Protein AF-A0A7C0YN71-F1 (afdb_monomer_lite)

Secondary structure (DSSP, 8-state):
---SPP-EEEEEETTT-----HHHHHHHHHTTPPTT--SEEEEEEEEEETTEEEEEEEEEE----SS-HHHHT-TT--EEE-TTS-EEE-GGG-----HHHHT-TT--EEE-TTT--EEE--TTHHHHHTTPPPHHHHT-TT--EEEEETT-TTSHHHHHHHHS-EEEETGGG----SEEEE--S---TT-SEEE-PPPP-------------------------EEEEEEE--SSTT--EEEEEEETTEEEEEEE-TT-TTTTT---HHHHTTHHHHT-TT---S-EEE-SSTTS--EEE--HHHHHHHHHHHHHHHHHHH-GGGEEEEE-S-TTHHHHHHHHHHHT---EEEGGGTSSHHHHHHHHHHHTT---EES--SSEEEE-TTS-EEEE-S---SEEEEES--HHHH--SHHHHHHHHHHHHHH--EEEEE-SS--TTTTT-SEEE-PPTT-HHHHHHHHHHHHHHH--TT-TTS----HHHHHHH-SSHHHHHHHHHHHHTSBPTTT-PBTT-HHHHHHHH---HHHHHHHHHHHHHSSSEEEE--SSTGGGSTTHHHHHHHHHHHHHHTT-BSSTTSEE--------SS----SHHHHT-EEEEEETTEEEEEEHHHHT-GGGBSS-SSSSSHHHHHHHHHHH-EEB-SSTTTT-EE---EEEEES--HHHHSS-HHHHHHHHH-B-TTS-BSSSEEEEESSS--TTGGG--

Sequence (721 aa):
MSNQPKRYAMLIDLERCIGCFACQVTCQAEHDLPFGNFRCRVETYQSGSYPHINKTFLPRLCNHCDKAPCIESCEEKALYKNRDGIVMLNKDICTSCQTCYDKCPYNAISADPITGEAQKCDFCYSRLKRGEQPVCVMSCMGKAIMFGDINDKKSMISIALGISKVKVLDSEQETGPGVFYMIDREIGKEFPLKSHDIPKRRHVSKVPVKQVFPESEDEPISTSIRKTVYTADSMCPAECAISVLVEDGVAKKIYGNPHSLNSNGTFCAKGAAGLQLTYSPHRIKTPMMRTGERGEDKWKEITWDEAADHIAKKMIGIKQQYGPEAVFMDCGDVTDREAYYRLFHAFGTPNTIDHGSICDPNRKWGQRIMLGDERPLPDVQRPLLIRNDDGELYLNSKHDAKLILNVGVNPFVATRFSYMSSGIPGARAENNCKYIVIDPSHTNSAALADIWLPIIPGTDAALLAAMLHYIIENDSSKDDLKRYMDHDFINKYSVGWQEFRDEFLAYTKKKDPSNKLNYFTLEWAEEKTGISKGDIENISHLFGITKPASIEIGMHGTSHHTNGDVTSILMAALCLVTGNMDTPGGLVFIDSQKPRKGEKTKAKEFLNRTVLRKINGIDVSGTLSELHKDNYGDYPSAWKGVLTDLPRKIREGITLKHGWFKGYTYPVKAFVTRAGNPVITAGSTPDWIDALTSRDENGEYNLDLMVFIDTHINVTGKYAD

Radius of gyration: 30.13 Å; chains: 1; bounding box: 68×80×86 Å

Foldseek 3Di:
DDPAQFAKFKEFEFLLQLQQCQLFLLQCLVVVADPPDTQKDWDWDWDDDPPDIFITIDIDFDQLFPQQQLCVQDPLNQWDADSNSFTDGNQVSFPLPCRSQVRGPRSRWDARPVPSGIDHDRQPVVQVVVVHGRQSCLQRLSNRMAMDGLVPCPGPVVVCVVPAFWWDFQCVVVRHGRYIYGDDDDDDPPDRTDGDDNDDDDDDPPDPPPPPDPPPPDPPPPPWDWDWDWFFQPLALLRFIWIFIDTNNRTRFIWGDCPDLQQNGHDGSSSRCRVCLVPPPQFDDADWDADDAQQPLHIDGDHPVVVVVVVVVLQVVCCVPFNLQLAAEEEESDDCLLVVLLVSLLSLHPHYEYPLQQWFQLLCQLCCVFPNNFDWAFQQRPQDWDADPVRDTDTRGAADAQEEEEEQDACSHVVSRSSCSHRVSRCCVRPVHAYEYEDLDCHSSVNSHPYYHNWDAQLLLQLLLLLVVLLVVQDDPVDLLNPQFDPVLCVPPDDCPVVVVVVSVVQQCDADPVPRHRGSHLVVSCVRTVGHSVVSNVVSSCLRNDPQYEYGSGRHRLSNHPCSNSSSNSRSVSCSGRVQECDRSGGRTDPPPPPPPDDPPSSVVSQQDWDWDQFPNDTDIGRSVQVPVCCQWVQHPHRHLNLVCVLVCQVPFIAHCDHPRHGTGGHNAEYEYAPDDSCPSSDDNVSNVCSLNPADPVRARSHNAYHYHDRRCDSNNSSGD

Structure (mmCIF, N/CA/C/O backbone):
data_AF-A0A7C0YN71-F1
#
_entry.id   AF-A0A7C0YN71-F1
#
loop_
_atom_site.group_PDB
_atom_site.id
_atom_site.type_symbol
_atom_site.label_atom_id
_atom_site.label_alt_id
_atom_site.label_comp_id
_atom_site.label_asym_id
_atom_site.label_entity_id
_atom_site.label_seq_id
_atom_site.pdbx_PDB_ins_code
_atom_site.Cartn_x
_atom_site.Cartn_y
_atom_site.Cartn_z
_atom_site.occupancy
_atom_site.B_iso_or_equiv
_atom_site.auth_seq_id
_atom_site.auth_comp_id
_atom_site.auth_asym_id
_atom_site.auth_atom_id
_atom_site.pdbx_PDB_model_num
ATOM 1 N N . MET A 1 1 ? 0.260 -18.390 -41.105 1.00 40.66 1 MET A N 1
ATOM 2 C CA . MET A 1 1 ? 1.164 -18.297 -39.935 1.00 40.66 1 MET A CA 1
ATOM 3 C C . MET A 1 1 ? 2.588 -18.426 -40.455 1.00 40.66 1 MET A C 1
ATOM 5 O O . MET A 1 1 ? 2.806 -19.261 -41.322 1.00 40.66 1 MET A O 1
ATOM 9 N N . SER A 1 2 ? 3.508 -17.540 -40.072 1.00 39.34 2 SER A N 1
ATOM 10 C CA . SER A 1 2 ? 4.862 -17.509 -40.642 1.00 39.34 2 SER A CA 1
ATOM 11 C C . SER A 1 2 ? 5.635 -18.790 -40.301 1.00 39.34 2 SER A C 1
ATOM 13 O O . SER A 1 2 ? 5.700 -19.197 -39.149 1.00 39.34 2 SER A O 1
ATOM 15 N N . ASN A 1 3 ? 6.260 -19.405 -41.307 1.00 53.66 3 ASN A N 1
ATOM 16 C CA . ASN A 1 3 ? 7.105 -20.605 -41.193 1.00 53.66 3 ASN A CA 1
ATOM 17 C C . ASN A 1 3 ? 8.473 -20.345 -40.511 1.00 53.66 3 ASN A C 1
ATOM 19 O O . ASN A 1 3 ? 9.412 -21.118 -40.695 1.00 53.66 3 ASN A O 1
ATOM 23 N N . GLN A 1 4 ? 8.628 -19.244 -39.765 1.00 64.06 4 GLN A N 1
ATOM 24 C CA . GLN A 1 4 ? 9.869 -18.949 -39.044 1.00 64.06 4 GLN A CA 1
ATOM 25 C C . GLN A 1 4 ? 9.786 -19.476 -37.606 1.00 64.06 4 GLN A C 1
ATOM 27 O O . GLN A 1 4 ? 8.754 -19.291 -36.961 1.00 64.06 4 GLN A O 1
ATOM 32 N N . PRO A 1 5 ? 10.848 -20.124 -37.090 1.00 75.31 5 PRO A N 1
ATOM 33 C CA . PRO A 1 5 ? 10.900 -20.530 -35.692 1.00 75.31 5 PRO A CA 1
ATOM 34 C C . PRO A 1 5 ? 10.795 -19.297 -34.790 1.00 75.31 5 PRO A C 1
ATOM 36 O O . PRO A 1 5 ? 11.390 -18.253 -35.081 1.00 75.31 5 PRO A O 1
ATOM 39 N N . LYS A 1 6 ? 10.028 -19.419 -33.704 1.00 86.06 6 LYS A N 1
ATOM 40 C CA . LYS A 1 6 ? 9.894 -18.351 -32.713 1.00 86.06 6 LYS A CA 1
ATOM 41 C C . LYS A 1 6 ? 11.225 -18.147 -31.994 1.00 86.06 6 LYS A C 1
ATOM 43 O O . LYS A 1 6 ? 12.015 -19.080 -31.861 1.00 86.06 6 LYS A O 1
ATOM 48 N N . ARG A 1 7 ? 11.464 -16.936 -31.503 1.00 89.56 7 ARG A N 1
ATOM 49 C CA . ARG A 1 7 ? 12.541 -16.647 -30.556 1.00 89.56 7 ARG A CA 1
ATOM 50 C C . ARG A 1 7 ? 11.937 -15.894 -29.386 1.00 89.56 7 ARG A C 1
ATOM 52 O O . ARG A 1 7 ? 11.722 -14.688 -29.467 1.00 89.56 7 ARG A O 1
ATOM 59 N N . TYR A 1 8 ? 11.621 -16.615 -28.317 1.00 93.88 8 TYR A N 1
ATOM 60 C CA . TYR A 1 8 ? 11.078 -15.981 -27.121 1.00 93.88 8 TYR A CA 1
ATOM 61 C C . TYR A 1 8 ? 12.166 -15.220 -26.366 1.00 93.88 8 TYR A C 1
ATOM 63 O O . TYR A 1 8 ? 13.257 -15.741 -26.143 1.00 93.88 8 TYR A O 1
ATOM 71 N N . ALA A 1 9 ? 11.846 -13.996 -25.961 1.00 95.25 9 ALA A N 1
ATOM 72 C CA . ALA A 1 9 ? 12.707 -13.163 -25.136 1.00 95.25 9 ALA A CA 1
ATOM 73 C C . ALA A 1 9 ? 11.882 -12.376 -24.114 1.00 95.25 9 ALA A C 1
ATOM 75 O O . ALA A 1 9 ? 10.651 -12.302 -24.202 1.00 95.25 9 ALA A O 1
ATOM 76 N N . MET A 1 10 ? 12.584 -11.765 -23.164 1.00 96.62 10 MET A N 1
ATOM 77 C CA . MET A 1 10 ? 12.003 -10.909 -22.135 1.00 96.62 10 MET A CA 1
ATOM 78 C C . MET A 1 10 ? 12.709 -9.552 -22.114 1.00 96.62 10 MET A C 1
ATOM 80 O O . MET A 1 10 ? 13.931 -9.496 -22.206 1.00 96.62 10 MET A O 1
ATOM 84 N N . LEU A 1 11 ? 11.951 -8.466 -21.982 1.00 96.00 11 LEU A N 1
ATOM 85 C CA . LEU A 1 11 ? 12.461 -7.117 -21.740 1.00 96.00 11 LEU A CA 1
ATOM 86 C C . LEU A 1 11 ? 11.911 -6.628 -20.399 1.00 96.00 11 LEU A C 1
ATOM 88 O O . LEU A 1 11 ? 10.708 -6.716 -20.163 1.00 96.00 11 LEU A O 1
ATOM 92 N N . ILE A 1 12 ? 12.784 -6.132 -19.528 1.00 96.62 12 ILE A N 1
ATOM 93 C CA . ILE A 1 12 ? 12.430 -5.648 -18.194 1.00 96.62 12 ILE A CA 1
ATOM 94 C C . ILE A 1 12 ? 12.759 -4.157 -18.106 1.00 96.62 12 ILE A C 1
ATOM 96 O O . ILE A 1 12 ? 13.922 -3.762 -18.134 1.00 96.62 12 ILE A O 1
ATOM 100 N N . ASP A 1 13 ? 11.724 -3.338 -17.978 1.00 93.94 13 ASP A N 1
ATOM 101 C CA . ASP A 1 13 ? 11.815 -1.901 -17.749 1.00 93.94 13 ASP A CA 1
ATOM 102 C C . ASP A 1 13 ? 12.048 -1.607 -16.261 1.00 93.94 13 ASP A C 1
ATOM 104 O O . ASP A 1 13 ? 11.159 -1.777 -15.421 1.00 93.94 13 ASP A O 1
ATOM 108 N N . LEU A 1 14 ? 13.263 -1.179 -15.922 1.00 92.88 14 LEU A N 1
ATOM 109 C CA . LEU A 1 14 ? 13.638 -0.876 -14.545 1.00 92.88 14 LEU A CA 1
ATOM 110 C C . LEU A 1 14 ? 13.092 0.468 -14.055 1.00 92.88 14 LEU A C 1
ATOM 112 O O . LEU A 1 14 ? 12.963 0.633 -12.845 1.00 92.88 14 LEU A O 1
ATOM 116 N N . GLU A 1 15 ? 12.691 1.372 -14.953 1.00 88.06 15 GLU A N 1
ATOM 117 C CA . GLU A 1 15 ? 12.007 2.624 -14.593 1.00 88.06 15 GLU A CA 1
ATOM 118 C C . GLU A 1 15 ? 10.547 2.366 -14.179 1.00 88.06 15 GLU A C 1
ATOM 120 O O . GLU A 1 15 ? 9.946 3.142 -13.437 1.00 88.06 15 GLU A O 1
ATOM 125 N N . ARG A 1 16 ? 9.977 1.228 -14.599 1.00 93.00 16 ARG A N 1
ATOM 126 C CA . ARG A 1 16 ? 8.650 0.751 -14.171 1.00 93.00 16 ARG A CA 1
ATOM 127 C C . ARG A 1 16 ? 8.689 -0.292 -13.052 1.00 93.00 16 ARG A C 1
ATOM 129 O O . ARG A 1 16 ? 7.647 -0.651 -12.493 1.00 93.00 16 ARG A O 1
ATOM 136 N N . CYS A 1 17 ? 9.859 -0.829 -12.711 1.00 95.06 17 CYS A N 1
ATOM 137 C CA . CYS A 1 17 ? 9.968 -1.885 -11.711 1.00 95.06 17 CYS A CA 1
ATOM 138 C C . CYS A 1 17 ? 9.828 -1.323 -10.289 1.00 95.06 17 CYS A C 1
ATOM 140 O O . CYS A 1 17 ? 10.771 -0.789 -9.725 1.00 95.06 17 CYS A O 1
ATOM 142 N N . ILE A 1 18 ? 8.668 -1.525 -9.661 1.00 95.44 18 ILE A N 1
ATOM 143 C CA . ILE A 1 18 ? 8.380 -1.006 -8.310 1.00 95.44 18 ILE A CA 1
ATOM 144 C C . ILE A 1 18 ? 8.952 -1.847 -7.146 1.00 95.44 18 ILE A C 1
ATOM 146 O O . ILE A 1 18 ? 8.641 -1.593 -5.982 1.00 95.44 18 ILE A O 1
ATOM 150 N N . GLY A 1 19 ? 9.707 -2.914 -7.434 1.00 95.50 19 GLY A N 1
ATOM 151 C CA . GLY A 1 19 ? 10.318 -3.752 -6.393 1.00 95.50 19 GLY A CA 1
ATOM 152 C C . GLY A 1 19 ? 9.333 -4.502 -5.484 1.00 95.50 19 GLY A C 1
ATOM 153 O O . GLY A 1 19 ? 9.625 -4.709 -4.312 1.00 95.50 19 GLY A O 1
ATOM 154 N N . CYS A 1 20 ? 8.153 -4.888 -5.986 1.00 94.44 20 CYS A N 1
ATOM 155 C CA . CYS A 1 20 ? 7.081 -5.495 -5.175 1.00 94.44 20 CYS A CA 1
ATOM 156 C C . CYS A 1 20 ? 7.161 -7.023 -4.995 1.00 94.44 20 CYS A C 1
ATOM 158 O O . CYS A 1 20 ? 6.282 -7.607 -4.363 1.00 94.44 20 CYS A O 1
ATOM 160 N N . PHE A 1 21 ? 8.151 -7.690 -5.598 1.00 94.88 21 PHE A N 1
ATOM 161 C CA . PHE A 1 21 ? 8.357 -9.149 -5.537 1.00 94.88 21 PHE A CA 1
ATOM 162 C C . PHE A 1 21 ? 7.200 -10.025 -6.064 1.00 94.88 21 PHE A C 1
ATOM 164 O O . PHE A 1 21 ? 7.270 -11.251 -5.974 1.00 94.88 21 PHE A O 1
ATOM 171 N N . ALA A 1 22 ? 6.162 -9.444 -6.679 1.00 94.69 22 ALA A N 1
ATOM 172 C CA . ALA A 1 22 ? 5.026 -10.201 -7.211 1.00 94.69 22 ALA A CA 1
ATOM 173 C C . ALA A 1 22 ? 5.459 -11.259 -8.241 1.00 94.69 22 ALA A C 1
ATOM 175 O O . ALA A 1 22 ? 5.018 -12.401 -8.171 1.00 94.69 22 ALA A O 1
ATOM 176 N N . CYS A 1 23 ? 6.379 -10.923 -9.153 1.00 95.12 23 CYS A N 1
ATOM 177 C CA . CYS A 1 23 ? 6.915 -11.868 -10.139 1.00 95.12 23 CYS A CA 1
ATOM 178 C C . CYS A 1 23 ? 7.641 -13.067 -9.508 1.00 95.12 23 CYS A C 1
ATOM 180 O O . CYS A 1 23 ? 7.593 -14.167 -10.051 1.00 95.12 23 CYS A O 1
ATOM 182 N N . GLN A 1 24 ? 8.297 -12.865 -8.365 1.00 94.31 24 GLN A N 1
ATOM 183 C CA . GLN A 1 24 ? 9.039 -13.901 -7.653 1.00 94.31 24 GLN A CA 1
ATOM 184 C C . GLN A 1 24 ? 8.086 -14.868 -6.944 1.00 94.31 24 GLN A C 1
ATOM 186 O O . GLN A 1 24 ? 8.175 -16.078 -7.148 1.00 94.31 24 GLN A O 1
ATOM 191 N N . VAL A 1 25 ? 7.140 -14.338 -6.163 1.00 93.81 25 VAL A N 1
ATOM 192 C CA . VAL A 1 25 ? 6.196 -15.158 -5.384 1.00 93.81 25 VAL A CA 1
ATOM 193 C C . VAL A 1 25 ? 5.221 -15.906 -6.291 1.00 93.81 25 VAL A C 1
ATOM 195 O O . VAL A 1 25 ? 4.930 -17.074 -6.057 1.00 93.81 25 VAL A O 1
ATOM 198 N N . THR A 1 26 ? 4.763 -15.285 -7.377 1.00 93.38 26 THR A N 1
ATOM 199 C CA . THR A 1 26 ? 3.885 -15.963 -8.342 1.00 93.38 26 THR A CA 1
ATOM 200 C C . THR A 1 26 ? 4.607 -17.039 -9.132 1.00 93.38 26 THR A C 1
ATOM 202 O O . THR A 1 26 ? 4.033 -18.092 -9.381 1.00 93.38 26 THR A O 1
ATOM 205 N N . CYS A 1 27 ? 5.878 -16.824 -9.477 1.00 94.12 27 CYS A N 1
ATOM 206 C CA . CYS A 1 27 ? 6.702 -17.857 -10.090 1.00 94.12 27 CYS A CA 1
ATOM 207 C C . CYS A 1 27 ? 6.918 -19.044 -9.142 1.00 94.12 27 CYS A C 1
ATOM 209 O O . CYS A 1 27 ? 6.885 -20.190 -9.587 1.00 94.12 27 CYS A O 1
ATOM 211 N N . GLN A 1 28 ? 7.131 -18.781 -7.851 1.00 92.44 28 GLN A N 1
ATOM 212 C CA . GLN A 1 28 ? 7.220 -19.826 -6.835 1.00 92.44 28 GLN A CA 1
ATOM 213 C C . GLN A 1 28 ? 5.905 -20.602 -6.717 1.00 92.44 28 GLN A C 1
ATOM 215 O O . GLN A 1 28 ? 5.929 -21.826 -6.785 1.00 92.44 28 GLN A O 1
ATOM 220 N N . ALA A 1 29 ? 4.774 -19.900 -6.606 1.00 91.06 29 ALA A N 1
ATOM 221 C CA . ALA A 1 29 ? 3.456 -20.515 -6.498 1.00 91.06 29 ALA A CA 1
ATOM 222 C C . ALA A 1 29 ? 3.064 -21.302 -7.757 1.00 91.06 29 ALA A C 1
ATOM 224 O O . ALA A 1 29 ? 2.483 -22.372 -7.641 1.00 91.06 29 ALA A O 1
ATOM 225 N N . GLU A 1 30 ? 3.387 -20.814 -8.958 1.00 92.06 30 GLU A N 1
ATOM 226 C CA . GLU A 1 30 ? 3.082 -21.494 -10.224 1.00 92.06 30 GLU A CA 1
ATOM 227 C C . GLU A 1 30 ? 3.831 -22.821 -10.350 1.00 92.06 30 GLU A C 1
ATOM 229 O O . GLU A 1 30 ? 3.229 -23.823 -10.726 1.00 92.06 30 GLU A O 1
ATOM 234 N N . HIS A 1 31 ? 5.119 -22.829 -10.004 1.00 90.81 31 HIS A N 1
ATOM 235 C CA . HIS A 1 31 ? 6.014 -23.969 -10.208 1.00 90.81 31 HIS A CA 1
ATOM 236 C C . HIS A 1 31 ? 6.249 -24.819 -8.951 1.00 90.81 31 HIS A C 1
ATOM 238 O O . HIS A 1 31 ? 7.159 -25.643 -8.962 1.00 90.81 31 HIS A O 1
ATOM 244 N N . ASP A 1 32 ? 5.466 -24.596 -7.889 1.00 88.38 32 ASP A N 1
ATOM 245 C CA . ASP A 1 32 ? 5.539 -25.324 -6.614 1.00 88.38 32 ASP A CA 1
ATOM 246 C C . ASP A 1 32 ? 6.965 -25.374 -6.043 1.00 88.38 32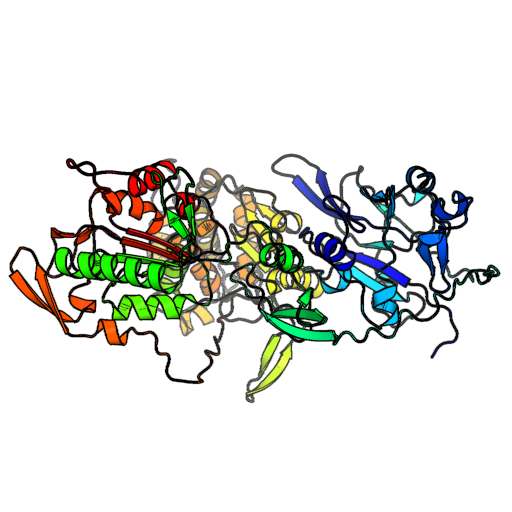 ASP A C 1
ATOM 248 O O . ASP A 1 32 ? 7.437 -26.399 -5.554 1.00 88.38 32 ASP A O 1
ATOM 252 N N . LEU A 1 33 ? 7.682 -24.247 -6.141 1.00 88.69 33 LEU A N 1
ATOM 253 C CA . LEU A 1 33 ? 9.072 -24.189 -5.695 1.00 88.69 33 LEU A CA 1
ATOM 254 C C . LEU A 1 33 ? 9.133 -24.205 -4.161 1.00 88.69 33 LEU A C 1
ATOM 256 O O . LEU A 1 33 ? 8.380 -23.461 -3.520 1.00 88.69 33 LEU A O 1
ATOM 260 N N . PRO A 1 34 ? 10.072 -24.960 -3.565 1.00 84.81 34 PRO A N 1
ATOM 261 C CA . PRO A 1 34 ? 10.299 -24.929 -2.126 1.00 84.81 34 PRO A CA 1
ATOM 262 C C . PRO A 1 34 ? 10.566 -23.516 -1.594 1.00 84.81 34 PRO A C 1
ATOM 264 O O . PRO A 1 34 ? 10.979 -22.605 -2.322 1.00 84.81 34 PRO A O 1
ATOM 267 N N . PHE A 1 35 ? 10.323 -23.315 -0.299 1.00 81.44 35 PHE A N 1
ATOM 268 C CA . PHE A 1 35 ? 10.592 -22.036 0.351 1.00 81.44 35 PHE A CA 1
ATOM 269 C C . PHE A 1 35 ? 12.075 -21.651 0.210 1.00 81.44 35 PHE A C 1
ATOM 271 O O . PHE A 1 35 ? 12.954 -22.490 0.376 1.00 81.44 35 PHE A O 1
ATOM 278 N N . GLY A 1 36 ? 12.355 -20.384 -0.110 1.00 78.38 36 GLY A N 1
ATOM 279 C CA . GLY A 1 36 ? 13.716 -19.894 -0.371 1.00 78.38 36 GLY A CA 1
ATOM 280 C C . GLY A 1 36 ? 14.233 -20.124 -1.800 1.00 78.38 36 GLY A C 1
ATOM 281 O O . GLY A 1 36 ? 15.229 -19.509 -2.184 1.00 78.38 36 GLY A O 1
ATOM 282 N N . ASN A 1 37 ? 13.540 -20.922 -2.623 1.00 85.12 37 ASN A N 1
ATOM 283 C CA . ASN A 1 37 ? 13.923 -21.188 -4.008 1.00 85.12 37 ASN A CA 1
ATOM 284 C C . ASN A 1 37 ? 13.120 -20.345 -5.000 1.00 85.12 37 ASN A C 1
ATOM 286 O O . ASN A 1 37 ? 11.891 -20.300 -4.979 1.00 85.12 37 ASN A O 1
ATOM 290 N N . PHE A 1 38 ? 13.828 -19.719 -5.941 1.00 89.12 38 PHE A N 1
ATOM 291 C CA . PHE A 1 38 ? 13.229 -18.790 -6.892 1.00 89.12 38 PHE A CA 1
ATOM 292 C C . PHE A 1 38 ? 13.849 -18.939 -8.280 1.00 89.12 38 PHE A C 1
ATOM 294 O O . PHE A 1 38 ? 15.062 -18.799 -8.437 1.00 89.12 38 PHE A O 1
ATOM 301 N N . ARG A 1 39 ? 13.001 -19.149 -9.295 1.00 92.75 39 ARG A N 1
ATOM 302 C CA . ARG A 1 39 ? 13.386 -19.085 -10.721 1.00 92.75 39 ARG A CA 1
ATOM 303 C C . ARG A 1 39 ? 13.483 -17.642 -11.250 1.00 92.75 39 ARG A C 1
ATOM 305 O O . ARG A 1 39 ? 14.092 -17.421 -12.293 1.00 92.75 39 ARG A O 1
ATOM 312 N N . CYS A 1 40 ? 12.885 -16.686 -10.536 1.00 92.19 40 CYS A N 1
ATOM 313 C CA . CYS A 1 40 ? 12.973 -15.242 -10.755 1.00 92.19 40 CYS A CA 1
ATOM 314 C C . CYS A 1 40 ? 13.217 -14.568 -9.400 1.00 92.19 40 CYS A C 1
ATOM 316 O O . CYS A 1 40 ? 12.395 -14.728 -8.502 1.00 92.19 40 CYS A O 1
ATOM 318 N N . ARG A 1 41 ? 14.314 -13.826 -9.245 1.00 92.75 41 ARG A N 1
ATOM 319 C CA . ARG A 1 41 ? 14.695 -13.128 -8.006 1.00 92.75 41 ARG A CA 1
ATOM 320 C C . ARG A 1 41 ? 14.679 -11.631 -8.234 1.00 92.75 41 ARG A C 1
ATOM 322 O O . ARG A 1 41 ? 15.192 -11.189 -9.250 1.00 92.75 41 ARG A O 1
ATOM 329 N N . VAL A 1 42 ? 14.124 -10.845 -7.320 1.00 94.81 42 VAL A N 1
ATOM 330 C CA . VAL A 1 42 ? 14.249 -9.382 -7.388 1.00 94.81 42 VAL A CA 1
ATOM 331 C C . VAL A 1 42 ? 15.332 -8.943 -6.414 1.00 94.81 42 VAL A C 1
ATOM 333 O O . VAL A 1 42 ? 15.159 -9.027 -5.204 1.00 94.81 42 VAL A O 1
ATOM 336 N N . GLU A 1 43 ? 16.460 -8.482 -6.937 1.00 93.69 43 GLU A N 1
ATOM 337 C CA . GLU A 1 43 ? 17.555 -7.946 -6.131 1.00 93.69 43 GLU A CA 1
ATOM 338 C C . GLU A 1 43 ? 17.378 -6.442 -5.934 1.00 93.69 43 GLU A C 1
ATOM 340 O O . GLU A 1 43 ? 16.849 -5.748 -6.801 1.00 93.69 43 GLU A O 1
ATOM 345 N N . THR A 1 44 ? 17.805 -5.926 -4.784 1.00 92.69 44 THR A N 1
ATOM 346 C CA . THR A 1 44 ? 17.790 -4.487 -4.500 1.00 92.69 44 THR A CA 1
ATOM 347 C C . THR A 1 44 ? 19.222 -3.990 -4.419 1.00 92.69 44 THR A C 1
ATOM 349 O O . THR A 1 44 ? 19.978 -4.427 -3.559 1.00 92.69 44 THR A O 1
ATOM 352 N N . TYR A 1 45 ? 19.570 -3.054 -5.294 1.00 90.94 45 TYR A N 1
ATOM 353 C CA . TYR A 1 45 ? 20.858 -2.374 -5.299 1.00 90.94 45 TYR A CA 1
ATOM 354 C C . TYR A 1 45 ? 20.692 -0.985 -4.700 1.00 90.94 45 TYR A C 1
ATOM 356 O O . TYR A 1 45 ? 19.769 -0.254 -5.071 1.00 90.94 45 TYR A O 1
ATOM 364 N N . GLN A 1 46 ? 21.580 -0.628 -3.777 1.00 87.94 46 GLN A N 1
ATOM 365 C CA . GLN A 1 46 ? 21.622 0.684 -3.142 1.00 87.94 46 GLN A CA 1
ATOM 366 C C . GLN A 1 46 ? 23.000 1.305 -3.333 1.00 87.94 46 GLN A C 1
ATOM 368 O O . GLN A 1 46 ? 24.009 0.607 -3.314 1.00 87.94 46 GLN A O 1
ATOM 373 N N . SER A 1 47 ? 23.037 2.618 -3.527 1.00 86.75 47 SER A N 1
ATOM 374 C CA . SER A 1 47 ? 24.282 3.378 -3.658 1.00 86.75 47 SER A CA 1
ATOM 375 C C . SER A 1 47 ? 24.098 4.797 -3.132 1.00 86.75 47 SER A C 1
ATOM 377 O O . SER A 1 47 ? 22.967 5.281 -3.076 1.00 86.75 47 SER A O 1
ATOM 379 N N . GLY A 1 48 ? 25.199 5.478 -2.822 1.00 86.56 48 GLY A N 1
ATOM 380 C CA . GLY A 1 48 ? 25.179 6.833 -2.270 1.00 86.56 48 GLY A CA 1
ATOM 381 C C . GLY A 1 48 ? 25.131 6.848 -0.741 1.00 86.56 48 GLY A C 1
ATOM 382 O O . GLY A 1 48 ? 25.334 5.825 -0.090 1.00 86.56 48 GLY A O 1
ATOM 383 N N . SER A 1 49 ? 24.884 8.023 -0.172 1.00 87.81 49 SER A N 1
ATOM 384 C CA . SER A 1 49 ? 24.854 8.261 1.274 1.00 87.81 49 SER A CA 1
ATOM 385 C C . SER A 1 49 ? 23.756 9.257 1.602 1.00 87.81 49 SER A C 1
ATOM 387 O O . SER A 1 49 ? 23.566 10.209 0.851 1.00 87.81 49 SER A O 1
ATOM 389 N N . TYR A 1 50 ? 23.064 9.068 2.726 1.00 85.50 50 TYR A N 1
ATOM 390 C CA . TYR A 1 50 ? 22.004 9.976 3.167 1.00 85.50 50 TYR A CA 1
ATOM 391 C C . TYR A 1 50 ? 22.461 11.453 3.138 1.00 85.50 50 TYR A C 1
ATOM 393 O O . TYR A 1 50 ? 23.552 11.737 3.638 1.00 85.50 50 TYR A O 1
ATOM 401 N N . PRO A 1 51 ? 21.662 12.388 2.580 1.00 79.81 51 PRO A N 1
ATOM 402 C CA . PRO A 1 51 ? 20.325 12.197 1.993 1.00 79.81 51 PRO A CA 1
ATOM 403 C C . PRO A 1 51 ? 20.320 11.822 0.493 1.00 79.81 51 PRO A C 1
ATOM 405 O O . PRO A 1 51 ? 19.261 11.612 -0.083 1.00 79.81 51 PRO A O 1
ATOM 408 N N . HIS A 1 52 ? 21.475 11.693 -0.162 1.00 85.31 52 HIS A N 1
ATOM 409 C CA . HIS A 1 52 ? 21.599 11.353 -1.586 1.00 85.31 52 HIS A CA 1
ATOM 410 C C . HIS A 1 52 ? 21.763 9.841 -1.797 1.00 85.31 52 HIS A C 1
ATOM 412 O O . HIS A 1 52 ? 22.859 9.334 -2.059 1.00 85.31 52 HIS A O 1
ATOM 418 N N . ILE A 1 53 ? 20.657 9.108 -1.656 1.00 87.81 53 ILE A N 1
ATOM 419 C CA . ILE A 1 53 ? 20.606 7.649 -1.807 1.00 87.81 53 ILE A CA 1
ATOM 420 C C . ILE A 1 53 ? 19.906 7.299 -3.120 1.00 87.81 53 ILE A C 1
ATOM 422 O O . ILE A 1 53 ? 18.871 7.861 -3.449 1.00 87.81 53 ILE A O 1
ATOM 426 N N . ASN A 1 54 ? 20.434 6.310 -3.835 1.00 86.44 54 ASN A N 1
ATOM 427 C CA . ASN A 1 54 ? 19.776 5.678 -4.973 1.00 86.44 54 ASN A CA 1
ATOM 428 C C . ASN A 1 54 ? 19.412 4.234 -4.631 1.00 86.44 54 ASN A C 1
ATOM 430 O O . ASN A 1 54 ? 20.179 3.529 -3.974 1.00 86.44 54 ASN A O 1
ATOM 434 N N . LYS A 1 55 ? 18.250 3.780 -5.108 1.00 89.88 55 LYS A N 1
ATOM 435 C CA . LYS A 1 55 ? 17.750 2.413 -4.922 1.00 89.88 55 LYS A CA 1
ATOM 436 C C . LYS A 1 55 ? 17.157 1.911 -6.233 1.00 89.88 55 LYS A C 1
ATOM 438 O O . LYS A 1 55 ? 16.295 2.567 -6.807 1.00 89.88 55 LYS A O 1
ATOM 443 N N . THR A 1 56 ? 17.598 0.744 -6.692 1.00 90.69 56 THR A N 1
ATOM 444 C CA . THR A 1 56 ? 17.119 0.118 -7.933 1.00 90.69 56 THR A CA 1
ATOM 445 C C . THR A 1 56 ? 16.795 -1.346 -7.703 1.00 90.69 56 THR A C 1
ATOM 447 O O . THR A 1 56 ? 17.507 -2.044 -6.983 1.00 90.69 56 THR A O 1
ATOM 450 N N . PHE A 1 57 ? 15.728 -1.814 -8.341 1.00 94.31 57 PHE A N 1
ATOM 451 C CA . PHE A 1 57 ? 15.286 -3.201 -8.286 1.00 94.31 57 PHE A CA 1
ATOM 452 C C . PHE A 1 57 ? 15.686 -3.916 -9.570 1.00 94.31 57 PHE A C 1
ATOM 454 O O . PHE A 1 57 ? 15.421 -3.410 -10.654 1.00 94.31 57 PHE A O 1
ATOM 461 N N . LEU A 1 58 ? 16.303 -5.089 -9.461 1.00 94.69 58 LEU A N 1
ATOM 462 C CA . LEU A 1 58 ? 16.777 -5.873 -10.595 1.00 94.69 58 LEU A CA 1
ATOM 463 C C . LEU A 1 58 ? 16.158 -7.275 -10.561 1.00 94.69 58 LEU A C 1
ATOM 465 O O . LEU A 1 58 ? 16.621 -8.134 -9.809 1.00 94.69 58 LEU A O 1
ATOM 469 N N . PRO A 1 59 ? 15.118 -7.544 -11.368 1.00 96.06 59 PRO A N 1
ATOM 470 C CA . PRO A 1 59 ? 14.631 -8.901 -11.562 1.00 96.06 59 PRO A CA 1
ATOM 471 C C . PRO A 1 59 ? 15.650 -9.738 -12.356 1.00 96.06 59 PRO A C 1
ATOM 473 O O . PRO A 1 59 ? 15.908 -9.472 -13.530 1.00 96.06 59 PRO A O 1
ATOM 476 N N . ARG A 1 60 ? 16.227 -10.762 -11.728 1.00 94.31 60 ARG A N 1
ATOM 477 C CA . ARG A 1 60 ? 17.126 -11.757 -12.322 1.00 94.31 60 ARG A CA 1
ATOM 478 C C . ARG A 1 60 ? 16.409 -13.079 -12.565 1.00 94.31 60 ARG A C 1
ATOM 480 O O . ARG A 1 60 ? 15.695 -13.585 -11.700 1.00 94.31 60 ARG A O 1
ATOM 487 N N . LEU A 1 61 ? 16.649 -13.670 -13.728 1.00 95.31 61 LEU A N 1
ATOM 488 C CA . LEU A 1 61 ? 16.180 -15.002 -14.112 1.00 95.31 61 LEU A CA 1
ATOM 489 C C . LEU A 1 61 ? 17.165 -15.636 -15.107 1.00 95.31 61 LEU A C 1
ATOM 491 O O . LEU A 1 61 ? 18.192 -15.046 -15.436 1.00 95.31 61 LEU A O 1
ATOM 495 N N . CYS A 1 62 ? 16.868 -16.844 -15.595 1.00 96.19 62 CYS A N 1
ATOM 496 C CA . CYS A 1 62 ? 17.661 -17.452 -16.666 1.00 96.19 62 CYS A CA 1
ATOM 497 C C . CYS A 1 62 ? 17.658 -16.558 -17.910 1.00 96.19 62 CYS A C 1
ATOM 499 O O . CYS A 1 62 ? 16.601 -16.224 -18.433 1.00 96.19 62 CYS A O 1
ATOM 501 N N . ASN A 1 63 ? 18.844 -16.238 -18.423 1.00 95.56 63 ASN A N 1
ATOM 502 C CA . ASN A 1 63 ? 18.994 -15.417 -19.622 1.00 95.56 63 ASN A CA 1
ATOM 503 C C . ASN A 1 63 ? 18.726 -16.180 -20.926 1.00 95.56 63 ASN A C 1
ATOM 505 O O . ASN A 1 63 ? 18.765 -15.571 -21.986 1.00 95.56 63 ASN A O 1
ATOM 509 N N . HIS A 1 64 ? 18.479 -17.496 -20.880 1.00 95.75 64 HIS A N 1
ATOM 510 C CA . HIS A 1 64 ? 18.224 -18.336 -22.061 1.00 95.75 64 HIS A CA 1
ATOM 511 C C . HIS A 1 64 ? 19.230 -18.110 -23.209 1.00 95.75 64 HIS A C 1
ATOM 513 O O . HIS A 1 64 ? 18.863 -18.034 -24.378 1.00 95.75 64 HIS A O 1
ATOM 519 N N . CYS A 1 65 ? 20.508 -17.999 -22.840 1.00 94.62 65 CYS A N 1
ATOM 520 C CA . CYS A 1 65 ? 21.606 -17.545 -23.688 1.00 94.62 65 CYS A CA 1
ATOM 521 C C . CYS A 1 65 ? 21.705 -18.283 -25.025 1.00 94.62 65 CYS A C 1
ATOM 523 O O . CYS A 1 65 ? 21.548 -19.505 -25.064 1.00 94.62 65 CYS A O 1
ATOM 525 N N . ASP A 1 66 ? 22.040 -17.572 -26.105 1.00 91.44 66 ASP A N 1
ATOM 526 C CA . ASP A 1 66 ? 22.337 -18.124 -27.431 1.00 91.44 66 ASP A CA 1
ATOM 527 C C . ASP A 1 66 ? 23.465 -19.166 -27.366 1.00 91.44 66 ASP A C 1
ATOM 529 O O . ASP A 1 66 ? 23.263 -20.307 -27.795 1.00 91.44 66 ASP A O 1
ATOM 533 N N . LYS A 1 67 ? 24.589 -18.788 -26.749 1.00 92.56 67 LYS A N 1
ATOM 534 C CA . LYS A 1 67 ? 25.679 -19.668 -26.319 1.00 92.56 67 LYS A CA 1
ATOM 535 C C . LYS A 1 67 ? 25.502 -19.922 -24.824 1.00 92.56 67 LYS A C 1
ATOM 537 O O . LYS A 1 67 ? 25.736 -19.024 -24.021 1.00 92.56 67 LYS A O 1
ATOM 542 N N . ALA A 1 68 ? 25.002 -21.096 -24.451 1.00 94.31 68 ALA A N 1
ATOM 543 C CA . ALA A 1 68 ? 24.650 -21.411 -23.068 1.00 94.31 68 ALA A CA 1
ATOM 544 C C . ALA A 1 68 ? 25.720 -22.315 -22.429 1.00 94.31 68 ALA A C 1
ATOM 546 O O . ALA A 1 68 ? 25.690 -23.523 -22.683 1.00 94.31 68 ALA A O 1
ATOM 547 N N . PRO A 1 69 ? 26.599 -21.787 -21.550 1.00 94.88 69 PRO A N 1
ATOM 548 C CA . PRO A 1 69 ? 27.648 -22.590 -20.912 1.00 94.88 69 PRO A CA 1
ATOM 549 C C . PRO A 1 69 ? 27.096 -23.778 -20.117 1.00 94.88 69 PRO A C 1
ATOM 551 O O . PRO A 1 69 ? 27.728 -24.822 -20.033 1.00 94.88 69 PRO A O 1
ATOM 554 N N . CYS A 1 70 ? 25.882 -23.644 -19.574 1.00 95.12 70 CYS A N 1
ATOM 555 C CA . CYS A 1 70 ? 25.203 -24.711 -18.846 1.00 95.12 70 CYS A CA 1
ATOM 556 C C . CYS A 1 70 ? 24.744 -25.883 -19.731 1.00 95.12 70 CYS A C 1
ATOM 558 O O . CYS A 1 70 ? 24.598 -26.987 -19.219 1.00 95.12 70 CYS A O 1
ATOM 560 N N . ILE A 1 71 ? 24.499 -25.661 -21.030 1.00 95.62 71 ILE A N 1
ATOM 561 C CA . ILE A 1 71 ? 24.243 -26.750 -21.988 1.00 95.62 71 ILE A CA 1
ATOM 562 C C . ILE A 1 71 ? 25.569 -27.426 -22.333 1.00 95.62 71 ILE A C 1
ATOM 564 O O . ILE A 1 71 ? 25.651 -28.648 -22.323 1.00 95.62 71 ILE A O 1
ATOM 568 N N . GLU A 1 72 ? 26.605 -26.632 -22.615 1.00 93.44 72 GLU A N 1
ATOM 569 C CA . GLU A 1 72 ? 27.933 -27.135 -22.986 1.00 93.44 72 GLU A CA 1
ATOM 570 C C . GLU A 1 72 ? 28.565 -27.982 -21.874 1.00 93.44 72 GLU A C 1
ATOM 572 O O . GLU A 1 72 ? 29.237 -28.966 -22.167 1.00 93.44 72 GLU A O 1
ATOM 577 N N . SER A 1 73 ? 28.309 -27.643 -20.607 1.00 93.19 73 SER A N 1
ATOM 578 C CA . SER A 1 73 ? 28.817 -28.384 -19.451 1.00 93.19 73 SER A CA 1
ATOM 579 C C . SER A 1 73 ? 27.953 -29.570 -19.007 1.00 93.19 73 SER A C 1
ATOM 581 O O . SER A 1 73 ? 28.323 -30.261 -18.061 1.00 93.19 73 SER A O 1
ATOM 583 N N . CYS A 1 74 ? 26.795 -29.806 -19.633 1.00 93.56 74 CYS A N 1
ATOM 584 C CA . CYS A 1 74 ? 25.889 -30.888 -19.255 1.00 93.56 74 CYS A CA 1
ATOM 585 C C . CYS A 1 74 ? 26.202 -32.161 -20.055 1.00 93.56 74 CYS A C 1
ATOM 587 O O . CYS A 1 74 ? 25.666 -32.363 -21.145 1.00 93.56 74 CYS A O 1
ATOM 589 N N . GLU A 1 75 ? 27.043 -33.034 -19.496 1.00 91.75 75 GLU A N 1
ATOM 590 C CA . GLU A 1 75 ? 27.483 -34.283 -20.146 1.00 91.75 75 GLU A CA 1
ATOM 591 C C . GLU A 1 75 ? 26.309 -35.207 -20.515 1.00 91.75 75 GLU A C 1
ATOM 593 O O . GLU A 1 75 ? 26.236 -35.703 -21.640 1.00 91.75 75 GLU A O 1
ATOM 598 N N . GLU A 1 76 ? 25.332 -35.328 -19.612 1.00 91.31 76 GLU A N 1
ATOM 599 C CA . GLU A 1 76 ? 24.106 -36.124 -19.790 1.00 91.31 76 GLU A CA 1
ATOM 600 C C . GLU A 1 76 ? 23.120 -35.518 -20.799 1.00 91.31 76 GLU A C 1
ATOM 602 O O . GLU A 1 76 ? 22.133 -36.145 -21.180 1.00 91.31 76 GLU A O 1
ATOM 607 N N . LYS A 1 77 ? 23.352 -34.272 -21.237 1.00 92.12 77 LYS A N 1
ATOM 608 C CA . LYS A 1 77 ? 22.466 -33.519 -22.144 1.00 92.12 77 LYS A CA 1
ATOM 609 C C . LYS A 1 77 ? 21.036 -33.350 -21.615 1.00 92.12 77 LYS A C 1
ATOM 611 O O . LYS A 1 77 ? 20.100 -33.154 -22.391 1.00 92.12 77 LYS A O 1
ATOM 616 N N . ALA A 1 78 ? 20.871 -33.353 -20.291 1.00 92.88 78 ALA A N 1
ATOM 617 C CA . ALA A 1 78 ? 19.619 -32.998 -19.626 1.00 92.88 78 ALA A CA 1
ATOM 618 C C . ALA A 1 78 ? 19.207 -31.542 -19.926 1.00 92.88 78 ALA A C 1
ATOM 620 O O . ALA A 1 78 ? 18.020 -31.234 -20.031 1.00 92.88 78 ALA A O 1
ATOM 621 N N . LEU A 1 79 ? 20.178 -30.637 -20.096 1.00 93.50 79 LEU A N 1
ATOM 622 C CA . LEU A 1 79 ? 19.950 -29.269 -20.561 1.00 93.50 79 LEU A CA 1
ATOM 623 C C . LEU A 1 79 ? 20.090 -29.185 -22.082 1.00 93.50 79 LEU A C 1
ATOM 625 O O . LEU A 1 79 ? 21.091 -29.609 -22.654 1.00 93.50 79 LEU A O 1
ATOM 629 N N . TYR A 1 80 ? 19.105 -28.580 -22.741 1.00 93.69 80 TYR A N 1
ATOM 630 C CA . TYR A 1 80 ? 19.094 -28.418 -24.194 1.00 93.69 80 TYR A CA 1
ATOM 631 C C . TYR A 1 80 ? 18.345 -27.152 -24.602 1.00 93.69 80 TYR A C 1
ATOM 633 O O . TYR A 1 80 ? 17.606 -26.563 -23.816 1.00 93.69 80 TYR A O 1
ATOM 641 N N . LYS A 1 81 ? 18.512 -26.713 -25.850 1.00 92.75 81 LYS A N 1
ATOM 642 C CA . LYS A 1 81 ? 17.744 -25.598 -26.411 1.00 92.75 81 LYS A CA 1
ATOM 643 C C . LYS A 1 81 ? 16.615 -26.131 -27.282 1.00 92.75 81 LYS A C 1
ATOM 645 O O . LYS A 1 81 ? 16.860 -26.923 -28.190 1.00 92.75 81 LYS A O 1
ATOM 650 N N . ASN A 1 82 ? 15.383 -25.710 -27.009 1.00 90.88 82 ASN A N 1
ATOM 651 C CA . ASN A 1 82 ? 14.242 -26.092 -27.834 1.00 90.88 82 ASN A CA 1
ATOM 652 C C . ASN A 1 82 ? 14.183 -25.272 -29.141 1.00 90.88 82 ASN A C 1
ATOM 654 O O . ASN A 1 82 ? 14.948 -24.329 -29.353 1.00 90.88 82 ASN A O 1
ATOM 658 N N . ARG A 1 83 ? 13.235 -25.613 -30.022 1.00 86.75 83 ARG A N 1
ATOM 659 C CA . ARG A 1 83 ? 13.044 -24.931 -31.317 1.00 86.75 83 ARG A CA 1
ATOM 660 C C . ARG A 1 83 ? 12.681 -23.442 -31.211 1.00 86.75 83 ARG A C 1
ATOM 662 O O . ARG A 1 83 ? 12.855 -22.727 -32.190 1.00 86.75 83 ARG A O 1
ATOM 669 N N . ASP A 1 84 ? 12.168 -23.011 -30.058 1.00 86.44 84 ASP A N 1
ATOM 670 C CA . ASP A 1 84 ? 11.709 -21.640 -29.804 1.00 86.44 84 ASP A CA 1
ATOM 671 C C . ASP A 1 84 ? 12.790 -20.785 -29.101 1.00 86.44 84 ASP A C 1
ATOM 673 O O . ASP A 1 84 ? 12.531 -19.660 -28.666 1.00 86.44 84 ASP A O 1
ATOM 677 N N . GLY A 1 85 ? 14.009 -21.329 -28.970 1.00 86.75 85 GLY A N 1
ATOM 678 C CA . GLY A 1 85 ? 15.175 -20.659 -28.390 1.00 86.75 85 GLY A CA 1
ATOM 679 C C . GLY A 1 85 ? 15.301 -20.771 -26.867 1.00 86.75 85 GLY A C 1
ATOM 680 O O . GLY A 1 85 ? 16.268 -20.267 -26.301 1.00 86.75 85 GLY A O 1
ATOM 681 N N . ILE A 1 86 ? 14.380 -21.462 -26.195 1.00 94.00 86 ILE A N 1
ATOM 682 C CA . ILE A 1 86 ? 14.352 -21.579 -24.735 1.00 94.00 86 ILE A CA 1
ATOM 683 C C . ILE A 1 86 ? 15.306 -22.693 -24.299 1.00 94.00 86 ILE A C 1
ATOM 685 O O . ILE A 1 86 ? 15.195 -23.838 -24.742 1.00 94.00 86 ILE A O 1
ATOM 689 N N . VAL A 1 87 ? 16.239 -22.369 -23.402 1.00 95.12 87 VAL A N 1
ATOM 690 C CA . VAL A 1 87 ? 17.024 -23.376 -22.667 1.00 95.12 87 VAL A CA 1
ATOM 691 C C . VAL A 1 87 ? 16.079 -24.148 -21.739 1.00 95.12 87 VAL A C 1
ATOM 693 O O . VAL A 1 87 ? 15.529 -23.561 -20.810 1.00 95.12 87 VAL A O 1
ATOM 696 N N . MET A 1 88 ? 15.886 -25.441 -21.986 1.00 94.12 88 MET A N 1
ATOM 697 C CA . MET A 1 88 ? 15.014 -26.373 -21.265 1.00 94.12 88 MET A CA 1
ATOM 698 C C . MET A 1 88 ? 15.842 -27.356 -20.434 1.00 94.12 88 MET A C 1
ATOM 700 O O . MET A 1 88 ? 17.010 -27.588 -20.734 1.00 94.12 88 MET A O 1
ATOM 704 N N . LEU A 1 89 ? 15.228 -27.917 -19.393 1.00 92.44 89 LEU A N 1
ATOM 705 C CA . LEU A 1 89 ? 15.787 -28.997 -18.581 1.00 92.44 89 LEU A CA 1
ATOM 706 C C . LEU A 1 89 ? 14.852 -30.204 -18.677 1.00 92.44 89 LEU A C 1
ATOM 708 O O . LEU A 1 89 ? 13.662 -30.059 -18.401 1.00 92.44 89 LEU A O 1
ATOM 712 N N . ASN A 1 90 ? 15.387 -31.362 -19.052 1.00 91.75 90 ASN A N 1
ATOM 713 C CA . ASN A 1 90 ? 14.727 -32.646 -18.864 1.00 91.75 90 ASN A CA 1
ATOM 714 C C . ASN A 1 90 ? 15.107 -33.192 -17.481 1.00 91.75 90 ASN A C 1
ATOM 716 O O . ASN A 1 90 ? 16.282 -33.463 -17.230 1.00 91.75 90 ASN A O 1
ATOM 720 N N . LYS A 1 91 ? 14.122 -33.306 -16.588 1.00 86.62 91 LYS A N 1
ATOM 721 C CA . LYS A 1 91 ? 14.340 -33.771 -15.216 1.00 86.62 91 LYS A CA 1
ATOM 722 C C . LYS A 1 91 ? 14.663 -35.260 -15.152 1.00 86.62 91 LYS A C 1
ATOM 724 O O . LYS A 1 91 ? 15.552 -35.629 -14.401 1.00 86.62 91 LYS A O 1
ATOM 729 N N . ASP A 1 92 ? 14.068 -36.065 -16.027 1.00 89.19 92 ASP A N 1
ATOM 730 C CA . ASP A 1 92 ? 14.232 -37.526 -16.040 1.00 89.19 92 ASP A CA 1
ATOM 731 C C . ASP A 1 92 ? 15.663 -37.970 -16.393 1.00 89.19 92 ASP A C 1
ATOM 733 O O . ASP A 1 92 ? 16.059 -39.099 -16.124 1.00 89.19 92 ASP A O 1
ATOM 737 N N . ILE A 1 93 ? 16.447 -37.076 -17.006 1.00 91.38 93 ILE A N 1
ATOM 738 C CA . ILE A 1 93 ? 17.850 -37.303 -17.393 1.00 91.38 93 ILE A CA 1
ATOM 739 C C . ILE A 1 93 ? 18.814 -36.617 -16.403 1.00 91.38 93 ILE A C 1
ATOM 741 O O . ILE A 1 93 ? 20.022 -36.839 -16.430 1.00 91.38 93 ILE A O 1
ATOM 745 N N . CYS A 1 94 ? 18.319 -35.739 -15.528 1.00 90.31 94 CYS A N 1
ATOM 746 C CA . CYS A 1 94 ? 19.173 -34.960 -14.643 1.00 90.31 94 CYS A CA 1
ATOM 747 C C . CYS A 1 94 ? 19.788 -35.848 -13.551 1.00 90.31 94 CYS A C 1
ATOM 749 O O . CYS A 1 94 ? 19.083 -36.418 -12.730 1.00 90.31 94 CYS A O 1
ATOM 751 N N . THR A 1 95 ? 21.119 -35.899 -13.491 1.00 91.62 95 THR A N 1
ATOM 752 C CA . THR A 1 95 ? 21.867 -36.660 -12.473 1.00 91.62 95 THR A CA 1
ATOM 753 C C . THR A 1 95 ? 22.214 -35.843 -11.227 1.00 91.62 95 THR A C 1
ATOM 755 O O . THR A 1 95 ? 22.977 -36.299 -10.380 1.00 91.62 95 THR A O 1
ATOM 758 N N . SER A 1 96 ? 21.701 -34.612 -11.112 1.00 91.06 96 SER A N 1
ATOM 759 C CA . SER A 1 96 ? 21.956 -33.717 -9.971 1.00 91.06 96 SER A CA 1
ATOM 760 C C . SER A 1 96 ? 23.448 -33.459 -9.681 1.00 91.06 96 SER A C 1
ATOM 762 O O . SER A 1 96 ? 23.819 -33.147 -8.554 1.00 91.06 96 SER A O 1
ATOM 764 N N . CYS A 1 97 ? 24.316 -33.522 -10.702 1.00 90.94 97 CYS A N 1
ATOM 765 C CA . CYS A 1 97 ? 25.772 -33.325 -10.579 1.00 90.94 97 CYS A CA 1
ATOM 766 C C . CYS A 1 97 ? 26.214 -31.877 -10.281 1.00 90.94 97 CYS A C 1
ATOM 768 O O . CYS A 1 97 ? 27.384 -31.621 -10.023 1.00 90.94 97 CYS A O 1
ATOM 770 N N . GLN A 1 98 ? 25.285 -30.922 -10.369 1.00 88.88 98 GLN A N 1
ATOM 771 C CA . GLN A 1 98 ? 25.466 -29.489 -10.099 1.00 88.88 98 GLN A CA 1
ATOM 772 C C . GLN A 1 98 ? 26.470 -28.721 -10.983 1.00 88.88 98 GLN A C 1
ATOM 774 O O . GLN A 1 98 ? 26.578 -27.504 -10.875 1.00 88.88 98 GLN A O 1
ATOM 779 N N . THR A 1 99 ? 27.095 -29.347 -11.981 1.00 91.44 99 THR A N 1
ATOM 780 C CA . THR A 1 99 ? 28.059 -28.672 -12.875 1.00 91.44 99 THR A CA 1
ATOM 781 C C . THR A 1 99 ? 27.468 -27.478 -13.633 1.00 91.44 99 THR A C 1
ATOM 783 O O . THR A 1 99 ? 28.154 -26.500 -13.921 1.00 91.44 99 THR A O 1
ATOM 786 N N . CYS A 1 100 ? 26.178 -27.518 -13.976 1.00 91.38 100 CYS A N 1
ATOM 787 C CA . CYS A 1 100 ? 25.522 -26.409 -14.674 1.00 91.38 100 CYS A CA 1
ATOM 788 C C . CYS A 1 100 ? 25.388 -25.131 -13.823 1.00 91.38 100 CYS A C 1
ATOM 790 O O . CYS A 1 100 ? 25.182 -24.056 -14.385 1.00 91.38 100 CYS A O 1
ATOM 792 N N . TYR A 1 101 ? 25.531 -25.235 -12.503 1.00 88.81 101 TYR A N 1
ATOM 793 C CA . TYR A 1 101 ? 25.355 -24.157 -11.540 1.00 88.81 101 TYR A CA 1
ATOM 794 C C . TYR A 1 101 ? 26.593 -23.273 -11.565 1.00 88.81 101 TYR A C 1
ATOM 796 O O . TYR A 1 101 ? 26.495 -22.099 -11.909 1.00 88.81 101 TYR A O 1
ATOM 804 N N . ASP A 1 102 ? 27.756 -23.893 -11.356 1.00 87.44 102 ASP A N 1
ATOM 805 C CA . ASP A 1 102 ? 29.073 -23.248 -11.389 1.00 87.44 102 ASP A CA 1
ATOM 806 C C . ASP A 1 102 ? 29.378 -22.609 -12.745 1.00 87.44 102 ASP A C 1
ATOM 808 O O . ASP A 1 102 ? 30.135 -21.646 -12.849 1.00 87.44 102 ASP A O 1
ATOM 812 N N . LYS A 1 103 ? 28.808 -23.169 -13.817 1.00 93.75 103 LYS A N 1
ATOM 813 C CA . LYS A 1 103 ? 29.023 -22.687 -15.184 1.00 93.75 103 LYS A CA 1
ATOM 814 C C . LYS A 1 103 ? 28.046 -21.604 -15.606 1.00 93.75 103 LYS A C 1
ATOM 816 O O . LYS A 1 103 ? 28.269 -20.986 -16.642 1.00 93.75 103 LYS A O 1
ATOM 821 N N . CYS A 1 104 ? 26.968 -21.360 -14.864 1.00 93.88 104 CYS A N 1
ATOM 822 C CA . CYS A 1 104 ? 26.056 -20.274 -15.190 1.00 93.88 104 CYS A CA 1
ATOM 823 C C . CYS A 1 104 ? 26.650 -18.944 -14.699 1.00 93.88 104 CYS A C 1
ATOM 825 O O . CYS A 1 104 ? 26.609 -18.693 -13.498 1.00 93.88 104 CYS A O 1
ATOM 827 N N . PRO A 1 105 ? 27.104 -18.033 -15.585 1.00 91.62 105 PRO A N 1
ATOM 828 C CA . PRO A 1 105 ? 27.730 -16.781 -15.144 1.00 91.62 105 PRO A CA 1
ATOM 829 C C . PRO A 1 105 ? 26.751 -15.842 -14.417 1.00 91.62 105 PRO A C 1
ATOM 831 O O . PRO A 1 105 ? 27.161 -14.887 -13.774 1.00 91.62 105 PRO A O 1
ATOM 834 N N . TYR A 1 106 ? 25.448 -16.123 -14.504 1.00 92.19 106 TYR A N 1
ATOM 835 C CA . TYR A 1 106 ? 24.376 -15.302 -13.945 1.00 92.19 106 TYR A CA 1
ATOM 836 C C . TYR A 1 106 ? 23.787 -15.858 -12.644 1.00 92.19 106 TYR A C 1
ATOM 838 O O . TYR A 1 106 ? 22.837 -15.269 -12.127 1.00 92.19 106 TYR A O 1
ATOM 846 N N . ASN A 1 107 ? 24.281 -17.004 -12.151 1.00 90.00 107 ASN A N 1
ATOM 847 C CA . ASN A 1 107 ? 23.723 -17.721 -10.997 1.00 90.00 107 ASN A CA 1
ATOM 848 C C . ASN A 1 107 ? 22.208 -17.994 -11.124 1.00 90.00 107 ASN A C 1
ATOM 850 O O . ASN A 1 107 ? 21.448 -17.901 -10.160 1.00 90.00 107 ASN A O 1
ATOM 854 N N . ALA A 1 108 ? 21.752 -18.307 -12.342 1.00 93.06 108 ALA A N 1
ATOM 855 C CA . ALA A 1 108 ? 20.331 -18.466 -12.663 1.00 93.06 108 ALA A CA 1
ATOM 856 C C . ALA A 1 108 ? 19.807 -19.911 -12.544 1.00 93.06 108 ALA A C 1
ATOM 858 O O . ALA A 1 108 ? 18.639 -20.172 -12.850 1.00 93.06 108 ALA A O 1
ATOM 859 N N . ILE A 1 109 ? 20.673 -20.848 -12.150 1.00 92.12 109 ILE A N 1
ATOM 860 C CA . ILE A 1 109 ? 20.357 -22.259 -11.917 1.00 92.12 109 ILE A CA 1
ATOM 861 C C . ILE A 1 109 ? 20.603 -22.546 -10.433 1.00 92.12 109 ILE A C 1
ATOM 863 O O . ILE A 1 109 ? 21.622 -22.139 -9.884 1.00 92.12 109 ILE A O 1
ATOM 867 N N . SER A 1 110 ? 19.654 -23.215 -9.783 1.00 87.94 110 SER A N 1
ATOM 868 C CA . SER A 1 110 ? 19.708 -23.581 -8.361 1.00 87.94 110 SER A CA 1
ATOM 869 C C . SER A 1 110 ? 19.250 -25.019 -8.149 1.00 87.94 110 SER A C 1
ATOM 871 O O . SER A 1 110 ? 18.559 -25.552 -9.011 1.00 87.94 110 SER A O 1
ATOM 873 N N . ALA A 1 111 ? 19.565 -25.614 -7.000 1.00 86.94 111 ALA A N 1
ATOM 874 C CA . ALA A 1 111 ? 19.182 -26.986 -6.681 1.00 86.94 111 ALA A CA 1
ATOM 875 C C . ALA A 1 111 ? 17.839 -26.968 -5.993 1.00 86.94 111 ALA A C 1
ATOM 877 O O . ALA A 1 111 ? 17.598 -26.132 -5.119 1.00 86.94 111 ALA A O 1
ATOM 878 N N . ASP A 1 112 ? 16.977 -27.897 -6.376 1.00 85.00 112 ASP A N 1
ATOM 879 C CA . ASP A 1 112 ? 15.845 -28.254 -5.550 1.00 85.00 112 ASP A CA 1
ATOM 880 C C . ASP A 1 112 ? 16.368 -28.785 -4.201 1.00 85.00 112 ASP A C 1
ATOM 882 O O . ASP A 1 112 ? 17.148 -29.738 -4.194 1.00 85.00 112 ASP A O 1
ATOM 886 N N . PRO A 1 113 ? 15.999 -28.182 -3.059 1.00 83.75 113 PRO A N 1
ATOM 887 C CA . PRO A 1 113 ? 16.512 -28.596 -1.757 1.00 83.75 113 PRO A CA 1
ATOM 888 C C . PRO A 1 113 ? 16.042 -29.995 -1.343 1.00 83.75 113 PRO A C 1
ATOM 890 O O . PRO A 1 113 ? 16.610 -30.558 -0.412 1.00 83.75 113 PRO A O 1
ATOM 893 N N . ILE A 1 114 ? 15.012 -30.545 -1.995 1.00 82.56 114 ILE A N 1
ATOM 894 C CA . ILE A 1 114 ? 14.464 -31.869 -1.691 1.00 82.56 114 ILE A CA 1
ATOM 895 C C . ILE A 1 114 ? 15.064 -32.916 -2.630 1.00 82.56 114 ILE A C 1
ATOM 897 O O . ILE A 1 114 ? 15.553 -33.942 -2.165 1.00 82.56 114 ILE A O 1
ATOM 901 N N . THR A 1 115 ? 15.033 -32.674 -3.944 1.00 84.12 115 THR A N 1
ATOM 902 C CA . THR A 1 115 ? 15.455 -33.680 -4.939 1.00 84.12 115 THR A CA 1
ATOM 903 C C . THR A 1 115 ? 16.911 -33.537 -5.389 1.00 84.12 115 THR A C 1
ATOM 905 O O . THR A 1 115 ? 17.462 -34.453 -5.996 1.00 84.12 115 THR A O 1
ATOM 908 N N . GLY A 1 116 ? 17.551 -32.390 -5.138 1.00 84.44 116 GLY A N 1
ATOM 909 C CA . GLY A 1 116 ? 18.877 -32.044 -5.665 1.00 84.44 116 GLY A CA 1
ATOM 910 C C . GLY A 1 116 ? 18.889 -31.692 -7.160 1.00 84.44 116 GLY A C 1
ATOM 911 O O . GLY A 1 116 ? 19.919 -31.260 -7.684 1.00 84.44 116 GLY A O 1
ATOM 912 N N . GLU A 1 117 ? 17.758 -31.845 -7.854 1.00 86.19 117 GLU A N 1
ATOM 913 C CA . GLU A 1 117 ? 17.634 -31.572 -9.285 1.00 86.19 117 GLU A CA 1
ATOM 914 C C . GLU A 1 117 ? 17.866 -30.093 -9.599 1.00 86.19 117 GLU A C 1
ATOM 916 O O . GLU A 1 117 ? 17.503 -29.199 -8.830 1.00 86.19 117 GLU A O 1
ATOM 921 N N . ALA A 1 118 ? 18.389 -29.815 -10.794 1.00 89.56 118 ALA A N 1
ATOM 922 C CA . ALA A 1 118 ? 18.492 -28.447 -11.278 1.00 89.56 118 ALA A CA 1
ATOM 923 C C . ALA A 1 118 ? 17.108 -27.782 -11.424 1.00 89.56 118 ALA A C 1
ATOM 925 O O . ALA A 1 118 ? 16.135 -28.360 -11.902 1.00 89.56 118 ALA A O 1
ATOM 926 N N . GLN A 1 119 ? 17.034 -26.510 -11.052 1.00 88.31 119 GLN A N 1
ATOM 927 C CA . GLN A 1 119 ? 15.858 -25.655 -11.152 1.00 88.31 119 GLN A CA 1
ATOM 928 C C . GLN A 1 119 ? 16.274 -24.332 -11.783 1.00 88.31 119 GLN A C 1
ATOM 930 O O . GLN A 1 119 ? 17.261 -23.713 -11.388 1.00 88.31 119 GLN A O 1
ATOM 935 N N . LYS A 1 120 ? 15.506 -23.883 -12.774 1.00 93.12 120 LYS A N 1
ATOM 936 C CA . LYS A 1 120 ? 15.743 -22.623 -13.483 1.00 93.12 120 LYS A CA 1
ATOM 937 C C . LYS A 1 120 ? 14.469 -22.136 -14.158 1.00 93.12 120 LYS A C 1
ATOM 939 O O . LYS A 1 120 ? 13.537 -22.911 -14.373 1.00 93.12 120 LYS A O 1
ATOM 944 N N . CYS A 1 121 ? 14.450 -20.864 -14.545 1.00 95.75 121 CYS A N 1
ATOM 945 C CA . CYS A 1 121 ? 13.408 -20.346 -15.426 1.00 95.75 121 CYS A CA 1
ATOM 946 C C . CYS A 1 121 ? 13.386 -21.127 -16.757 1.00 95.75 121 CYS A C 1
ATOM 948 O O . CYS A 1 121 ? 14.424 -21.533 -17.292 1.00 95.75 121 CYS A O 1
ATOM 950 N N . ASP A 1 122 ? 12.185 -21.367 -17.267 1.00 95.12 122 ASP A N 1
ATOM 951 C CA . ASP A 1 122 ? 11.864 -21.993 -18.555 1.00 95.12 122 ASP A CA 1
ATOM 952 C C . ASP A 1 122 ? 10.867 -21.130 -19.352 1.00 95.12 122 ASP A C 1
ATOM 954 O O . ASP A 1 122 ? 10.171 -21.628 -20.233 1.00 95.12 122 ASP A O 1
ATOM 958 N N . PHE A 1 123 ? 10.762 -19.841 -19.000 1.00 96.06 123 PHE A N 1
ATOM 959 C CA . PHE A 1 123 ? 9.732 -18.912 -19.471 1.00 96.06 123 PHE A CA 1
ATOM 960 C C . PHE A 1 123 ? 8.293 -19.442 -19.340 1.00 96.06 123 PHE A C 1
ATOM 962 O O . PHE A 1 123 ? 7.425 -19.096 -20.139 1.00 96.06 123 PHE A O 1
ATOM 969 N N . CYS A 1 124 ? 8.026 -20.273 -18.327 1.00 95.44 124 CYS A N 1
ATOM 970 C CA . CYS A 1 124 ? 6.741 -20.937 -18.131 1.00 95.44 124 CYS A CA 1
ATOM 971 C C . CYS A 1 124 ? 6.280 -21.670 -19.404 1.00 95.44 124 CYS A C 1
ATOM 973 O O . CYS A 1 124 ? 5.133 -21.526 -19.825 1.00 95.44 124 CYS A O 1
ATOM 975 N N . TYR A 1 125 ? 7.168 -22.436 -20.049 1.00 93.94 125 TYR A N 1
ATOM 976 C CA . TYR A 1 125 ? 6.906 -23.058 -21.355 1.00 93.94 125 TYR A CA 1
ATOM 977 C C . TYR A 1 125 ? 5.594 -23.869 -21.423 1.00 93.94 125 TYR A C 1
ATOM 979 O O . TYR A 1 125 ? 4.926 -23.875 -22.459 1.00 93.94 125 TYR A O 1
ATOM 987 N N . SER A 1 126 ? 5.174 -24.500 -20.321 1.00 90.75 126 SER A N 1
ATOM 988 C CA . SER A 1 126 ? 3.871 -25.176 -20.213 1.00 90.75 126 SER A CA 1
ATOM 989 C C . SER A 1 126 ? 2.684 -24.226 -20.429 1.00 90.75 126 SER A C 1
ATOM 991 O O . SER A 1 126 ? 1.746 -24.574 -21.144 1.00 90.75 126 SER A O 1
ATOM 993 N N . ARG A 1 127 ? 2.747 -23.003 -19.889 1.00 91.69 127 ARG A N 1
ATOM 994 C CA . ARG A 1 127 ? 1.758 -21.933 -20.102 1.00 91.69 127 ARG A CA 1
ATOM 995 C C . ARG A 1 127 ? 1.784 -21.435 -21.545 1.00 91.69 127 ARG A C 1
ATOM 997 O O . ARG A 1 127 ? 0.734 -21.308 -22.170 1.00 91.69 127 ARG A O 1
ATOM 1004 N N . LEU A 1 128 ? 2.979 -21.245 -22.113 1.00 91.44 128 LEU A N 1
ATOM 1005 C CA . LEU A 1 128 ? 3.133 -20.806 -23.508 1.00 91.44 128 LEU A CA 1
ATOM 1006 C C . LEU A 1 128 ? 2.470 -21.778 -24.493 1.00 91.44 128 LEU A C 1
ATOM 1008 O O . LEU A 1 128 ? 1.843 -21.345 -25.460 1.00 91.44 128 LEU A O 1
ATOM 1012 N N . LYS A 1 129 ? 2.556 -23.092 -24.234 1.00 89.12 129 LYS A N 1
ATOM 1013 C CA . LYS A 1 129 ? 1.863 -24.124 -25.024 1.00 89.12 129 LYS A CA 1
ATOM 1014 C C . LYS A 1 129 ? 0.335 -23.990 -24.992 1.00 89.12 129 LYS A C 1
ATOM 1016 O O . LYS A 1 129 ? -0.309 -24.373 -25.964 1.00 89.12 129 LYS A O 1
ATOM 1021 N N . ARG A 1 130 ? -0.232 -23.418 -23.924 1.00 87.50 130 ARG A N 1
ATOM 1022 C CA . ARG A 1 130 ? -1.667 -23.102 -23.790 1.00 87.50 130 ARG A CA 1
ATOM 1023 C C . ARG A 1 130 ? -2.037 -21.714 -24.332 1.00 87.50 130 ARG A C 1
ATOM 1025 O O . ARG A 1 130 ? -3.184 -21.302 -24.213 1.00 87.50 130 ARG A O 1
ATOM 1032 N N . GLY A 1 131 ? -1.085 -20.987 -24.924 1.00 87.56 131 GLY A N 1
ATOM 1033 C CA . GLY A 1 131 ? -1.297 -19.622 -25.414 1.00 87.56 131 GLY A CA 1
ATOM 1034 C C . GLY A 1 131 ? -1.311 -18.554 -24.314 1.00 87.56 131 GLY A C 1
ATOM 1035 O O . GLY A 1 131 ? -1.691 -17.416 -24.573 1.00 87.56 131 GLY A O 1
ATOM 1036 N N . GLU A 1 132 ? -0.891 -18.899 -23.099 1.00 89.31 132 GLU A N 1
ATOM 1037 C CA . GLU A 1 132 ? -0.822 -17.984 -21.959 1.00 89.31 132 GLU A CA 1
ATOM 1038 C C . GLU A 1 132 ? 0.548 -17.292 -21.878 1.00 89.31 132 GLU A C 1
ATOM 1040 O O . GLU A 1 132 ? 1.547 -17.789 -22.397 1.00 89.31 132 GLU A O 1
ATOM 1045 N N . GLN A 1 133 ? 0.611 -16.156 -21.181 1.00 92.56 133 GLN A N 1
ATOM 1046 C CA . GLN A 1 133 ? 1.869 -15.476 -20.854 1.00 92.56 133 GLN A CA 1
ATOM 1047 C C . GLN A 1 133 ? 2.565 -16.130 -19.641 1.00 92.56 133 GLN A C 1
ATOM 1049 O O . GLN A 1 133 ? 1.898 -16.777 -18.819 1.00 92.56 133 GLN A O 1
ATOM 1054 N N . PRO A 1 134 ? 3.891 -15.936 -19.476 1.00 95.44 134 PRO A N 1
ATOM 1055 C CA . PRO A 1 134 ? 4.581 -16.298 -18.244 1.00 95.44 134 PRO A CA 1
ATOM 1056 C C . PRO A 1 134 ? 3.938 -15.622 -17.030 1.00 95.44 134 PRO A C 1
ATOM 1058 O O . PRO A 1 134 ? 3.529 -14.460 -17.093 1.00 95.44 134 PRO A O 1
ATOM 1061 N N . VAL A 1 135 ? 3.870 -16.330 -15.902 1.00 94.44 135 VAL A N 1
ATOM 1062 C CA . VAL A 1 135 ? 3.142 -15.836 -14.721 1.00 94.44 135 VAL A CA 1
ATOM 1063 C C . VAL A 1 135 ? 3.721 -14.520 -14.185 1.00 94.44 135 VAL A C 1
ATOM 1065 O O . VAL A 1 135 ? 2.966 -13.626 -13.812 1.00 94.44 135 VAL A O 1
ATOM 1068 N N . CYS A 1 136 ? 5.048 -14.354 -14.252 1.00 95.31 136 CYS A N 1
ATOM 1069 C CA . CYS A 1 136 ? 5.739 -13.139 -13.824 1.00 95.31 136 CYS A CA 1
ATOM 1070 C C . CYS A 1 136 ? 5.385 -11.903 -14.664 1.00 95.31 136 CYS A C 1
ATOM 1072 O O . CYS A 1 136 ? 5.434 -10.787 -14.149 1.00 95.31 136 CYS A O 1
ATOM 1074 N N . VAL A 1 137 ? 5.021 -12.098 -15.936 1.00 94.88 137 VAL A N 1
ATOM 1075 C CA . VAL A 1 137 ? 4.573 -11.036 -16.848 1.00 94.88 137 VAL A CA 1
ATOM 1076 C C . VAL A 1 137 ? 3.168 -10.601 -16.454 1.00 94.88 137 VAL A C 1
ATOM 1078 O O . VAL A 1 137 ? 2.919 -9.414 -16.267 1.00 94.88 137 VAL A O 1
ATOM 1081 N N . MET A 1 138 ? 2.264 -11.565 -16.251 1.00 91.50 138 MET A N 1
ATOM 1082 C CA . MET A 1 138 ? 0.876 -11.281 -15.874 1.00 91.50 138 MET A CA 1
ATOM 1083 C C . MET A 1 138 ? 0.768 -10.607 -14.502 1.00 91.50 138 MET A C 1
ATOM 1085 O O . MET A 1 138 ? 0.000 -9.666 -14.331 1.00 91.50 138 MET A O 1
ATOM 1089 N N . SER A 1 139 ? 1.558 -11.051 -13.522 1.00 92.62 139 SER A N 1
ATOM 1090 C CA . SER A 1 139 ? 1.512 -10.518 -12.158 1.00 92.62 139 SER A CA 1
ATOM 1091 C C . SER A 1 139 ? 2.242 -9.184 -11.981 1.00 92.62 139 SER A C 1
ATOM 1093 O O . SER A 1 139 ? 2.297 -8.661 -10.869 1.00 92.62 139 SER A O 1
ATOM 1095 N N . CYS A 1 140 ? 2.901 -8.659 -13.017 1.00 94.38 140 CYS A N 1
ATOM 1096 C CA . CYS A 1 140 ? 3.781 -7.506 -12.877 1.00 94.38 140 CYS A CA 1
ATOM 1097 C C . CYS A 1 140 ? 2.980 -6.227 -12.584 1.00 94.38 140 CYS A C 1
ATOM 1099 O O . CYS A 1 140 ? 2.480 -5.573 -13.494 1.00 94.38 140 CYS A O 1
ATOM 1101 N N . MET A 1 141 ? 2.908 -5.844 -11.307 1.00 93.56 141 MET A N 1
ATOM 1102 C CA . MET A 1 141 ? 2.143 -4.680 -10.837 1.00 93.56 141 MET A CA 1
ATOM 1103 C C . MET A 1 141 ? 2.551 -3.367 -11.519 1.00 93.56 141 MET A C 1
ATOM 1105 O O . MET A 1 141 ? 1.688 -2.567 -11.846 1.00 93.56 141 MET A O 1
ATOM 1109 N N . GLY A 1 142 ? 3.849 -3.159 -11.767 1.00 93.31 142 GLY A N 1
ATOM 1110 C CA . GLY A 1 142 ? 4.352 -1.980 -12.484 1.00 93.31 142 GLY A CA 1
ATOM 1111 C C . GLY A 1 142 ? 4.307 -2.102 -14.011 1.00 93.31 142 GLY A C 1
ATOM 1112 O O . GLY A 1 142 ? 4.724 -1.183 -14.704 1.00 93.31 142 GLY A O 1
ATOM 1113 N N . LYS A 1 143 ? 3.855 -3.245 -14.555 1.00 92.50 143 LYS A N 1
ATOM 1114 C CA . LYS A 1 143 ? 3.924 -3.579 -15.993 1.00 92.50 143 LYS A CA 1
ATOM 1115 C C . LYS A 1 143 ? 5.324 -3.386 -16.598 1.00 92.50 143 LYS A C 1
ATOM 1117 O O . LYS A 1 143 ? 5.476 -2.974 -17.745 1.00 92.50 143 LYS A O 1
ATOM 1122 N N . ALA A 1 144 ? 6.341 -3.705 -15.802 1.00 94.56 144 ALA A N 1
ATOM 1123 C CA . ALA A 1 144 ? 7.752 -3.606 -16.154 1.00 94.56 144 ALA A CA 1
ATOM 1124 C C . ALA A 1 144 ? 8.233 -4.739 -17.072 1.00 94.56 144 ALA A C 1
ATOM 1126 O O . ALA A 1 144 ? 9.201 -4.568 -17.801 1.00 94.56 144 ALA A O 1
ATOM 1127 N N . ILE A 1 145 ? 7.602 -5.915 -17.017 1.00 95.19 145 ILE A N 1
ATOM 1128 C CA . ILE A 1 145 ? 8.077 -7.106 -17.729 1.00 95.19 145 ILE A CA 1
ATOM 1129 C C . ILE A 1 145 ? 7.271 -7.279 -19.016 1.00 95.19 145 ILE A C 1
ATOM 1131 O O . ILE A 1 145 ? 6.056 -7.456 -18.975 1.00 95.19 145 ILE A O 1
ATOM 1135 N N . MET A 1 146 ? 7.960 -7.281 -20.154 1.00 94.88 146 MET A N 1
ATOM 1136 C CA . MET A 1 146 ? 7.414 -7.593 -21.472 1.00 94.88 146 MET A CA 1
ATOM 1137 C C . MET A 1 146 ? 7.992 -8.919 -21.963 1.00 94.88 146 MET A C 1
ATOM 1139 O O . MET A 1 146 ? 9.186 -9.176 -21.822 1.00 94.88 146 MET A O 1
ATOM 1143 N N . PHE A 1 147 ? 7.161 -9.758 -22.573 1.00 95.81 147 PHE A N 1
ATOM 1144 C CA . PHE A 1 147 ? 7.567 -11.060 -23.094 1.00 95.81 147 PHE A CA 1
ATOM 1145 C C . PHE A 1 147 ? 6.914 -11.327 -24.446 1.00 95.81 147 PHE A C 1
ATOM 1147 O O . PHE A 1 147 ? 5.758 -10.965 -24.676 1.00 95.81 147 PHE A O 1
ATOM 1154 N N . GLY A 1 148 ? 7.642 -11.975 -25.350 1.00 94.69 148 GLY A N 1
ATOM 1155 C CA . GLY A 1 148 ? 7.096 -12.344 -26.649 1.00 94.69 148 GLY A CA 1
ATOM 1156 C C . GLY A 1 148 ? 8.139 -12.859 -27.627 1.00 94.69 148 GLY A C 1
ATOM 1157 O O . GLY A 1 148 ? 9.303 -13.051 -27.281 1.00 94.69 148 GLY A O 1
ATOM 1158 N N . ASP A 1 149 ? 7.689 -13.094 -28.857 1.00 92.88 149 ASP A N 1
ATOM 1159 C CA . ASP A 1 149 ? 8.547 -13.503 -29.964 1.00 92.88 149 ASP A CA 1
ATOM 1160 C C . ASP A 1 149 ? 9.214 -12.280 -30.603 1.00 92.88 149 ASP A C 1
ATOM 1162 O O . ASP A 1 149 ? 8.539 -11.432 -31.189 1.00 92.88 149 ASP A O 1
ATOM 1166 N N . ILE A 1 150 ? 10.540 -12.190 -30.522 1.00 91.88 150 ILE A N 1
ATOM 1167 C CA . ILE A 1 150 ? 11.300 -11.083 -31.126 1.00 91.88 150 ILE A CA 1
ATOM 1168 C C . ILE A 1 150 ? 11.496 -11.247 -32.637 1.00 91.88 150 ILE A C 1
ATOM 1170 O O . ILE A 1 150 ? 11.962 -10.324 -33.306 1.00 91.88 150 ILE A O 1
ATOM 1174 N N . ASN A 1 151 ? 11.145 -12.405 -33.205 1.00 89.56 151 ASN A N 1
ATOM 1175 C CA . ASN A 1 151 ? 11.096 -12.567 -34.657 1.00 89.56 151 ASN A CA 1
ATOM 1176 C C . ASN A 1 151 ? 9.819 -11.962 -35.256 1.00 89.56 151 ASN A C 1
ATOM 1178 O O . ASN A 1 151 ? 9.838 -11.544 -36.422 1.00 89.56 151 ASN A O 1
ATOM 1182 N N . ASP A 1 152 ? 8.748 -11.854 -34.467 1.00 91.12 152 ASP A N 1
ATOM 1183 C CA . ASP A 1 152 ? 7.532 -11.146 -34.844 1.00 91.12 152 ASP A CA 1
ATOM 1184 C C . ASP A 1 152 ? 7.707 -9.634 -34.658 1.00 91.12 152 ASP A C 1
ATOM 1186 O O . ASP A 1 152 ? 7.641 -9.110 -33.549 1.00 91.12 152 ASP A O 1
ATOM 1190 N N . LYS A 1 153 ? 7.867 -8.912 -35.773 1.00 88.62 153 LYS A N 1
ATOM 1191 C CA . LYS A 1 153 ? 8.015 -7.446 -35.787 1.00 88.62 153 LYS A CA 1
ATOM 1192 C C . LYS A 1 153 ? 6.806 -6.696 -35.217 1.00 88.62 153 LYS A C 1
ATOM 1194 O O . LYS A 1 153 ? 6.915 -5.500 -34.967 1.00 88.62 153 LYS A O 1
ATOM 1199 N N . LYS A 1 154 ? 5.653 -7.359 -35.077 1.00 89.75 154 LYS A N 1
ATOM 1200 C CA . LYS A 1 154 ? 4.440 -6.781 -34.486 1.00 89.75 154 LYS A CA 1
ATOM 1201 C C . LYS A 1 154 ? 4.342 -7.029 -32.982 1.00 89.75 154 LYS A C 1
ATOM 1203 O O . LYS A 1 154 ? 3.449 -6.474 -32.346 1.00 89.75 154 LYS A O 1
ATOM 1208 N N . SER A 1 155 ? 5.220 -7.850 -32.403 1.00 89.50 155 SER A N 1
ATOM 1209 C CA . SER A 1 155 ? 5.207 -8.098 -30.966 1.00 89.50 155 SER A CA 1
ATOM 1210 C C . SER A 1 155 ? 5.668 -6.854 -30.202 1.00 89.50 155 SER A C 1
ATOM 1212 O O . SER A 1 155 ? 6.580 -6.144 -30.632 1.00 89.50 155 SER A O 1
ATOM 1214 N N . MET A 1 156 ? 5.055 -6.594 -29.041 1.00 86.50 156 MET A N 1
ATOM 1215 C CA . MET A 1 156 ? 5.404 -5.428 -28.215 1.00 86.50 156 MET A CA 1
ATOM 1216 C C . MET A 1 156 ? 6.889 -5.414 -27.843 1.00 86.50 156 MET A C 1
ATOM 1218 O O . MET A 1 156 ? 7.525 -4.367 -27.891 1.00 86.50 156 MET A O 1
ATOM 1222 N N . ILE A 1 157 ? 7.459 -6.585 -27.539 1.00 91.69 157 ILE A N 1
ATOM 1223 C CA . ILE A 1 157 ? 8.882 -6.708 -27.227 1.00 91.69 157 ILE A CA 1
ATOM 1224 C C . ILE A 1 157 ? 9.764 -6.381 -28.438 1.00 91.69 157 ILE A C 1
ATOM 1226 O O . ILE A 1 157 ? 10.749 -5.669 -28.279 1.00 91.69 157 ILE A O 1
ATOM 1230 N N . SER A 1 158 ? 9.416 -6.828 -29.653 1.00 90.25 158 SER A N 1
ATOM 1231 C CA . SER A 1 158 ? 10.203 -6.496 -30.847 1.00 90.25 158 SER A CA 1
ATOM 1232 C C . SER A 1 158 ? 10.181 -4.997 -31.141 1.00 90.25 158 SER A C 1
ATOM 1234 O O . SER A 1 158 ? 11.186 -4.470 -31.616 1.00 90.25 158 SER A O 1
ATOM 1236 N N . ILE A 1 159 ? 9.054 -4.326 -30.891 1.00 88.69 159 ILE A N 1
ATOM 1237 C CA . ILE A 1 159 ? 8.926 -2.875 -31.064 1.00 88.69 159 ILE A CA 1
ATOM 1238 C C . ILE A 1 159 ? 9.769 -2.152 -30.011 1.00 88.69 159 ILE A C 1
ATOM 1240 O O . ILE A 1 159 ? 10.593 -1.318 -30.375 1.00 88.69 159 ILE A O 1
ATOM 1244 N N . ALA A 1 160 ? 9.624 -2.516 -28.733 1.00 88.38 160 ALA A N 1
ATOM 1245 C CA . ALA A 1 160 ? 10.355 -1.896 -27.629 1.00 88.38 160 ALA A CA 1
ATOM 1246 C C . ALA A 1 160 ? 11.879 -2.040 -27.789 1.00 88.38 160 ALA A C 1
ATOM 1248 O O . ALA A 1 160 ? 12.608 -1.057 -27.714 1.00 88.38 160 ALA A O 1
ATOM 1249 N N . LEU A 1 161 ? 12.368 -3.239 -28.126 1.00 89.44 161 LEU A N 1
ATOM 1250 C CA . LEU A 1 161 ? 13.792 -3.469 -28.402 1.00 89.44 161 LEU A CA 1
ATOM 1251 C C . LEU A 1 161 ? 14.322 -2.638 -29.584 1.00 89.44 161 LEU A C 1
ATOM 1253 O O . LEU A 1 161 ? 15.512 -2.350 -29.639 1.00 89.44 161 LEU A O 1
ATOM 1257 N N . GLY A 1 162 ? 13.465 -2.278 -30.544 1.00 85.75 162 GLY A N 1
ATOM 1258 C CA . GLY A 1 162 ? 13.853 -1.489 -31.713 1.00 85.75 162 GLY A CA 1
ATOM 1259 C C . GLY A 1 162 ? 13.998 0.013 -31.451 1.00 85.75 162 GLY A C 1
ATOM 1260 O O . GLY A 1 162 ? 14.634 0.691 -32.255 1.00 85.75 162 GLY A O 1
ATOM 1261 N N . ILE A 1 163 ? 13.413 0.529 -30.365 1.00 84.69 163 ILE A N 1
ATOM 1262 C CA . ILE A 1 163 ? 13.377 1.970 -30.052 1.00 84.69 163 ILE A CA 1
ATOM 1263 C C . ILE A 1 163 ? 14.107 2.331 -28.754 1.00 84.69 163 ILE A C 1
ATOM 1265 O O . ILE A 1 163 ? 14.462 3.492 -28.562 1.00 84.69 163 ILE A O 1
ATOM 1269 N N . SER A 1 164 ? 14.344 1.358 -27.874 1.00 83.94 164 SER A N 1
ATOM 1270 C CA . SER A 1 164 ? 14.958 1.576 -26.564 1.00 83.94 164 SER A CA 1
ATOM 1271 C C . SER A 1 164 ? 16.458 1.288 -26.571 1.00 83.94 164 SER A C 1
ATOM 1273 O O . SER A 1 164 ? 16.939 0.377 -27.245 1.00 83.94 164 SER A O 1
ATOM 1275 N N . LYS A 1 165 ? 17.209 2.016 -25.737 1.00 86.62 165 LYS A N 1
ATOM 1276 C CA . LYS A 1 165 ? 18.571 1.614 -25.367 1.00 86.62 165 LYS A CA 1
ATOM 1277 C C . LYS A 1 165 ? 18.479 0.468 -24.368 1.00 86.62 165 LYS A C 1
ATOM 1279 O O . LYS A 1 165 ? 17.904 0.626 -23.294 1.00 86.62 165 LYS A O 1
ATOM 1284 N N . VAL A 1 166 ? 19.047 -0.680 -24.722 1.00 91.06 166 VAL A N 1
ATOM 1285 C CA . VAL A 1 166 ? 18.972 -1.886 -23.893 1.00 91.06 166 VAL A CA 1
ATOM 1286 C C . VAL A 1 166 ? 20.324 -2.270 -23.318 1.00 91.06 166 VAL A C 1
ATOM 1288 O O . VAL A 1 166 ? 21.385 -2.039 -23.901 1.00 91.06 166 VAL A O 1
ATOM 1291 N N . LYS A 1 167 ? 20.266 -2.882 -22.143 1.00 92.94 167 LYS A N 1
ATOM 1292 C CA . LYS A 1 167 ? 21.394 -3.477 -21.440 1.00 92.94 167 LYS A CA 1
ATOM 1293 C C . LYS A 1 167 ? 21.116 -4.956 -21.203 1.00 92.94 167 LYS A C 1
ATOM 1295 O O . LYS A 1 167 ? 19.962 -5.387 -21.187 1.00 92.94 167 LYS A O 1
ATOM 1300 N N . VAL A 1 168 ? 22.170 -5.730 -20.991 1.00 93.25 168 VAL A N 1
ATOM 1301 C CA . VAL A 1 168 ? 22.077 -7.121 -20.524 1.00 93.25 168 VAL A CA 1
ATOM 1302 C C . VAL A 1 168 ? 22.959 -7.302 -19.295 1.00 93.25 168 VAL A C 1
ATOM 1304 O O . VAL A 1 168 ? 23.806 -6.454 -18.999 1.00 93.25 168 VAL A O 1
ATOM 1307 N N . LEU A 1 169 ? 22.741 -8.393 -18.568 1.00 91.94 169 LEU A N 1
ATOM 1308 C CA . LEU A 1 169 ? 23.624 -8.793 -17.475 1.00 91.94 169 LEU A CA 1
ATOM 1309 C C . LEU A 1 169 ? 24.972 -9.234 -18.042 1.00 91.94 169 LEU A C 1
ATOM 1311 O O . LEU A 1 169 ? 24.989 -10.046 -18.972 1.00 91.94 169 LEU A O 1
ATOM 1315 N N . ASP A 1 170 ? 26.055 -8.705 -17.467 1.00 89.06 170 ASP A N 1
ATOM 1316 C CA . ASP A 1 170 ? 27.447 -9.119 -17.691 1.00 89.06 170 ASP A CA 1
ATOM 1317 C C . ASP A 1 170 ? 27.737 -9.383 -19.186 1.00 89.06 170 ASP A C 1
ATOM 1319 O O . ASP A 1 170 ? 27.963 -10.519 -19.621 1.00 89.06 170 ASP A O 1
ATOM 1323 N N . SER A 1 171 ? 27.610 -8.338 -20.018 1.00 88.56 171 SER A N 1
ATOM 1324 C CA . SER A 1 171 ? 27.662 -8.461 -21.485 1.00 88.56 171 SER A CA 1
ATOM 1325 C C . SER A 1 171 ? 29.015 -8.961 -22.006 1.00 88.56 171 SER A C 1
ATOM 1327 O O . SER A 1 171 ? 29.065 -9.587 -23.066 1.00 88.56 171 SER A O 1
ATOM 1329 N N . GLU A 1 172 ? 30.080 -8.778 -21.226 1.00 88.38 172 GLU A N 1
ATOM 1330 C CA . GLU A 1 172 ? 31.426 -9.312 -21.445 1.00 88.38 172 GLU A CA 1
ATOM 1331 C C . GLU A 1 172 ? 31.499 -10.847 -21.465 1.00 88.38 172 GLU A C 1
ATOM 1333 O O . GLU A 1 172 ? 32.467 -11.403 -21.972 1.00 88.38 172 GLU A O 1
ATOM 1338 N N . GLN A 1 173 ? 30.476 -11.545 -20.959 1.00 89.69 173 GLN A N 1
ATOM 1339 C CA . GLN A 1 173 ? 30.399 -13.009 -21.015 1.00 89.69 173 GLN A CA 1
ATOM 1340 C C . GLN A 1 173 ? 30.079 -13.533 -22.429 1.00 89.69 173 GLN A C 1
ATOM 1342 O O . GLN A 1 173 ? 30.110 -14.739 -22.662 1.00 89.69 173 GLN A O 1
ATOM 1347 N N . GLU A 1 174 ? 29.703 -12.652 -23.369 1.00 89.06 174 GLU A N 1
ATOM 1348 C CA . GLU A 1 174 ? 29.424 -12.962 -24.783 1.00 89.06 174 GLU A CA 1
ATOM 1349 C C . GLU A 1 174 ? 28.446 -14.134 -25.026 1.00 89.06 174 GLU A C 1
ATOM 1351 O O . GLU A 1 174 ? 28.455 -14.786 -26.078 1.00 89.06 174 GLU A O 1
ATOM 1356 N N . THR A 1 175 ? 27.551 -14.395 -24.067 1.00 90.50 175 THR A N 1
ATOM 1357 C CA . THR A 1 175 ? 26.629 -15.545 -24.106 1.00 90.50 175 THR A CA 1
ATOM 1358 C C . THR A 1 175 ? 25.439 -15.339 -25.055 1.00 90.50 175 THR A C 1
ATOM 1360 O O . THR A 1 175 ? 24.727 -16.286 -25.385 1.00 90.50 175 THR A O 1
ATOM 1363 N N . GLY A 1 176 ? 25.209 -14.108 -25.520 1.00 90.44 176 GLY A N 1
ATOM 1364 C CA . GLY A 1 176 ? 24.011 -13.705 -26.265 1.00 90.44 176 GLY A CA 1
ATOM 1365 C C . GLY A 1 176 ? 22.717 -13.868 -25.449 1.00 90.44 176 GLY A C 1
ATOM 1366 O O . GLY A 1 176 ? 21.921 -14.754 -25.768 1.00 90.44 176 GLY A O 1
ATOM 1367 N N . PRO A 1 177 ? 22.499 -13.065 -24.389 1.00 92.12 177 PRO A N 1
ATOM 1368 C CA . PRO A 1 177 ? 21.308 -13.149 -23.539 1.00 92.12 177 PRO A CA 1
ATOM 1369 C C . PRO A 1 177 ? 19.991 -12.908 -24.297 1.00 92.12 177 PRO A C 1
ATOM 1371 O O . PRO A 1 177 ? 19.903 -12.047 -25.167 1.00 92.12 177 PRO A O 1
ATOM 1374 N N . GLY A 1 178 ? 18.946 -13.645 -23.921 1.00 93.44 178 GLY A N 1
ATOM 1375 C CA . GLY A 1 178 ? 17.551 -13.458 -24.341 1.00 93.44 178 GLY A CA 1
ATOM 1376 C C . GLY A 1 178 ? 16.695 -12.684 -23.330 1.00 93.44 178 GLY A C 1
ATOM 1377 O O . GLY A 1 178 ? 15.472 -12.632 -23.468 1.00 93.44 178 GLY A O 1
ATOM 1378 N N . VAL A 1 179 ? 17.319 -12.107 -22.301 1.00 96.00 179 VAL A N 1
ATOM 1379 C CA . VAL A 1 179 ? 16.682 -11.203 -21.337 1.00 96.00 179 VAL A CA 1
ATOM 1380 C C . VAL A 1 179 ? 17.394 -9.860 -21.410 1.00 96.00 179 VAL A C 1
ATOM 1382 O O . VAL A 1 179 ? 18.614 -9.779 -21.263 1.00 96.00 179 VAL A O 1
ATOM 1385 N N . PHE A 1 180 ? 16.614 -8.818 -21.656 1.00 95.81 180 PHE A N 1
ATOM 1386 C CA . PHE A 1 180 ? 17.066 -7.451 -21.857 1.00 95.81 180 PHE A CA 1
ATOM 1387 C C . PHE A 1 180 ? 16.515 -6.557 -20.755 1.00 95.81 180 PHE A C 1
ATOM 1389 O O . PHE A 1 180 ? 15.442 -6.809 -20.206 1.00 95.81 180 PHE A O 1
ATOM 1396 N N . TYR A 1 181 ? 17.227 -5.476 -20.479 1.00 94.94 181 TYR A N 1
ATOM 1397 C CA . TYR A 1 181 ? 16.860 -4.496 -19.471 1.00 94.94 181 TYR A CA 1
ATOM 1398 C C . TYR A 1 181 ? 16.854 -3.099 -20.078 1.00 94.94 181 TYR A C 1
ATOM 1400 O O . TYR A 1 181 ? 17.761 -2.749 -20.834 1.00 94.94 181 TYR A O 1
ATOM 1408 N N . MET A 1 182 ? 15.855 -2.300 -19.721 1.00 91.06 182 MET A N 1
ATOM 1409 C CA . MET A 1 182 ? 15.787 -0.877 -20.043 1.00 91.06 182 MET A CA 1
ATOM 1410 C C . MET A 1 182 ? 15.957 -0.077 -18.759 1.00 91.06 182 MET A C 1
ATOM 1412 O O . MET A 1 182 ? 15.339 -0.396 -17.742 1.00 91.06 182 MET A O 1
ATOM 1416 N N . ILE A 1 183 ? 16.832 0.923 -18.804 1.00 86.44 183 ILE A N 1
ATOM 1417 C CA . ILE A 1 183 ? 17.030 1.866 -17.714 1.00 86.44 183 ILE A CA 1
ATOM 1418 C C . ILE A 1 183 ? 17.655 3.150 -18.246 1.00 86.44 183 ILE A C 1
ATOM 1420 O O . ILE A 1 183 ? 18.658 3.086 -18.966 1.00 86.44 183 ILE A O 1
ATOM 1424 N N . ASP A 1 184 ? 17.078 4.287 -17.871 1.00 75.69 184 ASP A N 1
ATOM 1425 C CA . ASP A 1 184 ? 17.469 5.593 -18.400 1.00 75.69 184 ASP A CA 1
ATOM 1426 C C . ASP A 1 184 ? 18.298 6.390 -17.392 1.00 75.69 184 ASP A C 1
ATOM 1428 O O . ASP A 1 184 ? 19.192 7.141 -17.785 1.00 75.69 184 ASP A O 1
ATOM 1432 N N . ARG A 1 185 ? 18.069 6.189 -16.090 1.00 74.94 185 ARG A N 1
ATOM 1433 C CA . ARG A 1 185 ? 18.851 6.856 -15.043 1.00 74.94 185 ARG A CA 1
ATOM 1434 C C . ARG A 1 185 ? 20.259 6.281 -14.888 1.00 74.94 185 ARG A C 1
ATOM 1436 O O . ARG A 1 185 ? 20.497 5.077 -15.040 1.00 74.94 185 ARG A O 1
ATOM 1443 N N . GLU A 1 186 ? 21.202 7.145 -14.522 1.00 68.31 186 GLU A N 1
ATOM 1444 C CA . GLU A 1 186 ? 22.542 6.708 -14.139 1.00 68.31 186 GLU A CA 1
ATOM 1445 C C . GLU A 1 186 ? 22.491 5.942 -12.814 1.00 68.31 186 GLU A C 1
ATOM 1447 O O . GLU A 1 186 ? 21.914 6.391 -11.825 1.00 68.31 186 GLU A O 1
ATOM 1452 N N . ILE A 1 187 ? 23.122 4.770 -12.792 1.00 70.06 187 ILE A N 1
ATOM 1453 C CA . ILE A 1 187 ? 23.348 3.996 -11.572 1.00 70.06 187 ILE A CA 1
ATOM 1454 C C . ILE A 1 187 ? 24.853 3.880 -11.381 1.00 70.06 187 ILE A C 1
ATOM 1456 O O . ILE A 1 187 ? 25.598 3.796 -12.360 1.00 70.06 187 ILE A O 1
ATOM 1460 N N . GLY A 1 188 ? 25.289 3.891 -10.118 1.00 65.56 188 GLY A N 1
ATOM 1461 C CA . GLY A 1 188 ? 26.689 3.761 -9.727 1.00 65.56 188 GLY A CA 1
ATOM 1462 C C . GLY A 1 188 ? 27.450 2.661 -10.480 1.00 65.56 188 GLY A C 1
ATOM 1463 O O . GLY A 1 188 ? 26.881 1.676 -10.953 1.00 65.56 188 GLY A O 1
ATOM 1464 N N . LYS A 1 189 ? 28.774 2.834 -10.567 1.00 66.56 189 LYS A N 1
ATOM 1465 C CA . LYS A 1 189 ? 29.682 2.040 -11.419 1.00 66.56 189 LYS A CA 1
ATOM 1466 C C . LYS A 1 189 ? 29.635 0.520 -11.186 1.00 66.56 189 LYS A C 1
ATOM 1468 O O . LYS A 1 189 ? 30.019 -0.231 -12.079 1.00 66.56 189 LYS A O 1
ATOM 1473 N N . GLU A 1 190 ? 29.169 0.081 -10.020 1.00 72.81 190 GLU A N 1
ATOM 1474 C CA . GLU A 1 190 ? 29.094 -1.326 -9.601 1.00 72.81 190 GLU A CA 1
ATOM 1475 C C . GLU A 1 190 ? 27.809 -2.049 -10.048 1.00 72.81 190 GLU A C 1
ATOM 1477 O O . GLU A 1 190 ? 27.644 -3.238 -9.787 1.00 72.81 190 GLU A O 1
ATOM 1482 N N . PHE A 1 191 ? 26.882 -1.369 -10.732 1.00 84.06 191 PHE A N 1
ATOM 1483 C CA . PHE A 1 191 ? 25.659 -2.007 -11.218 1.00 84.06 191 PHE A CA 1
ATOM 1484 C C . PHE A 1 191 ? 25.964 -3.040 -12.329 1.00 84.06 191 PHE A C 1
ATOM 1486 O O . PHE A 1 191 ? 26.701 -2.722 -13.268 1.00 84.06 191 PHE A O 1
ATOM 1493 N N . PRO A 1 192 ? 25.390 -4.262 -12.280 1.00 85.69 192 PRO A N 1
ATOM 1494 C CA . PRO A 1 192 ? 25.810 -5.396 -13.120 1.00 85.69 192 PRO A CA 1
ATOM 1495 C C . PRO A 1 192 ? 25.343 -5.310 -14.584 1.00 85.69 192 PRO A C 1
ATOM 1497 O O . PRO A 1 192 ? 25.668 -6.166 -15.403 1.00 85.69 192 PRO A O 1
ATOM 1500 N N . LEU A 1 193 ? 24.543 -4.302 -14.942 1.00 87.19 193 LEU A N 1
ATOM 1501 C CA . LEU A 1 193 ? 24.054 -4.145 -16.310 1.00 87.19 193 LEU A CA 1
ATOM 1502 C C . LEU A 1 193 ? 25.058 -3.401 -17.184 1.00 87.19 193 LEU A C 1
ATOM 1504 O O . LEU A 1 193 ? 25.484 -2.289 -16.866 1.00 87.19 193 LEU A O 1
ATOM 1508 N N . LYS A 1 194 ? 25.353 -3.979 -18.348 1.00 83.81 194 LYS A N 1
ATOM 1509 C CA . LYS A 1 194 ? 26.266 -3.420 -19.349 1.00 83.81 194 LYS A CA 1
ATOM 1510 C C . LYS A 1 194 ? 25.542 -3.202 -20.676 1.00 83.81 194 LYS A C 1
ATOM 1512 O O . LYS A 1 194 ? 24.583 -3.907 -21.000 1.00 83.81 194 LYS A O 1
ATOM 1517 N N . SER A 1 195 ? 25.988 -2.203 -21.439 1.00 81.81 195 SER A N 1
ATOM 1518 C CA . SER A 1 195 ? 25.444 -1.910 -22.770 1.00 81.81 195 SER A CA 1
ATOM 1519 C C . SER A 1 195 ? 25.564 -3.124 -23.689 1.00 81.81 195 SER A C 1
ATOM 1521 O O . SER A 1 195 ? 26.538 -3.880 -23.610 1.00 81.81 195 SER A O 1
ATOM 1523 N N . HIS A 1 196 ? 24.562 -3.308 -24.546 1.00 81.69 196 HIS A N 1
ATOM 1524 C CA . HIS A 1 196 ? 24.481 -4.465 -25.421 1.00 81.69 196 HIS A CA 1
ATOM 1525 C C . HIS A 1 196 ? 23.910 -4.098 -26.786 1.00 81.69 196 HIS A C 1
ATOM 1527 O O . HIS A 1 196 ? 22.802 -3.571 -26.880 1.00 81.69 196 HIS A O 1
ATOM 1533 N N . ASP A 1 197 ? 24.647 -4.443 -27.838 1.00 76.50 197 ASP A N 1
ATOM 1534 C CA . ASP A 1 197 ? 24.143 -4.359 -29.200 1.00 76.50 197 ASP A CA 1
ATOM 1535 C C . ASP A 1 197 ? 23.294 -5.584 -29.507 1.00 76.50 197 ASP A C 1
ATOM 1537 O O . ASP A 1 197 ? 23.742 -6.722 -29.361 1.00 76.50 197 ASP A O 1
ATOM 1541 N N . ILE A 1 198 ? 22.076 -5.354 -29.991 1.00 67.75 198 ILE A N 1
ATOM 1542 C CA . ILE A 1 198 ? 21.201 -6.440 -30.421 1.00 67.75 198 ILE A CA 1
ATOM 1543 C C . ILE A 1 198 ? 21.855 -7.117 -31.637 1.00 67.75 198 ILE A C 1
ATOM 1545 O O . ILE A 1 198 ? 22.001 -6.476 -32.687 1.00 67.75 198 ILE A O 1
ATOM 1549 N N . PRO A 1 199 ? 22.236 -8.408 -31.554 1.00 58.12 199 PRO A N 1
ATOM 1550 C CA . PRO A 1 199 ? 22.916 -9.075 -32.655 1.00 58.12 199 PRO A CA 1
ATOM 1551 C C . PRO A 1 199 ? 22.058 -9.050 -33.925 1.00 58.12 199 PRO A C 1
ATOM 1553 O O . PRO A 1 199 ? 20.892 -9.459 -33.915 1.00 58.12 199 PRO A O 1
ATOM 1556 N N . LYS A 1 200 ? 22.637 -8.619 -35.056 1.00 49.97 200 LYS A N 1
ATOM 1557 C CA . LYS A 1 200 ? 21.981 -8.750 -36.366 1.00 49.97 200 LYS A CA 1
ATOM 1558 C C . LYS A 1 200 ? 21.749 -10.235 -36.655 1.00 49.97 200 LYS A C 1
ATOM 1560 O O . LYS A 1 200 ? 22.687 -11.029 -36.611 1.00 49.97 200 LYS A O 1
ATOM 1565 N N . ARG A 1 201 ? 20.485 -10.580 -36.936 1.00 43.69 201 ARG A N 1
ATOM 1566 C CA . ARG A 1 201 ? 19.948 -11.928 -37.208 1.00 43.69 201 ARG A CA 1
ATOM 1567 C C . ARG A 1 201 ? 20.986 -12.867 -37.842 1.00 43.69 201 ARG A C 1
ATOM 1569 O O . ARG A 1 201 ? 21.210 -12.811 -39.048 1.00 43.69 201 ARG A O 1
ATOM 1576 N N . ARG A 1 202 ? 21.560 -13.780 -37.055 1.00 35.50 202 ARG A N 1
ATOM 1577 C CA . ARG A 1 202 ? 22.159 -15.004 -37.602 1.00 35.50 202 ARG A CA 1
ATOM 1578 C C . ARG A 1 202 ? 21.062 -16.056 -37.685 1.00 35.50 202 ARG A C 1
ATOM 1580 O O . ARG A 1 202 ? 20.352 -16.285 -36.709 1.00 35.50 202 ARG A O 1
ATOM 1587 N N . HIS A 1 203 ? 20.910 -16.678 -38.852 1.00 39.44 203 HIS A N 1
ATOM 1588 C CA . HIS A 1 203 ? 20.158 -17.922 -38.952 1.00 39.44 203 HIS A CA 1
ATOM 1589 C C . HIS A 1 203 ? 20.774 -18.909 -37.963 1.00 39.44 203 HIS A C 1
ATOM 1591 O O . HIS A 1 203 ? 21.939 -19.274 -38.107 1.00 39.44 203 HIS A O 1
ATOM 1597 N N . VAL A 1 204 ? 20.012 -19.301 -36.942 1.00 40.50 204 VAL A N 1
ATOM 1598 C CA . VAL A 1 204 ? 20.409 -20.411 -36.080 1.00 40.50 204 VAL A CA 1
ATOM 1599 C C . VAL A 1 204 ? 20.486 -21.629 -36.995 1.00 40.50 204 VAL A C 1
ATOM 1601 O O . VAL A 1 204 ? 19.486 -22.028 -37.597 1.00 40.50 204 VAL A O 1
ATOM 1604 N N . SER A 1 205 ? 21.690 -22.167 -37.174 1.00 34.75 205 SER A N 1
ATOM 1605 C CA . SER A 1 205 ? 21.900 -23.439 -37.851 1.00 34.75 205 SER A CA 1
ATOM 1606 C C . SER A 1 205 ? 21.030 -24.481 -37.153 1.00 34.75 205 SER A C 1
ATOM 1608 O O . SER A 1 205 ? 21.059 -24.602 -35.928 1.00 34.75 205 SER A O 1
ATOM 1610 N N . LYS A 1 206 ? 20.218 -25.207 -37.930 1.00 36.16 206 LYS A N 1
ATOM 1611 C CA . LYS A 1 206 ? 19.446 -26.350 -37.437 1.00 36.16 206 LYS A CA 1
ATOM 1612 C C . LYS A 1 206 ? 20.433 -27.346 -36.826 1.00 36.16 206 LYS A C 1
ATOM 1614 O O . LYS A 1 206 ? 21.072 -28.094 -37.560 1.00 36.16 206 LYS A O 1
ATOM 1619 N N . VAL A 1 207 ? 20.579 -27.351 -35.505 1.00 33.41 207 VAL A N 1
ATOM 1620 C CA . VAL A 1 207 ? 21.184 -28.494 -34.823 1.00 33.41 207 VAL A CA 1
ATOM 1621 C C . VAL A 1 207 ? 20.209 -29.653 -35.032 1.00 33.41 207 VAL A C 1
ATOM 1623 O O . VAL A 1 207 ? 19.014 -29.470 -34.780 1.00 33.41 207 VAL A O 1
ATOM 1626 N N . PRO A 1 208 ? 20.655 -30.818 -35.533 1.00 32.50 208 PRO A N 1
ATOM 1627 C CA . PRO A 1 208 ? 19.805 -31.991 -35.605 1.00 32.50 208 PRO A CA 1
ATOM 1628 C C . PRO A 1 208 ? 19.427 -32.360 -34.173 1.00 32.50 208 PRO A C 1
ATOM 1630 O O . PRO A 1 208 ? 20.236 -32.886 -33.410 1.00 32.50 208 PRO A O 1
ATOM 1633 N N . VAL A 1 209 ? 18.199 -32.035 -33.787 1.00 33.97 209 VAL A N 1
ATOM 1634 C CA . VAL A 1 209 ? 17.604 -32.570 -32.573 1.00 33.97 209 VAL A CA 1
ATOM 1635 C C . VAL A 1 209 ? 17.423 -34.056 -32.855 1.00 33.97 209 VAL A C 1
ATOM 1637 O O . VAL A 1 209 ? 16.526 -34.434 -33.606 1.00 33.97 209 VAL A O 1
ATOM 1640 N N . LYS A 1 210 ? 18.282 -34.915 -32.289 1.00 31.70 210 LYS A N 1
ATOM 1641 C CA . LYS A 1 210 ? 17.838 -36.284 -32.023 1.00 31.70 210 LYS A CA 1
ATOM 1642 C C . LYS A 1 210 ? 16.607 -36.113 -31.143 1.00 31.70 210 LYS A C 1
ATOM 1644 O O . LYS A 1 210 ? 16.724 -35.549 -30.057 1.00 31.70 210 LYS A O 1
ATOM 1649 N N . GLN A 1 211 ? 15.441 -36.506 -31.652 1.00 35.62 211 GLN A N 1
ATOM 1650 C CA . GLN A 1 211 ? 14.248 -36.688 -30.838 1.00 35.62 211 GLN A CA 1
ATOM 1651 C C . GLN A 1 211 ? 14.611 -37.676 -29.731 1.00 35.62 211 GLN A C 1
ATOM 1653 O O . GLN A 1 211 ? 14.526 -38.881 -29.911 1.00 35.62 211 GLN A O 1
ATOM 1658 N N . VAL A 1 212 ? 15.061 -37.159 -28.596 1.00 31.20 212 VAL A N 1
ATOM 1659 C CA . VAL A 1 212 ? 14.874 -37.827 -27.318 1.00 31.20 212 VAL A CA 1
ATOM 1660 C C . VAL A 1 212 ? 13.634 -37.168 -26.741 1.00 31.20 212 VAL A C 1
ATOM 1662 O O . VAL A 1 212 ? 13.688 -36.330 -25.849 1.00 31.20 212 VAL A O 1
ATOM 1665 N N . PHE A 1 213 ? 12.508 -37.464 -27.384 1.00 30.28 213 PHE A N 1
ATOM 1666 C CA . PHE A 1 213 ? 11.267 -37.542 -26.651 1.00 30.28 213 PHE A CA 1
ATOM 1667 C C . PHE A 1 213 ? 11.347 -38.905 -25.950 1.00 30.28 213 PHE A C 1
ATOM 1669 O O . PHE A 1 213 ? 11.385 -39.916 -26.648 1.00 30.28 213 PHE A O 1
ATOM 1676 N N . PRO A 1 214 ? 11.325 -38.997 -24.614 1.00 31.52 214 PRO A N 1
ATOM 1677 C CA . PRO A 1 214 ? 10.220 -39.752 -24.083 1.00 31.52 214 PRO A CA 1
ATOM 1678 C C . PRO A 1 214 ? 8.991 -38.984 -24.570 1.00 31.52 214 PRO A C 1
ATOM 1680 O O . PRO A 1 214 ? 8.713 -37.860 -24.143 1.00 31.52 214 PRO A O 1
ATOM 1683 N N . GLU A 1 215 ? 8.293 -39.548 -25.550 1.00 33.53 215 GLU A N 1
ATOM 1684 C CA . GLU A 1 215 ? 6.849 -39.484 -25.441 1.00 33.53 215 GLU A CA 1
ATOM 1685 C C . GLU A 1 215 ? 6.599 -40.072 -24.054 1.00 33.53 215 GLU A C 1
ATOM 1687 O O . GLU A 1 215 ? 6.693 -41.279 -23.857 1.00 33.53 215 GLU A O 1
ATOM 1692 N N . SER A 1 216 ? 6.431 -39.212 -23.046 1.00 35.16 216 SER A N 1
ATOM 1693 C CA . SER A 1 216 ? 5.559 -39.600 -21.958 1.00 35.16 216 SER A CA 1
ATOM 1694 C C . SER A 1 216 ? 4.221 -39.775 -22.657 1.00 35.16 216 SER A C 1
ATOM 1696 O O . SER A 1 216 ? 3.518 -38.794 -22.927 1.00 35.16 216 SER A O 1
ATOM 1698 N N . GLU A 1 217 ? 4.002 -41.013 -23.105 1.00 34.81 217 GLU A N 1
ATOM 1699 C CA . GLU A 1 217 ? 2.698 -41.593 -23.347 1.00 34.81 217 GLU A CA 1
ATOM 1700 C C . GLU A 1 217 ? 1.761 -40.944 -22.348 1.00 34.81 217 GLU A C 1
ATOM 1702 O O . GLU A 1 217 ? 2.071 -40.931 -21.156 1.00 34.81 217 GLU A O 1
ATOM 1707 N N . ASP A 1 218 ? 0.716 -40.314 -22.876 1.00 37.06 218 ASP A N 1
ATOM 1708 C CA . ASP A 1 218 ? -0.511 -40.053 -22.153 1.00 37.06 218 ASP A CA 1
ATOM 1709 C C . ASP A 1 218 ? -0.286 -39.843 -20.647 1.00 37.06 218 ASP A C 1
ATOM 1711 O O . ASP A 1 218 ? -0.519 -40.749 -19.846 1.00 37.06 218 ASP A O 1
ATOM 1715 N N . GLU A 1 219 ? 0.092 -38.625 -20.221 1.00 35.84 219 GLU A N 1
ATOM 1716 C CA . GLU A 1 219 ? -0.537 -38.186 -18.975 1.00 35.84 219 GLU A CA 1
ATOM 1717 C C . GLU A 1 219 ? -2.025 -38.372 -19.272 1.00 35.84 219 GLU A C 1
ATOM 1719 O O . GLU A 1 219 ? -2.513 -37.711 -20.204 1.00 35.84 219 GLU A O 1
ATOM 1724 N N . PRO A 1 220 ? -2.716 -39.330 -18.617 1.00 35.12 220 PRO A N 1
ATOM 1725 C CA . PRO A 1 220 ? -4.108 -39.577 -18.927 1.00 35.12 220 PRO A CA 1
ATOM 1726 C C . PRO A 1 220 ? -4.762 -38.213 -18.858 1.00 35.12 220 PRO A C 1
ATOM 1728 O O . PRO A 1 220 ? -4.510 -37.497 -17.882 1.00 35.12 220 PRO A O 1
ATOM 1731 N N . ILE A 1 221 ? -5.496 -37.821 -19.915 1.00 43.22 221 ILE A N 1
ATOM 1732 C CA . ILE A 1 221 ? -6.305 -36.599 -19.912 1.00 43.22 221 ILE A CA 1
ATOM 1733 C C . ILE A 1 221 ? -6.950 -36.593 -18.550 1.00 43.22 221 ILE A C 1
ATOM 1735 O O . ILE A 1 221 ? -7.759 -37.476 -18.257 1.00 43.22 221 ILE A O 1
ATOM 1739 N N . SER A 1 222 ? -6.453 -35.703 -17.691 1.00 43.84 222 SER A N 1
ATOM 1740 C CA . SER A 1 222 ? -6.779 -35.792 -16.289 1.00 43.84 222 SER A CA 1
ATOM 1741 C C . SER A 1 222 ? -8.291 -35.740 -16.251 1.00 43.84 222 SER A C 1
ATOM 1743 O O . SER A 1 222 ? -8.888 -34.783 -16.742 1.00 43.84 222 SER A O 1
ATOM 1745 N N . THR A 1 223 ? -8.919 -36.778 -15.706 1.00 48.75 223 THR A N 1
ATOM 1746 C CA . THR A 1 223 ? -10.362 -36.781 -15.458 1.00 48.75 223 THR A CA 1
ATOM 1747 C C . THR A 1 223 ? -10.744 -35.686 -14.459 1.00 48.75 223 THR A C 1
ATOM 1749 O O . THR A 1 223 ? -11.916 -35.574 -14.105 1.00 48.75 223 THR A O 1
ATOM 1752 N N . SER A 1 224 ? -9.768 -34.888 -13.998 1.00 59.53 224 SER A N 1
ATOM 1753 C CA . SER A 1 224 ? -9.982 -33.749 -13.136 1.00 59.53 224 SER A CA 1
ATOM 1754 C C . SER A 1 224 ? -10.799 -32.667 -13.822 1.00 59.53 224 SER A C 1
ATOM 1756 O O . SER A 1 224 ? -10.510 -32.192 -14.926 1.00 59.53 224 SER A O 1
ATOM 1758 N N . ILE A 1 225 ? -11.840 -32.231 -13.125 1.00 68.69 225 ILE A N 1
ATOM 1759 C CA . ILE A 1 225 ? -12.653 -31.108 -13.569 1.00 68.69 225 ILE A CA 1
ATOM 1760 C C . ILE A 1 225 ? -11.877 -29.838 -13.224 1.00 68.69 225 ILE A C 1
ATOM 1762 O O . ILE A 1 225 ? -11.917 -29.353 -12.090 1.00 68.69 225 ILE A O 1
ATOM 1766 N N . ARG A 1 226 ? -11.163 -29.295 -14.213 1.00 82.88 226 ARG A N 1
ATOM 1767 C CA . ARG A 1 226 ? -10.496 -27.993 -14.119 1.00 82.88 226 ARG A CA 1
ATOM 1768 C C . ARG A 1 226 ? -11.486 -26.871 -14.398 1.00 82.88 226 ARG A C 1
ATOM 1770 O O . ARG A 1 226 ? -12.090 -26.822 -15.468 1.00 82.88 226 ARG A O 1
ATOM 1777 N N . LYS A 1 227 ? -11.612 -25.925 -13.470 1.00 91.81 227 LYS A N 1
ATOM 1778 C CA . LYS A 1 227 ? -12.377 -24.692 -13.691 1.00 91.81 227 LYS A CA 1
ATOM 1779 C C . LYS A 1 227 ? -11.688 -23.480 -13.091 1.00 91.81 227 LYS A C 1
ATOM 1781 O O . LYS A 1 227 ? -11.026 -23.568 -12.060 1.00 91.81 227 LYS A O 1
ATOM 1786 N N . THR A 1 228 ? -11.919 -22.332 -13.708 1.00 92.44 228 THR A N 1
ATOM 1787 C CA . THR A 1 228 ? -11.521 -21.035 -13.165 1.00 92.44 228 THR A CA 1
ATOM 1788 C C . THR A 1 228 ? -12.703 -20.421 -12.428 1.00 92.44 228 THR A C 1
ATOM 1790 O O . THR A 1 228 ? -13.784 -20.281 -12.996 1.00 92.44 228 THR A O 1
ATOM 1793 N N . VAL A 1 229 ? -12.504 -20.049 -11.165 1.00 94.56 229 VAL A N 1
ATOM 1794 C CA . VAL A 1 229 ? -13.499 -19.346 -10.346 1.00 94.56 229 VAL A CA 1
ATOM 1795 C C . VAL A 1 229 ? -13.035 -17.912 -10.131 1.00 94.56 229 VAL A C 1
ATOM 1797 O O . VAL A 1 229 ? -11.936 -17.685 -9.629 1.00 94.56 229 VAL A O 1
ATOM 1800 N N . TYR A 1 230 ? -13.863 -16.938 -10.503 1.00 94.50 230 TYR A N 1
ATOM 1801 C CA . TYR A 1 230 ? -13.593 -15.526 -10.238 1.00 94.50 230 TYR A CA 1
ATOM 1802 C C . TYR A 1 230 ? -14.092 -15.146 -8.846 1.00 94.50 230 TYR A C 1
ATOM 1804 O O . TYR A 1 230 ? -15.219 -15.470 -8.479 1.00 94.50 230 TYR A O 1
ATOM 1812 N N . THR A 1 231 ? -13.247 -14.469 -8.076 1.00 92.62 231 THR A N 1
ATOM 1813 C CA . THR A 1 231 ? -13.562 -14.006 -6.719 1.00 92.62 231 THR A CA 1
ATOM 1814 C C . THR A 1 231 ? -12.684 -12.797 -6.366 1.00 92.62 231 THR A C 1
ATOM 1816 O O . THR A 1 231 ? -12.001 -12.253 -7.239 1.00 92.62 231 THR A O 1
ATOM 1819 N N . ALA A 1 232 ? -12.705 -12.353 -5.112 1.00 91.25 232 ALA A N 1
ATOM 1820 C CA . ALA A 1 232 ? -11.872 -11.271 -4.596 1.00 91.25 232 ALA A CA 1
ATOM 1821 C C . ALA A 1 232 ? -10.797 -11.797 -3.631 1.00 91.25 232 ALA A C 1
ATOM 1823 O O . ALA A 1 232 ? -11.016 -12.767 -2.906 1.00 91.25 232 ALA A O 1
ATOM 1824 N N . ASP A 1 233 ? -9.628 -11.160 -3.646 1.00 90.75 233 ASP A N 1
ATOM 1825 C CA . ASP A 1 233 ? -8.526 -11.433 -2.722 1.00 90.75 233 ASP A CA 1
ATOM 1826 C C . ASP A 1 233 ? -8.828 -10.888 -1.321 1.00 90.75 233 ASP A C 1
ATOM 1828 O O . ASP A 1 233 ? -9.008 -9.688 -1.151 1.00 90.75 233 ASP A O 1
ATOM 1832 N N . SER A 1 234 ? -8.816 -11.742 -0.299 1.00 88.62 234 SER A N 1
ATOM 1833 C CA . SER A 1 234 ? -9.034 -11.331 1.097 1.00 88.62 234 SER A CA 1
ATOM 1834 C C . SER A 1 234 ? -7.740 -11.213 1.912 1.00 88.62 234 SER A C 1
ATOM 1836 O O . SER A 1 234 ? -7.796 -11.106 3.132 1.00 88.62 234 SER A O 1
ATOM 1838 N N . MET A 1 235 ? -6.564 -11.211 1.270 1.00 89.00 235 MET A N 1
ATOM 1839 C CA . MET A 1 235 ? -5.276 -10.991 1.952 1.00 89.00 235 MET A CA 1
ATOM 1840 C C . MET A 1 235 ? -5.059 -9.532 2.381 1.00 89.00 235 MET A C 1
ATOM 1842 O O . MET A 1 235 ? -4.134 -9.226 3.134 1.00 89.00 235 MET A O 1
ATOM 1846 N N . CYS A 1 236 ? -5.856 -8.607 1.847 1.00 87.00 236 CYS A N 1
ATOM 1847 C CA . CYS A 1 236 ? -5.814 -7.183 2.143 1.00 87.00 236 CYS A CA 1
ATOM 1848 C C . CYS A 1 236 ? -7.193 -6.570 1.837 1.00 87.00 236 CYS A C 1
ATOM 1850 O O . CYS A 1 236 ? -7.836 -7.004 0.882 1.00 87.00 236 CYS A O 1
ATOM 1852 N N . PRO A 1 237 ? -7.608 -5.501 2.536 1.00 82.69 237 PRO A N 1
ATOM 1853 C CA . PRO A 1 237 ? -8.861 -4.764 2.288 1.00 82.69 237 PRO A CA 1
ATOM 1854 C C . PRO A 1 237 ? -8.967 -4.066 0.917 1.00 82.69 237 PRO A C 1
ATOM 1856 O O . PRO A 1 237 ? -9.830 -3.220 0.707 1.00 82.69 237 PRO A O 1
ATOM 1859 N N . ALA A 1 238 ? -8.039 -4.324 -0.006 1.00 84.94 238 ALA A N 1
ATOM 1860 C CA . ALA A 1 238 ? -8.145 -3.871 -1.389 1.00 84.94 238 ALA A CA 1
ATOM 1861 C C . ALA A 1 238 ? -9.076 -4.750 -2.232 1.00 84.94 238 ALA A C 1
ATOM 1863 O O . ALA A 1 238 ? -9.568 -4.282 -3.256 1.00 84.94 238 ALA A O 1
ATOM 1864 N N . GLU A 1 239 ? -9.269 -6.014 -1.833 1.00 88.56 239 GLU A N 1
ATOM 1865 C CA . GLU A 1 239 ? -10.189 -6.946 -2.495 1.00 88.56 239 GLU A CA 1
ATOM 1866 C C . GLU A 1 239 ? -9.965 -7.061 -4.004 1.00 88.56 239 GLU A C 1
ATOM 1868 O O . GLU A 1 239 ? -10.896 -7.111 -4.811 1.00 88.56 239 GLU A O 1
ATOM 1873 N N . CYS A 1 240 ? -8.690 -7.093 -4.399 1.00 89.94 240 CYS A N 1
ATOM 1874 C CA . CYS A 1 240 ? -8.303 -7.196 -5.796 1.00 89.94 240 CYS A CA 1
ATOM 1875 C C . CYS A 1 240 ? -8.999 -8.395 -6.451 1.00 89.94 240 CYS A C 1
ATOM 1877 O O . CYS A 1 240 ? -9.003 -9.503 -5.915 1.00 89.94 240 CYS A O 1
ATOM 1879 N N . ALA A 1 241 ? -9.566 -8.183 -7.636 1.00 92.38 241 ALA A N 1
ATOM 1880 C CA . ALA A 1 241 ? -10.215 -9.253 -8.377 1.00 92.38 241 ALA A CA 1
ATOM 1881 C C . ALA A 1 241 ? -9.187 -10.316 -8.793 1.00 92.38 241 ALA A C 1
ATOM 1883 O O . ALA A 1 241 ? -8.191 -10.013 -9.461 1.00 92.38 241 ALA A O 1
ATOM 1884 N N . ILE A 1 242 ? -9.471 -11.568 -8.446 1.00 94.00 242 ILE A N 1
ATOM 1885 C CA . ILE A 1 242 ? -8.628 -12.728 -8.727 1.00 94.00 242 ILE A CA 1
ATOM 1886 C C . ILE A 1 242 ? -9.404 -13.803 -9.485 1.00 94.00 242 ILE A C 1
ATOM 1888 O O . ILE A 1 242 ? -10.636 -13.828 -9.531 1.00 94.00 242 ILE A O 1
ATOM 1892 N N . SER A 1 243 ? -8.652 -14.705 -10.093 1.00 93.81 243 SER A N 1
ATOM 1893 C CA . SER A 1 243 ? -9.144 -15.936 -10.692 1.00 93.81 243 SER A CA 1
ATOM 1894 C C . SER A 1 243 ? -8.410 -17.115 -10.066 1.00 93.81 243 SER A C 1
ATOM 1896 O O . SER A 1 243 ? -7.178 -17.146 -10.058 1.00 93.81 243 SER A O 1
ATOM 1898 N N . VAL A 1 244 ? -9.162 -18.077 -9.548 1.00 95.19 244 VAL A N 1
ATOM 1899 C CA . VAL A 1 244 ? -8.644 -19.251 -8.847 1.00 95.19 244 VAL A CA 1
ATOM 1900 C C . VAL A 1 244 ? -8.816 -20.471 -9.739 1.00 95.19 244 VAL A C 1
ATOM 1902 O O . VAL A 1 244 ? -9.935 -20.783 -10.148 1.00 95.19 244 VAL A O 1
ATOM 1905 N N . LEU A 1 245 ? -7.719 -21.166 -10.033 1.00 92.88 245 LEU A N 1
ATOM 1906 C CA . LEU A 1 245 ? -7.771 -22.477 -10.671 1.00 92.88 245 LEU A CA 1
ATOM 1907 C C . LEU A 1 245 ? -8.203 -23.505 -9.626 1.00 92.88 245 LEU A C 1
ATOM 1909 O O . LEU A 1 245 ? -7.521 -23.686 -8.616 1.00 92.88 245 LEU A O 1
ATOM 1913 N N . VAL A 1 246 ? -9.325 -24.169 -9.879 1.00 94.38 246 VAL A N 1
ATOM 1914 C CA . VAL A 1 246 ? -9.878 -25.236 -9.046 1.00 94.38 246 VAL A CA 1
ATOM 1915 C C . VAL A 1 246 ? -9.825 -26.540 -9.828 1.00 94.38 246 VAL A C 1
ATOM 1917 O O . VAL A 1 246 ? -10.317 -26.607 -10.954 1.00 94.38 246 VAL A O 1
ATOM 1920 N N . GLU A 1 247 ? -9.254 -27.568 -9.212 1.00 92.94 247 GLU A N 1
ATOM 1921 C CA . GLU A 1 247 ? -9.179 -28.929 -9.741 1.00 92.94 247 GLU A CA 1
ATOM 1922 C C . GLU A 1 247 ? -9.834 -29.860 -8.723 1.00 92.94 247 GLU A C 1
ATOM 1924 O O . GLU A 1 247 ? -9.453 -29.848 -7.552 1.00 92.94 247 GLU A O 1
ATOM 1929 N N . ASP A 1 248 ? -10.862 -30.602 -9.136 1.00 92.44 248 ASP A N 1
ATOM 1930 C CA . ASP A 1 248 ? -11.580 -31.565 -8.281 1.00 92.44 248 ASP A CA 1
ATOM 1931 C C . ASP A 1 248 ? -12.081 -30.971 -6.955 1.00 92.44 248 ASP A C 1
ATOM 1933 O O . ASP A 1 248 ? -12.018 -31.578 -5.889 1.00 92.44 248 ASP A O 1
ATOM 1937 N N . GLY A 1 249 ? -12.569 -29.728 -7.015 1.00 90.94 249 GLY A N 1
ATOM 1938 C CA . GLY A 1 249 ? -13.067 -28.996 -5.847 1.00 90.94 249 GLY A CA 1
ATOM 1939 C C . GLY A 1 249 ? -11.978 -28.376 -4.963 1.00 90.94 249 GLY A C 1
ATOM 1940 O O . GLY A 1 249 ? -12.310 -27.686 -4.002 1.00 90.94 249 GLY A O 1
ATOM 1941 N N . VAL A 1 250 ? -10.696 -28.546 -5.299 1.00 93.69 250 VAL A N 1
ATOM 1942 C CA . VAL A 1 250 ? -9.552 -28.016 -4.545 1.00 93.69 250 VAL A CA 1
ATOM 1943 C C . VAL A 1 250 ? -8.947 -26.813 -5.268 1.00 93.69 250 VAL A C 1
ATOM 1945 O O . VAL A 1 250 ? -8.627 -26.887 -6.453 1.00 93.69 250 VAL A O 1
ATOM 1948 N N . ALA A 1 251 ? -8.757 -25.695 -4.565 1.00 94.56 251 ALA A N 1
ATOM 1949 C CA . ALA A 1 251 ? -8.067 -24.528 -5.107 1.00 94.56 251 ALA A CA 1
ATOM 1950 C C . ALA A 1 251 ? -6.560 -24.808 -5.240 1.00 94.56 251 ALA A C 1
ATOM 1952 O O . ALA A 1 251 ? -5.896 -25.160 -4.269 1.00 94.56 251 ALA A O 1
ATOM 1953 N N . LYS A 1 252 ? -6.015 -24.654 -6.450 1.00 92.25 252 LYS A N 1
ATOM 1954 C CA . LYS A 1 252 ? -4.622 -25.001 -6.770 1.00 92.25 252 LYS A CA 1
ATOM 1955 C C . LYS A 1 252 ? -3.726 -23.794 -6.985 1.00 92.25 252 LYS A C 1
ATOM 1957 O O . LYS A 1 252 ? -2.591 -23.802 -6.525 1.00 92.25 252 LYS A O 1
ATOM 1962 N N . LYS A 1 253 ? -4.206 -22.776 -7.705 1.00 92.31 253 LYS A N 1
ATOM 1963 C CA . LYS A 1 253 ? -3.420 -21.585 -8.072 1.00 92.31 253 LYS A CA 1
ATOM 1964 C C . LYS A 1 253 ? -4.297 -20.335 -8.050 1.00 92.31 253 LYS A C 1
ATOM 1966 O O . LYS A 1 253 ? -5.484 -20.411 -8.369 1.00 92.31 253 LYS A O 1
ATOM 1971 N N . ILE A 1 254 ? -3.707 -19.193 -7.702 1.00 94.31 254 ILE A N 1
ATOM 1972 C CA . ILE A 1 254 ? -4.356 -17.876 -7.720 1.00 94.31 254 ILE A CA 1
ATOM 1973 C C . ILE A 1 254 ? -3.654 -17.003 -8.762 1.00 94.31 254 ILE A C 1
ATOM 1975 O O . ILE A 1 254 ? -2.429 -16.884 -8.758 1.00 94.31 254 ILE A O 1
ATOM 1979 N N . TYR A 1 255 ? -4.443 -16.365 -9.621 1.00 92.69 255 TYR A N 1
ATOM 1980 C CA . TYR A 1 255 ? -3.990 -15.379 -10.600 1.00 92.69 255 TYR A CA 1
ATOM 1981 C C . TYR A 1 255 ? -4.800 -14.087 -10.460 1.00 92.69 255 TYR A C 1
ATOM 1983 O O . TYR A 1 255 ? -5.907 -14.099 -9.920 1.00 92.69 255 TYR A O 1
ATOM 1991 N N . GLY A 1 256 ? -4.285 -12.971 -10.973 1.00 91.62 256 GLY A N 1
ATOM 1992 C CA . GLY A 1 256 ? -5.076 -11.749 -11.108 1.00 91.62 256 GLY A CA 1
ATOM 1993 C C . GLY A 1 256 ? -6.135 -11.901 -12.201 1.00 91.62 256 GLY A C 1
ATOM 1994 O O . GLY A 1 256 ? -5.895 -12.539 -13.224 1.00 91.62 256 GLY A O 1
ATOM 1995 N N . ASN A 1 257 ? -7.315 -11.316 -11.993 1.00 91.88 257 ASN A N 1
ATOM 1996 C CA . ASN A 1 257 ? -8.399 -11.388 -12.968 1.00 91.88 257 ASN A CA 1
ATOM 1997 C C . ASN A 1 257 ? -8.154 -10.396 -14.130 1.00 91.88 257 ASN A C 1
ATOM 1999 O O . ASN A 1 257 ? -8.204 -9.182 -13.900 1.00 91.88 257 ASN A O 1
ATOM 2003 N N . PRO A 1 258 ? -7.939 -10.863 -15.376 1.00 86.06 258 PRO A N 1
ATOM 2004 C CA . PRO A 1 258 ? -7.692 -9.985 -16.523 1.00 86.06 258 PRO A CA 1
ATOM 2005 C C . PRO A 1 258 ? -8.925 -9.175 -16.948 1.00 86.06 258 PRO A C 1
ATOM 2007 O O . PRO A 1 258 ? -8.791 -8.193 -17.667 1.00 86.06 258 PRO A O 1
ATOM 2010 N N . HIS A 1 259 ? -10.126 -9.553 -16.501 1.00 87.38 259 HIS A N 1
ATOM 2011 C CA . HIS A 1 259 ? -11.371 -8.851 -16.825 1.00 87.38 259 HIS A CA 1
ATOM 2012 C C . HIS A 1 259 ? -11.671 -7.680 -15.878 1.00 87.38 259 HIS A C 1
ATOM 2014 O O . HIS A 1 259 ? -12.634 -6.947 -16.087 1.00 87.38 259 HIS A O 1
ATOM 2020 N N . SER A 1 260 ? -10.867 -7.496 -14.827 1.00 88.06 260 SER A N 1
ATOM 2021 C CA . SER A 1 260 ? -11.015 -6.381 -13.893 1.00 88.06 260 SER A CA 1
ATOM 2022 C C . SER A 1 260 ? -10.278 -5.147 -14.395 1.00 88.06 260 SER A C 1
ATOM 2024 O O . SER A 1 260 ? -9.069 -5.196 -14.591 1.00 88.06 260 SER A O 1
ATOM 2026 N N . LEU A 1 261 ? -10.966 -4.011 -14.523 1.00 83.50 261 LEU A N 1
ATOM 2027 C CA . LEU A 1 261 ? -10.323 -2.743 -14.898 1.00 83.50 261 LEU A CA 1
ATOM 2028 C C . LEU A 1 261 ? -9.412 -2.179 -13.793 1.00 83.50 261 LEU A C 1
ATOM 2030 O O . LEU A 1 261 ? -8.490 -1.429 -14.090 1.00 83.50 261 LEU A O 1
ATOM 2034 N N . ASN A 1 262 ? -9.643 -2.547 -12.528 1.00 81.94 262 ASN A N 1
ATOM 2035 C CA . ASN A 1 262 ? -8.874 -2.029 -11.389 1.00 81.94 262 ASN A CA 1
ATOM 2036 C C . ASN A 1 262 ? -7.441 -2.593 -11.339 1.00 81.94 262 ASN A C 1
ATOM 2038 O O . ASN A 1 262 ? -6.471 -1.883 -11.070 1.00 81.94 262 ASN A O 1
ATOM 2042 N N . SER A 1 263 ? -7.297 -3.892 -11.594 1.00 82.50 263 SER A N 1
ATOM 2043 C CA . SER A 1 263 ? -6.004 -4.580 -11.532 1.00 82.50 263 SER A CA 1
ATOM 2044 C C . SER A 1 263 ? -5.498 -5.032 -12.900 1.00 82.50 263 SER A C 1
ATOM 2046 O O . SER A 1 263 ? -4.294 -5.221 -13.066 1.00 82.50 263 SER A O 1
ATOM 2048 N N . ASN A 1 264 ? -6.378 -5.172 -13.895 1.00 83.06 264 ASN A N 1
ATOM 2049 C CA . ASN A 1 264 ? -6.060 -5.572 -15.267 1.00 83.06 264 ASN A CA 1
ATOM 2050 C C . ASN A 1 264 ? -5.140 -6.807 -15.316 1.00 83.06 264 ASN A C 1
ATOM 2052 O O . ASN A 1 264 ? -4.081 -6.793 -15.942 1.00 83.06 264 ASN A O 1
ATOM 2056 N N . GLY A 1 265 ? -5.501 -7.844 -14.553 1.00 85.69 265 GLY A N 1
ATOM 2057 C CA . GLY A 1 265 ? -4.741 -9.093 -14.440 1.00 85.69 265 GLY A CA 1
ATOM 2058 C C . GLY A 1 265 ? -3.512 -9.047 -13.527 1.00 85.69 265 GLY A C 1
ATOM 2059 O O . GLY A 1 265 ? -3.007 -10.104 -13.151 1.00 85.69 265 GLY A O 1
ATOM 2060 N N . THR A 1 266 ? -3.054 -7.862 -13.112 1.00 88.56 266 THR A N 1
ATOM 2061 C CA . THR A 1 266 ? -1.964 -7.741 -12.134 1.00 88.56 266 THR A CA 1
ATOM 2062 C C . THR A 1 266 ? -2.440 -8.125 -10.736 1.00 88.56 266 THR A C 1
ATOM 2064 O O . THR A 1 266 ? -3.620 -8.007 -10.402 1.00 88.56 266 THR A O 1
ATOM 2067 N N . PHE A 1 267 ? -1.529 -8.619 -9.904 1.00 88.94 267 PHE A N 1
ATOM 2068 C CA . PHE A 1 267 ? -1.818 -8.934 -8.510 1.00 88.94 267 PHE A CA 1
ATOM 2069 C C . PHE A 1 267 ? -0.521 -9.014 -7.705 1.00 88.94 267 PHE A C 1
ATOM 2071 O O . PHE A 1 267 ? 0.545 -9.315 -8.244 1.00 88.94 267 PHE A O 1
ATOM 2078 N N . CYS A 1 268 ? -0.594 -8.705 -6.411 1.00 93.31 268 CYS A N 1
ATOM 2079 C CA . CYS A 1 268 ? 0.591 -8.597 -5.566 1.00 93.31 268 CYS A CA 1
ATOM 2080 C C . CYS A 1 268 ? 1.041 -9.955 -5.000 1.00 93.31 268 CYS A C 1
ATOM 2082 O O . CYS A 1 268 ? 0.310 -10.947 -5.026 1.00 93.31 268 CYS A O 1
ATOM 2084 N N . ALA A 1 269 ? 2.239 -9.973 -4.411 1.00 92.69 269 ALA A N 1
ATOM 2085 C CA . ALA A 1 269 ? 2.806 -11.150 -3.753 1.00 92.69 269 ALA A CA 1
ATOM 2086 C C . ALA A 1 269 ? 1.903 -11.740 -2.650 1.00 92.69 269 ALA A C 1
ATOM 2088 O O . ALA A 1 269 ? 1.871 -12.955 -2.481 1.00 92.69 269 ALA A O 1
ATOM 2089 N N . LYS A 1 270 ? 1.136 -10.903 -1.933 1.00 92.81 270 LYS A N 1
ATOM 2090 C CA . LYS A 1 270 ? 0.232 -11.363 -0.865 1.00 92.81 270 LYS A CA 1
ATOM 2091 C C . LYS A 1 270 ? -0.876 -12.260 -1.422 1.00 92.81 270 LYS A C 1
ATOM 2093 O O . LYS A 1 270 ? -1.022 -13.388 -0.969 1.00 92.81 270 LYS A O 1
ATOM 2098 N N . GLY A 1 271 ? -1.585 -11.787 -2.452 1.00 90.88 271 GLY A N 1
ATOM 2099 C CA . GLY A 1 271 ? -2.654 -12.549 -3.105 1.00 90.88 271 GLY A CA 1
ATOM 2100 C C . GLY A 1 271 ? -2.143 -13.852 -3.729 1.00 90.88 271 GLY A C 1
ATOM 2101 O O . GLY A 1 271 ? -2.788 -14.890 -3.618 1.00 90.88 271 GLY A O 1
ATOM 2102 N N . ALA A 1 272 ? -0.931 -13.837 -4.299 1.00 89.12 272 ALA A N 1
ATOM 2103 C CA . ALA A 1 272 ? -0.276 -15.038 -4.828 1.00 89.12 272 ALA A CA 1
ATOM 2104 C C . ALA A 1 272 ? -0.036 -16.126 -3.777 1.00 89.12 272 ALA A C 1
ATOM 2106 O O . ALA A 1 272 ? -0.144 -17.313 -4.078 1.00 89.12 272 ALA A O 1
ATOM 2107 N N . ALA A 1 273 ? 0.274 -15.718 -2.548 1.00 90.19 273 ALA A N 1
ATOM 2108 C CA . ALA A 1 273 ? 0.525 -16.618 -1.434 1.00 90.19 273 ALA A CA 1
ATOM 2109 C C . ALA A 1 273 ? -0.756 -17.032 -0.684 1.00 90.19 273 ALA A C 1
ATOM 2111 O O . ALA A 1 273 ? -0.672 -17.827 0.249 1.00 90.19 273 ALA A O 1
ATOM 2112 N N . GLY A 1 274 ? -1.942 -16.543 -1.071 1.00 91.38 274 GLY A N 1
ATOM 2113 C CA . GLY A 1 274 ? -3.171 -16.687 -0.278 1.00 91.38 274 GLY A CA 1
ATOM 2114 C C . GLY A 1 274 ? -3.588 -18.131 0.038 1.00 91.38 274 GLY A C 1
ATOM 2115 O O . GLY A 1 274 ? -4.152 -18.401 1.102 1.00 91.38 274 GLY A O 1
ATOM 2116 N N . LEU A 1 275 ? -3.247 -19.098 -0.823 1.00 91.81 275 LEU A N 1
ATOM 2117 C CA . LEU A 1 275 ? -3.520 -20.519 -0.559 1.00 91.81 275 LEU A CA 1
ATOM 2118 C C . LEU A 1 275 ? -2.760 -21.058 0.661 1.00 91.81 275 LEU A C 1
ATOM 2120 O O . LEU A 1 275 ? -3.253 -21.977 1.314 1.00 91.81 275 LEU A O 1
ATOM 2124 N N . GLN A 1 276 ? -1.620 -20.461 1.026 1.00 89.50 276 GLN A N 1
ATOM 2125 C CA . GLN A 1 276 ? -0.863 -20.857 2.217 1.00 89.50 276 GLN A CA 1
ATOM 2126 C C . GLN A 1 276 ? -1.657 -20.628 3.508 1.00 89.50 276 GLN A C 1
ATOM 2128 O O . GLN A 1 276 ? -1.554 -21.439 4.423 1.00 89.50 276 GLN A O 1
ATOM 2133 N N . LEU A 1 277 ? -2.490 -19.580 3.585 1.00 89.25 277 LEU A N 1
ATOM 2134 C CA . LEU A 1 277 ? -3.378 -19.381 4.738 1.00 89.25 277 LEU A CA 1
ATOM 2135 C C . LEU A 1 277 ? -4.519 -20.402 4.749 1.00 89.25 277 LEU A C 1
ATOM 2137 O O . LEU A 1 277 ? -4.835 -20.965 5.796 1.00 89.25 277 LEU A O 1
ATOM 2141 N N . THR A 1 278 ? -5.106 -20.677 3.581 1.00 90.56 278 THR A N 1
ATOM 2142 C CA . THR A 1 278 ? -6.236 -21.613 3.445 1.00 90.56 278 THR A CA 1
ATOM 2143 C C . THR A 1 278 ? -5.853 -23.032 3.858 1.00 90.56 278 THR A C 1
ATOM 2145 O O . THR A 1 278 ? -6.627 -23.693 4.559 1.00 90.56 278 THR A O 1
ATOM 2148 N N . TYR A 1 279 ? -4.664 -23.476 3.442 1.00 92.44 279 TYR A N 1
ATOM 2149 C CA . TYR A 1 279 ? -4.127 -24.817 3.683 1.00 92.44 279 TYR A CA 1
ATOM 2150 C C . TYR A 1 279 ? -3.093 -24.867 4.814 1.00 92.44 279 TYR A C 1
ATOM 2152 O O . TYR A 1 279 ? -2.390 -25.864 4.962 1.00 92.44 279 TYR A O 1
ATOM 2160 N N . SER A 1 280 ? -2.998 -23.806 5.620 1.00 92.38 280 SER A N 1
ATOM 2161 C CA . SER A 1 280 ? -2.087 -23.763 6.761 1.00 92.38 280 SER A CA 1
ATOM 2162 C C . SER A 1 280 ? -2.379 -24.921 7.727 1.00 92.38 280 SER A C 1
ATOM 2164 O O . SER A 1 280 ? -3.541 -25.111 8.105 1.00 92.38 280 SER A O 1
ATOM 2166 N N . PRO A 1 281 ? -1.357 -25.662 8.197 1.00 92.12 281 PRO A N 1
ATOM 2167 C CA . PRO A 1 281 ? -1.551 -26.694 9.216 1.00 92.12 281 PRO A CA 1
ATOM 2168 C C . PRO A 1 281 ? -2.000 -26.108 10.566 1.00 92.12 281 PRO A C 1
ATOM 2170 O O . PRO A 1 281 ? -2.586 -26.825 11.368 1.00 92.12 281 PRO A O 1
ATOM 2173 N N . HIS A 1 282 ? -1.775 -24.809 10.795 1.00 92.38 282 HIS A N 1
ATOM 2174 C CA . HIS A 1 282 ? -2.154 -24.090 12.016 1.00 92.38 282 HIS A CA 1
ATOM 2175 C C . HIS A 1 282 ? -3.545 -23.445 11.948 1.00 92.38 282 HIS A C 1
ATOM 2177 O O . HIS A 1 282 ? -3.935 -22.728 12.868 1.00 92.38 282 HIS A O 1
ATOM 2183 N N . ARG A 1 283 ? -4.283 -23.637 10.849 1.00 94.69 283 ARG A N 1
ATOM 2184 C CA . ARG A 1 283 ? -5.626 -23.075 10.695 1.00 94.69 283 ARG A CA 1
ATOM 2185 C C . ARG A 1 283 ? -6.592 -23.724 11.690 1.00 94.69 283 ARG A C 1
ATOM 2187 O O . ARG A 1 283 ? -6.711 -24.949 11.715 1.00 94.69 283 ARG A O 1
ATOM 2194 N N . ILE A 1 284 ? -7.333 -22.899 12.427 1.00 93.75 284 ILE A N 1
ATOM 2195 C CA . ILE A 1 284 ? -8.413 -23.344 13.315 1.00 93.75 284 ILE A CA 1
ATOM 2196 C C . ILE A 1 284 ? -9.559 -23.897 12.458 1.00 93.75 284 ILE A C 1
ATOM 2198 O O . ILE A 1 284 ? -9.988 -23.260 11.491 1.00 93.75 284 ILE A O 1
ATOM 2202 N N . LYS A 1 285 ? -10.041 -25.100 12.790 1.00 94.06 285 LYS A N 1
ATOM 2203 C CA . LYS A 1 285 ? -11.108 -25.799 12.044 1.00 94.06 285 LYS A CA 1
ATOM 2204 C C . LYS A 1 285 ? -12.390 -25.985 12.855 1.00 94.06 285 LYS A C 1
ATOM 2206 O O . LYS A 1 285 ? -13.453 -26.148 12.260 1.00 94.06 285 LYS A O 1
ATOM 2211 N N . THR A 1 286 ? -12.287 -25.952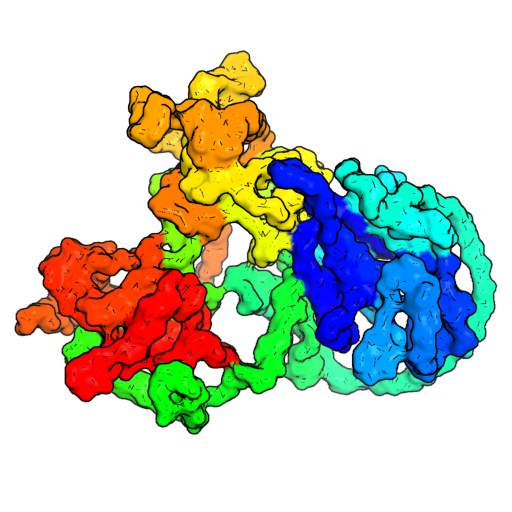 14.177 1.00 95.75 286 THR A N 1
ATOM 2212 C CA . THR A 1 286 ? -13.378 -26.164 15.131 1.00 95.75 286 THR A CA 1
ATOM 2213 C C . THR A 1 286 ? -13.343 -25.072 16.205 1.00 95.75 286 THR A C 1
ATOM 2215 O O . THR A 1 286 ? -12.275 -24.507 16.462 1.00 95.75 286 THR A O 1
ATOM 2218 N N . PRO A 1 287 ? -14.489 -24.716 16.811 1.00 97.94 287 PRO A N 1
ATOM 2219 C CA . PRO A 1 287 ? -14.514 -23.836 17.973 1.00 97.94 287 PRO A CA 1
ATOM 2220 C C . PRO A 1 287 ? -13.708 -24.416 19.140 1.00 97.94 287 PRO A C 1
ATOM 2222 O O . PRO A 1 287 ? -13.630 -25.632 19.324 1.00 97.94 287 PRO A O 1
ATOM 2225 N N . MET A 1 288 ? -13.121 -23.537 19.944 1.00 97.50 288 MET A N 1
ATOM 2226 C CA . MET A 1 288 ? -12.307 -23.905 21.099 1.00 97.50 288 MET A CA 1
ATOM 2227 C C . MET A 1 288 ? -12.693 -23.045 22.299 1.00 97.50 288 MET A C 1
ATOM 2229 O O . MET A 1 288 ? -13.073 -21.893 22.122 1.00 97.50 288 MET A O 1
ATOM 2233 N N . MET A 1 289 ? -12.572 -23.611 23.498 1.00 97.94 289 MET A N 1
ATOM 2234 C CA . MET A 1 289 ? -12.753 -22.917 24.773 1.00 97.94 289 MET A CA 1
ATOM 2235 C C . MET A 1 289 ? -11.476 -23.021 25.603 1.00 97.94 289 MET A C 1
ATOM 2237 O O . MET A 1 289 ? -10.836 -24.080 25.652 1.00 97.94 289 MET A O 1
ATOM 2241 N N . ARG A 1 290 ? -11.100 -21.923 26.252 1.00 97.38 290 ARG A N 1
ATOM 2242 C CA . ARG A 1 290 ? -9.931 -21.829 27.124 1.00 97.38 290 ARG A CA 1
ATOM 2243 C C . ARG A 1 290 ? -10.093 -22.738 28.345 1.00 97.38 290 ARG A C 1
ATOM 2245 O O . ARG A 1 290 ? -11.143 -22.773 28.981 1.00 97.38 290 ARG A O 1
ATOM 2252 N N . THR A 1 291 ? -9.023 -23.441 28.718 1.00 96.81 291 THR A N 1
ATOM 2253 C CA . THR A 1 291 ? -8.986 -24.307 29.916 1.00 96.81 291 THR A CA 1
ATOM 2254 C C . THR A 1 291 ? -7.950 -23.893 30.964 1.00 96.81 291 THR A C 1
ATOM 2256 O O . THR A 1 291 ? -7.945 -24.453 32.057 1.00 96.81 291 THR A O 1
ATOM 2259 N N . GLY A 1 292 ? -7.040 -22.974 30.630 1.00 95.12 292 GLY A N 1
ATOM 2260 C CA . GLY A 1 292 ? -6.029 -22.407 31.538 1.00 95.12 292 GLY A CA 1
ATOM 2261 C C . GLY A 1 292 ? -6.257 -20.922 31.793 1.00 95.12 292 GLY A C 1
ATOM 2262 O O . GLY A 1 292 ? -7.316 -20.415 31.459 1.00 95.12 292 GLY A O 1
ATOM 2263 N N . GLU A 1 293 ? -5.275 -20.208 32.335 1.00 95.81 293 GLU A N 1
ATOM 2264 C CA . GLU A 1 293 ? -5.318 -18.743 32.491 1.00 95.81 293 GLU A CA 1
ATOM 2265 C C . GLU A 1 293 ? -5.251 -18.022 31.128 1.00 95.81 293 GLU A C 1
ATOM 2267 O O . GLU A 1 293 ? -4.688 -18.550 30.162 1.00 95.81 293 GLU A O 1
ATOM 2272 N N . ARG A 1 294 ? -5.822 -16.809 31.015 1.00 96.69 294 ARG A N 1
ATOM 2273 C CA . ARG A 1 294 ? -5.686 -15.993 29.792 1.00 96.69 294 ARG A CA 1
ATOM 2274 C C . ARG A 1 294 ? -4.201 -15.769 29.478 1.00 96.69 294 ARG A C 1
ATOM 2276 O O . ARG A 1 294 ? -3.447 -15.312 30.331 1.00 96.69 294 ARG A O 1
ATOM 2283 N N . GLY A 1 295 ? -3.790 -16.088 28.250 1.00 95.06 295 GLY A N 1
ATOM 2284 C CA . GLY A 1 295 ? -2.400 -16.008 27.790 1.00 95.06 295 GLY A CA 1
ATOM 2285 C C . GLY A 1 295 ? -1.612 -17.327 27.818 1.00 95.06 295 GLY A C 1
ATOM 2286 O O . GLY A 1 295 ? -0.568 -17.396 27.172 1.00 95.06 295 GLY A O 1
ATOM 2287 N N . GLU A 1 296 ? -2.094 -18.384 28.488 1.00 95.12 296 GLU A N 1
ATOM 2288 C CA . GLU A 1 296 ? -1.388 -19.682 28.567 1.00 95.12 296 GLU A CA 1
ATOM 2289 C C . GLU A 1 296 ? -1.519 -20.560 27.312 1.00 95.12 296 GLU A C 1
ATOM 2291 O O . GLU A 1 296 ? -0.841 -21.582 27.219 1.00 95.12 296 GLU A O 1
ATOM 2296 N N . ASP A 1 297 ? -2.382 -20.184 26.364 1.00 92.25 297 ASP A N 1
ATOM 2297 C CA . ASP A 1 297 ? -2.603 -20.917 25.106 1.00 92.25 297 ASP A CA 1
ATOM 2298 C C . ASP A 1 297 ? -3.059 -22.383 25.317 1.00 92.25 297 ASP A C 1
ATOM 2300 O O . ASP A 1 297 ? -2.635 -23.305 24.619 1.00 92.25 297 ASP A O 1
ATOM 2304 N N . LYS A 1 298 ? -3.922 -22.609 26.321 1.00 96.06 298 LYS A N 1
ATOM 2305 C CA . LYS A 1 298 ? -4.501 -23.921 26.665 1.00 96.06 298 LYS A CA 1
ATOM 2306 C C . LYS A 1 298 ? -5.972 -23.988 26.257 1.00 96.06 298 LYS A C 1
ATOM 2308 O O . LYS A 1 298 ? -6.801 -23.278 26.831 1.00 96.06 298 LYS A O 1
ATOM 2313 N N . TRP A 1 299 ? -6.284 -24.880 25.319 1.00 96.81 299 TRP A N 1
ATOM 2314 C CA . TRP A 1 299 ? -7.582 -24.957 24.648 1.00 96.81 299 TRP A CA 1
ATOM 2315 C C . TRP A 1 299 ? -8.170 -26.365 24.660 1.00 96.81 299 TRP A C 1
ATOM 2317 O O . TRP A 1 299 ? -7.447 -27.361 24.603 1.00 96.81 299 TRP A O 1
ATOM 2327 N N . LYS A 1 300 ? -9.500 -26.434 24.651 1.00 97.25 300 LYS A N 1
ATOM 2328 C CA . LYS A 1 300 ? -10.275 -27.645 24.382 1.00 97.25 300 LYS A CA 1
ATOM 2329 C C . LYS A 1 300 ? -11.216 -27.386 23.210 1.00 97.25 300 LYS A C 1
ATOM 2331 O O . LYS A 1 300 ? -11.933 -26.389 23.216 1.00 97.25 300 LYS A O 1
ATOM 2336 N N . GLU A 1 301 ? -11.247 -28.294 22.239 1.00 97.81 301 GLU A N 1
ATOM 2337 C CA . GLU A 1 301 ? -12.241 -28.249 21.163 1.00 97.81 301 GLU A CA 1
ATOM 2338 C C . GLU A 1 301 ? -13.656 -28.481 21.707 1.00 97.81 301 GLU A C 1
ATOM 2340 O O . GLU A 1 301 ? -13.882 -29.349 22.558 1.00 97.81 301 GLU A O 1
ATOM 2345 N N . ILE A 1 302 ? -14.606 -27.700 21.199 1.00 97.94 302 ILE A N 1
ATOM 2346 C CA . ILE A 1 302 ? -16.026 -27.770 21.549 1.00 97.94 302 ILE A CA 1
ATOM 2347 C C . ILE A 1 302 ? -16.888 -27.689 20.287 1.00 97.94 302 ILE A C 1
ATOM 2349 O O . ILE A 1 302 ? -16.416 -27.361 19.195 1.00 97.94 302 ILE A O 1
ATOM 2353 N N . THR A 1 303 ? -18.173 -27.995 20.425 1.00 98.19 303 THR A N 1
ATOM 2354 C CA . THR A 1 303 ? -19.136 -27.862 19.328 1.00 98.19 303 THR A CA 1
ATOM 2355 C C . THR A 1 303 ? -19.537 -26.402 19.093 1.00 98.19 303 THR A C 1
ATOM 2357 O O . THR A 1 303 ? -19.379 -25.535 19.956 1.00 98.19 303 THR A O 1
ATOM 2360 N N . TRP A 1 304 ? -20.088 -26.118 17.909 1.00 98.00 304 TRP A N 1
ATOM 2361 C CA . TRP A 1 304 ? -20.637 -24.796 17.591 1.00 98.00 304 TRP A CA 1
ATOM 2362 C C . TRP A 1 304 ? -21.804 -24.404 18.501 1.00 98.00 304 TRP A C 1
ATOM 2364 O O . TRP A 1 304 ? -21.869 -23.246 18.906 1.00 98.00 304 TRP A O 1
ATOM 2374 N N . ASP A 1 305 ? -22.675 -25.354 18.849 1.00 98.25 305 ASP A N 1
ATOM 2375 C CA . ASP A 1 305 ? -23.818 -25.103 19.732 1.00 98.25 305 ASP A CA 1
ATOM 2376 C C . ASP A 1 305 ? -23.343 -24.749 21.148 1.00 98.25 305 ASP A C 1
ATOM 2378 O O . ASP A 1 305 ? -23.755 -23.730 21.696 1.00 98.25 305 ASP A O 1
ATOM 2382 N N . GLU A 1 306 ? -22.383 -25.504 21.703 1.00 98.06 306 GLU A N 1
ATOM 2383 C CA . GLU A 1 306 ? -21.781 -25.193 23.009 1.00 98.06 306 GLU A CA 1
ATOM 2384 C C . GLU A 1 306 ? -21.118 -23.808 23.030 1.00 98.06 306 GLU A C 1
ATOM 2386 O O . GLU A 1 306 ? -21.281 -23.058 23.996 1.00 98.06 306 GLU A O 1
ATOM 2391 N N . ALA A 1 307 ? -20.384 -23.451 21.969 1.00 97.88 307 ALA A N 1
ATOM 2392 C CA . ALA A 1 307 ? -19.730 -22.150 21.857 1.00 97.88 307 ALA A CA 1
ATOM 2393 C C . ALA A 1 307 ? -20.761 -21.011 21.802 1.00 97.88 307 ALA A C 1
ATOM 2395 O O . ALA A 1 307 ? -20.665 -20.038 22.555 1.00 97.88 307 ALA A O 1
ATOM 2396 N N . ALA A 1 308 ? -21.767 -21.142 20.932 1.00 97.19 308 ALA A N 1
ATOM 2397 C CA . ALA A 1 308 ? -22.810 -20.141 20.751 1.00 97.19 308 ALA A CA 1
ATOM 2398 C C . ALA A 1 308 ? -23.643 -19.947 22.026 1.00 97.19 308 ALA A C 1
ATOM 2400 O O . ALA A 1 308 ? -23.856 -18.805 22.440 1.00 97.19 308 ALA A O 1
ATOM 2401 N N . ASP A 1 309 ? -24.048 -21.035 22.685 1.00 98.00 309 ASP A N 1
ATOM 2402 C CA . ASP A 1 309 ? -24.815 -20.990 23.932 1.00 98.00 309 ASP A CA 1
ATOM 2403 C C . ASP A 1 309 ? -24.015 -20.347 25.067 1.00 98.00 309 ASP A C 1
ATOM 2405 O O . ASP A 1 309 ? -24.550 -19.524 25.818 1.00 98.00 309 ASP A O 1
ATOM 2409 N N . HIS A 1 310 ? -22.723 -20.671 25.185 1.00 97.75 310 HIS A N 1
ATOM 2410 C CA . HIS A 1 310 ? -21.855 -20.069 26.194 1.00 97.75 310 HIS A CA 1
ATOM 2411 C C . HIS A 1 310 ? -21.737 -18.551 26.004 1.00 97.75 310 HIS A C 1
ATOM 2413 O O . HIS A 1 310 ? -21.980 -17.785 26.944 1.00 97.75 310 HIS A O 1
ATOM 2419 N N . ILE A 1 311 ? -21.417 -18.117 24.779 1.00 98.00 311 ILE A N 1
ATOM 2420 C CA . ILE A 1 311 ? -21.277 -16.701 24.420 1.00 98.00 311 ILE A CA 1
ATOM 2421 C C . ILE A 1 311 ? -22.600 -15.966 24.657 1.00 98.00 311 ILE A C 1
ATOM 2423 O O . ILE A 1 311 ? -22.624 -14.937 25.335 1.00 98.00 311 ILE A O 1
ATOM 2427 N N . ALA A 1 312 ? -23.717 -16.510 24.165 1.00 97.25 312 ALA A N 1
ATOM 2428 C CA . ALA A 1 312 ? -25.035 -15.903 24.315 1.00 97.25 312 ALA A CA 1
ATOM 2429 C C . ALA A 1 312 ? -25.432 -15.761 25.790 1.00 97.25 312 ALA A C 1
ATOM 2431 O O . ALA A 1 312 ? -25.850 -14.681 26.213 1.00 97.25 312 ALA A O 1
ATOM 2432 N N . LYS A 1 313 ? -25.248 -16.814 26.598 1.00 98.06 313 LYS A N 1
ATOM 2433 C CA . LYS A 1 313 ? -25.547 -16.791 28.037 1.00 98.06 313 LYS A CA 1
ATOM 2434 C C . LYS A 1 313 ? -24.753 -15.702 28.759 1.00 98.06 313 LYS A C 1
ATOM 2436 O O . LYS A 1 313 ? -25.334 -14.949 29.542 1.00 98.06 313 LYS A O 1
ATOM 2441 N N . LYS A 1 314 ? -23.449 -15.589 28.482 1.00 97.88 314 LYS A N 1
ATOM 2442 C CA . LYS A 1 314 ? -22.576 -14.560 29.068 1.00 97.88 314 LYS A CA 1
ATOM 2443 C C . LYS A 1 314 ? -22.987 -13.152 28.637 1.00 97.88 314 LYS A C 1
ATOM 2445 O O . LYS A 1 314 ? -23.198 -12.298 29.493 1.00 97.88 314 LYS A O 1
ATOM 2450 N N . MET A 1 315 ? -23.187 -12.917 27.339 1.00 97.38 315 MET A N 1
ATOM 2451 C CA . MET A 1 315 ? -23.603 -11.608 26.819 1.00 97.38 315 MET A CA 1
ATOM 2452 C C . MET A 1 315 ? -24.973 -11.166 27.356 1.00 97.38 315 MET A C 1
ATOM 2454 O O . MET A 1 315 ? -25.149 -9.996 27.696 1.00 97.38 315 MET A O 1
ATOM 2458 N N . ILE A 1 316 ? -25.947 -12.078 27.459 1.00 96.62 316 ILE A N 1
ATOM 2459 C CA . ILE A 1 316 ? -27.273 -11.779 28.026 1.00 96.62 316 ILE A CA 1
ATOM 2460 C C . ILE A 1 316 ? -27.160 -11.428 29.512 1.00 96.62 316 ILE A C 1
ATOM 2462 O O . ILE A 1 316 ? -27.770 -10.449 29.939 1.00 96.62 316 ILE A O 1
ATOM 2466 N N . GLY A 1 317 ? -26.362 -12.175 30.282 1.00 96.88 317 GLY A N 1
ATOM 2467 C CA . GLY A 1 317 ? -26.105 -11.868 31.692 1.00 96.88 317 GLY A CA 1
ATOM 2468 C C . GLY A 1 317 ? -25.484 -10.481 31.878 1.00 96.88 317 GLY A C 1
ATOM 2469 O O . GLY A 1 317 ? -26.006 -9.671 32.643 1.00 96.88 317 GLY A O 1
ATOM 2470 N N . ILE A 1 318 ? -24.449 -10.160 31.092 1.00 95.44 318 ILE A N 1
ATOM 2471 C CA . ILE A 1 318 ? -23.804 -8.836 31.094 1.00 95.44 318 ILE A CA 1
ATOM 2472 C C . ILE A 1 318 ? -24.820 -7.737 30.77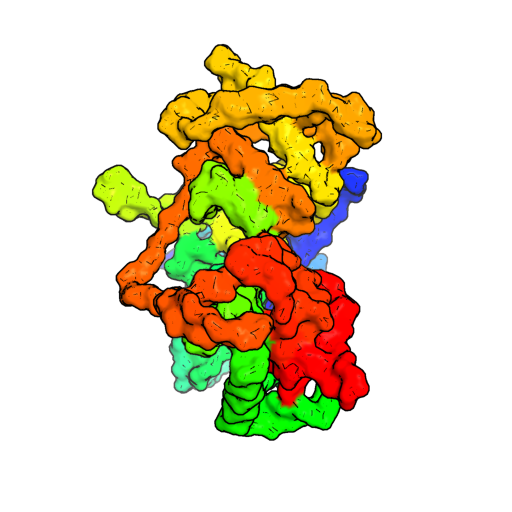3 1.00 95.44 318 ILE A C 1
ATOM 2474 O O . ILE A 1 318 ? -24.896 -6.742 31.488 1.00 95.44 318 ILE A O 1
ATOM 2478 N N . LYS A 1 319 ? -25.656 -7.930 29.745 1.00 90.75 319 LYS A N 1
ATOM 2479 C CA . LYS A 1 319 ? -26.702 -6.967 29.380 1.00 90.75 319 LYS A CA 1
ATOM 2480 C C . LYS A 1 319 ? -27.701 -6.728 30.510 1.00 90.75 319 LYS A C 1
ATOM 2482 O O . LYS A 1 319 ? -28.110 -5.590 30.717 1.00 90.75 319 LYS A O 1
ATOM 2487 N N . GLN A 1 320 ? -28.122 -7.784 31.204 1.00 90.38 320 GLN A N 1
ATOM 2488 C CA . GLN A 1 320 ? -29.077 -7.686 32.311 1.00 90.38 320 GLN A CA 1
ATOM 2489 C C . GLN A 1 320 ? -28.490 -6.942 33.515 1.00 90.38 320 GLN A C 1
ATOM 2491 O O . GLN A 1 320 ? -29.222 -6.220 34.189 1.00 90.38 320 GLN A O 1
ATOM 2496 N N . GLN A 1 321 ? -27.191 -7.101 33.773 1.00 90.44 321 GLN A N 1
ATOM 2497 C CA . GLN A 1 321 ? -26.525 -6.527 34.940 1.00 90.44 321 GLN A CA 1
ATOM 2498 C C . GLN A 1 321 ? -25.984 -5.110 34.704 1.00 90.44 321 GLN A C 1
ATOM 2500 O O . GLN A 1 321 ? -26.152 -4.242 35.557 1.00 90.44 321 GLN A O 1
ATOM 2505 N N . TYR A 1 322 ? -25.340 -4.875 33.560 1.00 87.06 322 TYR A N 1
ATOM 2506 C CA . TYR A 1 322 ? -24.569 -3.656 33.281 1.00 87.06 322 TYR A CA 1
ATOM 2507 C C . TYR A 1 322 ? -25.107 -2.833 32.108 1.00 87.06 322 TYR A C 1
ATOM 2509 O O . TYR A 1 322 ? -24.629 -1.728 31.875 1.00 87.06 322 TYR A O 1
ATOM 2517 N N . GLY A 1 323 ? -26.095 -3.357 31.379 1.00 85.12 323 GLY A N 1
ATOM 2518 C CA . GLY A 1 323 ? -26.592 -2.758 30.145 1.00 85.12 323 GLY A CA 1
ATOM 2519 C C . GLY A 1 323 ? -25.845 -3.247 28.896 1.00 85.12 323 GLY A C 1
ATOM 2520 O O . GLY A 1 323 ? -24.738 -3.789 28.980 1.00 85.12 323 GLY A O 1
ATOM 2521 N N . PRO A 1 324 ? -26.464 -3.130 27.707 1.00 86.50 324 PRO A N 1
ATOM 2522 C CA . PRO A 1 324 ? -25.858 -3.584 26.456 1.00 86.50 324 PRO A CA 1
ATOM 2523 C C . PRO A 1 324 ? -24.577 -2.821 26.072 1.00 86.50 324 PRO A C 1
ATOM 2525 O O . PRO A 1 324 ? -23.734 -3.378 25.378 1.00 86.50 324 PRO A O 1
ATOM 2528 N N . GLU A 1 325 ? -24.404 -1.579 26.523 1.00 84.19 325 GLU A N 1
ATOM 2529 C CA . GLU A 1 325 ? -23.227 -0.732 26.296 1.00 84.19 325 GLU A CA 1
ATOM 2530 C C . GLU A 1 325 ? -21.925 -1.308 26.874 1.00 84.19 325 GLU A C 1
ATOM 2532 O O . GLU A 1 325 ? -20.843 -0.990 26.386 1.00 84.19 325 GLU A O 1
ATOM 2537 N N . ALA A 1 326 ? -22.007 -2.223 27.842 1.00 91.00 326 ALA A N 1
ATOM 2538 C CA . ALA A 1 326 ? -20.840 -2.898 28.404 1.00 91.00 326 ALA A CA 1
ATOM 2539 C C . ALA A 1 326 ? -20.190 -3.916 27.439 1.00 91.00 326 ALA A C 1
ATOM 2541 O O . ALA A 1 326 ? -19.171 -4.524 27.773 1.00 91.00 326 ALA A O 1
ATOM 2542 N N . VAL A 1 327 ? -20.772 -4.128 26.254 1.00 93.12 327 VAL A N 1
ATOM 2543 C CA . VAL A 1 327 ? -20.319 -5.096 25.248 1.00 93.12 327 VAL A CA 1
ATOM 2544 C C . VAL A 1 327 ? -19.757 -4.378 24.026 1.00 93.12 327 VAL A C 1
ATOM 2546 O O . VAL A 1 327 ? -20.448 -3.573 23.405 1.00 93.12 327 VAL A O 1
ATOM 2549 N N . PHE A 1 328 ? -18.531 -4.720 23.641 1.00 92.44 328 PHE A N 1
ATOM 2550 C CA . PHE A 1 328 ? -17.811 -4.130 22.515 1.00 92.44 328 PHE A CA 1
ATOM 2551 C C . PHE A 1 328 ? -17.646 -5.139 21.379 1.00 92.44 328 PHE A C 1
ATOM 2553 O O . PHE A 1 328 ? -17.307 -6.297 21.619 1.00 92.44 328 PHE A O 1
ATOM 2560 N N . MET A 1 329 ? -17.842 -4.675 20.144 1.00 92.50 329 MET A N 1
ATOM 2561 C CA . MET A 1 329 ? -17.528 -5.420 18.925 1.00 92.50 329 MET A CA 1
ATOM 2562 C C . MET A 1 329 ? -16.451 -4.686 18.140 1.00 92.50 329 MET A C 1
ATOM 2564 O O . MET A 1 329 ? -16.695 -3.593 17.633 1.00 92.50 329 MET A O 1
ATOM 2568 N N . ASP A 1 330 ? -15.296 -5.317 17.994 1.00 91.75 330 ASP A N 1
ATOM 2569 C CA . ASP A 1 330 ? -14.212 -4.894 17.119 1.00 91.75 330 ASP A CA 1
ATOM 2570 C C . ASP A 1 330 ? -14.189 -5.733 15.842 1.00 91.75 330 ASP A C 1
ATOM 2572 O O . ASP A 1 330 ? -14.283 -6.961 15.869 1.00 91.75 330 ASP A O 1
ATOM 2576 N N . CYS A 1 331 ? -14.051 -5.070 14.703 1.00 89.94 331 CYS A N 1
ATOM 2577 C CA . CYS A 1 331 ? -13.787 -5.722 13.432 1.00 89.94 331 CYS A CA 1
ATOM 2578 C C . CYS A 1 331 ? -12.488 -5.188 12.832 1.00 89.94 331 CYS A C 1
ATOM 2580 O O . CYS A 1 331 ? -12.321 -3.981 12.640 1.00 89.94 331 CYS A O 1
ATOM 2582 N N . GLY A 1 332 ? -11.610 -6.100 12.420 1.00 86.62 332 GLY A N 1
ATOM 2583 C CA . GLY A 1 332 ? -10.527 -5.777 11.500 1.00 86.62 332 GLY A CA 1
ATOM 2584 C C . GLY A 1 332 ? -11.045 -5.179 10.182 1.00 86.62 332 GLY A C 1
ATOM 2585 O O . GLY A 1 332 ? -12.244 -4.969 9.978 1.00 86.62 332 GLY A O 1
ATOM 2586 N N . ASP A 1 333 ? -10.138 -4.902 9.248 1.00 82.81 333 ASP A N 1
ATOM 2587 C CA . ASP A 1 333 ? -10.512 -4.404 7.916 1.00 82.81 333 ASP A CA 1
ATOM 2588 C C . ASP A 1 333 ? -11.063 -5.568 7.055 1.00 82.81 333 ASP A C 1
ATOM 2590 O O . ASP A 1 333 ? -10.348 -6.136 6.230 1.00 82.81 333 ASP A O 1
ATOM 2594 N N . VAL A 1 334 ? -12.309 -5.985 7.333 1.00 82.25 334 VAL A N 1
ATOM 2595 C CA . VAL A 1 334 ? -12.992 -7.156 6.743 1.00 82.25 334 VAL A CA 1
ATOM 2596 C C . VAL A 1 334 ? -14.319 -6.804 6.061 1.00 82.25 334 VAL A C 1
ATOM 2598 O O . VAL A 1 334 ? -15.043 -5.896 6.476 1.00 82.25 334 VAL A O 1
ATOM 2601 N N . THR A 1 335 ? -14.685 -7.579 5.036 1.00 77.06 335 THR A N 1
ATOM 2602 C CA . THR A 1 335 ? -15.905 -7.389 4.227 1.00 77.06 335 THR A CA 1
ATOM 2603 C C . THR A 1 335 ? -17.202 -7.765 4.929 1.00 77.06 335 THR A C 1
ATOM 2605 O O . THR A 1 335 ? -18.267 -7.251 4.595 1.00 77.06 335 THR A O 1
ATOM 2608 N N . ASP A 1 336 ? -17.141 -8.703 5.872 1.00 84.25 336 ASP A N 1
ATOM 2609 C CA . ASP A 1 336 ? -18.299 -9.270 6.569 1.00 84.25 336 ASP A CA 1
ATOM 2610 C C . ASP A 1 336 ? -18.707 -8.466 7.818 1.00 84.25 336 ASP A C 1
ATOM 2612 O O . ASP A 1 336 ? -19.694 -8.803 8.476 1.00 84.25 336 ASP A O 1
ATOM 2616 N N . ARG A 1 337 ? -18.017 -7.351 8.106 1.00 86.38 337 ARG A N 1
ATOM 2617 C CA . ARG A 1 337 ? -18.252 -6.468 9.264 1.00 86.38 337 ARG A CA 1
ATOM 2618 C C . ARG A 1 337 ? -19.717 -6.086 9.465 1.00 86.38 337 ARG A C 1
ATOM 2620 O O . ARG A 1 337 ? -20.211 -6.094 10.590 1.00 86.38 337 ARG A O 1
ATOM 2627 N N . GLU A 1 338 ? -20.426 -5.736 8.392 1.00 83.69 338 GLU A N 1
ATOM 2628 C CA . GLU A 1 338 ? -21.801 -5.226 8.493 1.00 83.69 338 GLU A CA 1
ATOM 2629 C C . GLU A 1 338 ? -22.769 -6.261 9.098 1.00 83.69 338 GLU A C 1
ATOM 2631 O O . GLU A 1 338 ? -23.721 -5.879 9.778 1.00 83.69 338 GLU A O 1
ATOM 2636 N N . ALA A 1 339 ? -22.517 -7.565 8.918 1.00 86.75 339 ALA A N 1
ATOM 2637 C CA . ALA A 1 339 ? -23.322 -8.617 9.539 1.00 86.75 339 ALA A CA 1
ATOM 2638 C C . ALA A 1 339 ? -23.136 -8.650 11.067 1.00 86.75 339 ALA A C 1
ATOM 2640 O O . ALA A 1 339 ? -24.118 -8.758 11.806 1.00 86.75 339 ALA A O 1
ATOM 2641 N N . TYR A 1 340 ? -21.899 -8.479 11.542 1.00 89.69 340 TYR A N 1
ATOM 2642 C CA . TYR A 1 340 ? -21.604 -8.373 12.971 1.00 89.69 340 TYR A CA 1
ATOM 2643 C C . TYR A 1 340 ? -22.188 -7.096 13.565 1.00 89.69 340 TYR A C 1
ATOM 2645 O O . TYR A 1 340 ? -22.893 -7.151 14.568 1.00 89.69 340 TYR A O 1
ATOM 2653 N N . TYR A 1 341 ? -21.977 -5.945 12.925 1.00 86.81 341 TYR A N 1
ATOM 2654 C CA . TYR A 1 341 ? -22.538 -4.681 13.409 1.00 86.81 341 TYR A CA 1
ATOM 2655 C C . TYR A 1 341 ? -24.058 -4.756 13.515 1.00 86.81 341 TYR A C 1
ATOM 2657 O O . TYR A 1 341 ? -24.626 -4.315 14.510 1.00 86.81 341 TYR A O 1
ATOM 2665 N N . ARG A 1 342 ? -24.715 -5.413 12.552 1.00 86.50 342 ARG A N 1
ATOM 2666 C CA . ARG A 1 342 ? -26.152 -5.668 12.618 1.00 86.50 342 ARG A CA 1
ATOM 2667 C C . ARG A 1 342 ? -26.565 -6.478 13.839 1.00 86.50 342 ARG A C 1
ATOM 2669 O O . ARG A 1 342 ? -27.527 -6.098 14.505 1.00 86.50 342 ARG A O 1
ATOM 2676 N N . LEU A 1 343 ? -25.856 -7.562 14.142 1.00 89.81 343 LEU A N 1
ATOM 2677 C CA . LEU A 1 343 ? -26.119 -8.370 15.332 1.00 89.81 343 LEU A CA 1
ATOM 2678 C C . LEU A 1 343 ? -25.947 -7.549 16.619 1.00 89.81 343 LEU A C 1
ATOM 2680 O O . LEU A 1 343 ? -26.803 -7.601 17.499 1.00 89.81 343 LEU A O 1
ATOM 2684 N N . PHE A 1 344 ? -24.884 -6.753 16.715 1.00 89.56 344 PHE A N 1
ATOM 2685 C CA . PHE A 1 344 ? -24.565 -5.992 17.925 1.00 89.56 344 PHE A CA 1
ATOM 2686 C C . PHE A 1 344 ? -25.456 -4.751 18.111 1.00 89.56 344 PHE A C 1
ATOM 2688 O O . PHE A 1 344 ? -25.884 -4.465 19.232 1.00 89.56 344 PHE A O 1
ATOM 2695 N N . HIS A 1 345 ? -25.860 -4.071 17.033 1.00 85.25 345 HIS A N 1
ATOM 2696 C CA . HIS A 1 345 ? -26.890 -3.024 17.100 1.00 85.25 345 HIS A CA 1
ATOM 2697 C C . HIS A 1 345 ? -28.255 -3.610 17.477 1.00 85.25 345 HIS A C 1
ATOM 2699 O O . HIS A 1 345 ? -28.987 -2.994 18.248 1.00 85.25 345 HIS A O 1
ATOM 2705 N N . ALA A 1 346 ? -28.586 -4.822 17.013 1.00 86.88 346 ALA A N 1
ATOM 2706 C CA . ALA A 1 346 ? -29.801 -5.525 17.429 1.00 86.88 346 ALA A CA 1
ATOM 2707 C C . ALA A 1 346 ? -29.753 -5.994 18.893 1.00 86.88 346 ALA A C 1
ATOM 2709 O O . ALA A 1 346 ? -30.763 -5.914 19.597 1.00 86.88 346 ALA A O 1
ATOM 2710 N N . PHE A 1 347 ? -28.582 -6.430 19.368 1.00 88.50 347 PHE A N 1
ATOM 2711 C CA . PHE A 1 347 ? -28.314 -6.684 20.785 1.00 88.50 347 PHE A CA 1
ATOM 2712 C C . PHE A 1 347 ? -28.501 -5.413 21.625 1.00 88.50 347 PHE A C 1
ATOM 2714 O O . PHE A 1 347 ? -28.973 -5.485 22.764 1.00 88.50 347 PHE A O 1
ATOM 2721 N N . GLY A 1 348 ? -28.218 -4.254 21.034 1.00 82.50 348 GLY A N 1
ATOM 2722 C CA . GLY A 1 348 ? -28.454 -2.936 21.602 1.00 82.50 348 GLY A CA 1
ATOM 2723 C C . GLY A 1 348 ? -27.178 -2.207 22.006 1.00 82.50 348 GLY A C 1
ATOM 2724 O O . GLY A 1 348 ? -27.284 -1.173 22.648 1.00 82.50 348 GLY A O 1
ATOM 2725 N N . THR A 1 349 ? -25.984 -2.706 21.678 1.00 84.50 349 THR A N 1
ATOM 2726 C CA . THR A 1 349 ? -24.753 -1.971 22.001 1.00 84.50 349 THR A CA 1
ATOM 2727 C C . THR A 1 349 ? -24.465 -0.894 20.945 1.00 84.50 349 THR A C 1
ATOM 2729 O O . THR A 1 349 ? -24.656 -1.144 19.750 1.00 84.50 349 THR A O 1
ATOM 2732 N N . PRO A 1 350 ? -24.000 0.302 21.344 1.00 76.31 350 PRO A N 1
ATOM 2733 C CA . PRO A 1 350 ? -23.489 1.324 20.431 1.00 76.31 350 PRO A CA 1
ATOM 2734 C C . PRO A 1 350 ? -22.005 1.100 20.080 1.00 76.31 350 PRO A C 1
ATOM 2736 O O . PRO A 1 350 ? -21.487 1.719 19.149 1.00 76.31 350 PRO A O 1
ATOM 2739 N N . ASN A 1 351 ? -21.319 0.217 20.814 1.00 82.88 351 ASN A N 1
ATOM 2740 C CA . ASN A 1 351 ? -19.866 0.096 20.840 1.00 82.88 351 ASN A CA 1
ATOM 2741 C C . ASN A 1 351 ? -19.349 -0.865 19.762 1.00 82.88 351 ASN A C 1
ATOM 2743 O O . ASN A 1 351 ? -18.777 -1.918 20.040 1.00 82.88 351 ASN A O 1
ATOM 2747 N N . THR A 1 352 ? -19.573 -0.480 18.506 1.00 84.12 352 THR A N 1
ATOM 2748 C CA . THR A 1 352 ? -19.027 -1.142 17.314 1.00 84.12 352 THR A CA 1
ATOM 2749 C C . THR A 1 352 ? -17.868 -0.325 16.750 1.00 84.12 352 THR A C 1
ATOM 2751 O O . THR A 1 352 ? -18.070 0.821 16.337 1.00 84.12 352 THR A O 1
ATOM 2754 N N . ILE A 1 353 ? -16.671 -0.903 16.730 1.00 84.00 353 ILE A N 1
ATOM 2755 C CA . ILE A 1 353 ? -15.420 -0.246 16.341 1.00 84.00 353 ILE A CA 1
ATOM 2756 C C . ILE A 1 353 ? -14.705 -1.054 15.257 1.00 84.00 353 ILE A C 1
ATOM 2758 O O . ILE A 1 353 ? -14.898 -2.263 15.139 1.00 84.00 353 ILE A O 1
ATOM 2762 N N . ASP A 1 354 ? -13.892 -0.378 14.446 1.00 83.00 354 ASP A N 1
ATOM 2763 C CA . ASP A 1 354 ? -13.097 -1.041 13.415 1.00 83.00 354 ASP A CA 1
ATOM 2764 C C . ASP A 1 354 ? -11.662 -0.517 13.317 1.00 83.00 354 ASP A C 1
ATOM 2766 O O . ASP A 1 354 ? -11.295 0.507 13.909 1.00 83.00 354 ASP A O 1
ATOM 2770 N N . HIS A 1 355 ? -10.861 -1.221 12.512 1.00 82.69 355 HIS A N 1
ATOM 2771 C CA . HIS A 1 355 ? -9.503 -0.846 12.104 1.00 82.69 355 HIS A CA 1
ATOM 2772 C C . HIS A 1 355 ? -9.362 0.636 11.696 1.00 82.69 355 HIS A C 1
ATOM 2774 O O . HIS A 1 355 ? -8.326 1.262 11.933 1.00 82.69 355 HIS A O 1
ATOM 2780 N N . GLY A 1 356 ? -10.403 1.245 11.122 1.00 78.75 356 GLY A N 1
ATOM 2781 C CA . GLY A 1 356 ? -10.412 2.653 10.741 1.00 78.75 356 GLY A CA 1
ATOM 2782 C C . GLY A 1 356 ? -10.183 3.624 11.902 1.00 78.75 356 GLY A C 1
ATOM 2783 O O . GLY A 1 356 ? -9.830 4.767 11.637 1.00 78.75 356 GLY A O 1
ATOM 2784 N N . SER A 1 357 ? -10.328 3.189 13.156 1.00 78.31 357 SER A N 1
ATOM 2785 C CA . SER A 1 357 ? -10.085 3.996 14.361 1.00 78.31 357 SER A CA 1
ATOM 2786 C C . SER A 1 357 ? -8.607 4.294 14.658 1.00 78.31 357 SER A C 1
ATOM 2788 O O . SER A 1 357 ? -8.323 5.250 15.384 1.00 78.31 357 SER A O 1
ATOM 2790 N N . ILE A 1 358 ? -7.682 3.507 14.095 1.00 80.81 358 ILE A N 1
ATOM 2791 C CA . ILE A 1 358 ? -6.222 3.670 14.252 1.00 80.81 358 ILE A CA 1
ATOM 2792 C C . ILE A 1 358 ? -5.526 4.079 12.948 1.00 80.81 358 ILE A C 1
ATOM 2794 O O . ILE A 1 358 ? -4.355 4.436 12.976 1.00 80.81 358 ILE A O 1
ATOM 2798 N N . CYS A 1 359 ? -6.233 4.013 11.815 1.00 80.50 359 CYS A N 1
ATOM 2799 C CA . CYS A 1 359 ? -5.663 4.214 10.485 1.00 80.50 359 CYS A CA 1
ATOM 2800 C C . CYS A 1 359 ? -6.063 5.567 9.874 1.00 80.50 359 CYS A C 1
ATOM 2802 O O . CYS A 1 359 ? -5.292 6.520 9.866 1.00 80.50 359 CYS A O 1
ATOM 2804 N N . ASP A 1 360 ? -7.297 5.665 9.375 1.00 79.00 360 ASP A N 1
ATOM 2805 C CA . ASP A 1 360 ? -7.728 6.736 8.469 1.00 79.00 360 ASP A CA 1
ATOM 2806 C C . ASP A 1 360 ? -8.469 7.937 9.104 1.00 79.00 360 ASP A C 1
ATOM 2808 O O . ASP A 1 360 ? -8.984 8.773 8.356 1.00 79.00 360 ASP A O 1
ATOM 2812 N N . PRO A 1 361 ? -8.658 8.063 10.434 1.00 78.88 361 PRO A N 1
ATOM 2813 C CA . PRO A 1 361 ? -9.664 8.995 10.916 1.00 78.88 361 PRO A CA 1
ATOM 2814 C C . PRO A 1 361 ? -9.235 10.458 10.768 1.00 78.88 361 PRO A C 1
ATOM 2816 O O . PRO A 1 361 ? -10.074 11.300 10.462 1.00 78.88 361 PRO A O 1
ATOM 2819 N N . ASN A 1 362 ? -7.942 10.752 10.919 1.00 80.56 362 ASN A N 1
ATOM 2820 C CA . ASN A 1 362 ? -7.399 12.099 10.763 1.00 80.56 362 ASN A CA 1
ATOM 2821 C C . ASN A 1 362 ? -7.521 12.589 9.313 1.00 80.56 362 ASN A C 1
ATOM 2823 O O . ASN A 1 362 ? -8.007 13.697 9.085 1.00 80.56 362 ASN A O 1
ATOM 2827 N N . ARG A 1 363 ? -7.205 11.730 8.331 1.00 82.00 363 ARG A N 1
ATOM 2828 C CA . ARG A 1 363 ? -7.491 11.993 6.914 1.00 82.00 363 ARG A CA 1
ATOM 2829 C C . ARG A 1 363 ? -8.978 12.251 6.684 1.00 82.00 363 ARG A C 1
ATOM 2831 O O . ARG A 1 363 ? -9.340 13.265 6.093 1.00 82.00 363 ARG A O 1
ATOM 2838 N N . LYS A 1 364 ? -9.854 11.357 7.158 1.00 79.44 364 LYS A N 1
ATOM 2839 C CA . LYS A 1 364 ? -11.306 11.515 6.971 1.00 79.44 364 LYS A CA 1
ATOM 2840 C C . LYS A 1 364 ? -11.806 12.824 7.569 1.00 79.44 364 LYS A C 1
ATOM 2842 O O . LYS A 1 364 ? -12.620 13.487 6.945 1.00 79.44 364 LYS A O 1
ATOM 2847 N N . TRP A 1 365 ? -11.339 13.192 8.758 1.00 81.25 365 TRP A N 1
ATOM 2848 C CA . TRP A 1 365 ? -11.779 14.402 9.441 1.00 81.25 365 TRP A CA 1
ATOM 2849 C C . TRP A 1 365 ? -11.332 15.671 8.715 1.00 81.25 365 TRP A C 1
ATOM 2851 O O . TRP A 1 365 ? -12.167 16.526 8.421 1.00 81.25 365 TRP A O 1
ATOM 2861 N N . GLY A 1 366 ? -10.047 15.765 8.362 1.00 85.56 366 GLY A N 1
ATOM 2862 C CA . GLY A 1 366 ? -9.513 16.935 7.669 1.00 85.56 366 GLY A CA 1
ATOM 2863 C C . GLY A 1 366 ? -10.136 17.137 6.287 1.00 85.56 366 GLY A C 1
ATOM 2864 O O . GLY A 1 366 ? -10.571 18.242 5.965 1.00 85.56 366 GLY A O 1
ATOM 2865 N N . GLN A 1 367 ? -10.275 16.066 5.495 1.00 84.88 367 GLN A N 1
ATOM 2866 C CA . GLN A 1 367 ? -10.993 16.138 4.217 1.00 84.88 367 GLN A CA 1
ATOM 2867 C C . GLN A 1 367 ? -12.466 16.497 4.414 1.00 84.88 367 GLN A C 1
ATOM 2869 O O . GLN A 1 367 ? -12.992 17.296 3.648 1.00 84.88 367 GLN A O 1
ATOM 2874 N N . ARG A 1 368 ? -13.121 15.975 5.459 1.00 86.19 368 ARG A N 1
ATOM 2875 C CA . ARG A 1 368 ? -14.545 16.224 5.699 1.00 86.19 368 ARG A CA 1
ATOM 2876 C C . ARG A 1 368 ? -14.881 17.670 6.007 1.00 86.19 368 ARG A C 1
ATOM 2878 O O . ARG A 1 368 ? -15.927 18.147 5.579 1.00 86.19 368 ARG A O 1
ATOM 2885 N N . ILE A 1 369 ? -13.992 18.362 6.710 1.00 87.75 369 ILE A N 1
ATOM 2886 C CA . ILE A 1 369 ? -14.124 19.800 6.958 1.00 87.75 369 ILE A CA 1
ATOM 2887 C C . ILE A 1 369 ? -14.079 20.585 5.639 1.00 87.75 369 ILE A C 1
ATOM 2889 O O . ILE A 1 369 ? -14.837 21.535 5.476 1.00 87.75 369 ILE A O 1
ATOM 2893 N N . MET A 1 370 ? -13.222 20.173 4.700 1.00 88.94 370 MET A N 1
ATOM 2894 C CA . MET A 1 370 ? -12.971 20.913 3.458 1.00 88.94 370 MET A CA 1
ATOM 2895 C C . MET A 1 370 ? -13.918 20.540 2.309 1.00 88.94 370 MET A C 1
ATOM 2897 O O . MET A 1 370 ? -14.263 21.395 1.501 1.00 88.94 370 MET A O 1
ATOM 2901 N N . LEU A 1 371 ? -14.303 19.266 2.205 1.00 88.31 371 LEU A N 1
ATOM 2902 C CA . LEU A 1 371 ? -14.934 18.667 1.021 1.00 88.31 371 LEU A CA 1
ATOM 2903 C C . LEU A 1 371 ? -16.245 17.927 1.345 1.00 88.31 371 LEU A C 1
ATOM 2905 O O . LEU A 1 371 ? -16.841 17.309 0.466 1.00 88.31 371 LEU A O 1
ATOM 2909 N N . GLY A 1 372 ? -16.696 17.933 2.603 1.00 86.12 372 GLY A N 1
ATOM 2910 C CA . GLY A 1 372 ? -17.807 17.085 3.039 1.00 86.12 372 GLY A CA 1
ATOM 2911 C C . GLY A 1 372 ? -17.443 15.595 3.015 1.00 86.12 372 GLY A C 1
ATOM 2912 O O . GLY A 1 372 ? -16.301 15.212 3.221 1.00 86.12 372 GLY A O 1
ATOM 2913 N N . ASP A 1 373 ? -18.401 14.702 2.776 1.00 77.19 373 ASP A N 1
ATOM 2914 C CA . ASP A 1 373 ? -18.138 13.251 2.841 1.00 77.19 373 ASP A CA 1
ATOM 2915 C C . ASP A 1 373 ? -17.376 12.688 1.612 1.00 77.19 373 ASP A C 1
ATOM 2917 O O . ASP A 1 373 ? -17.253 11.464 1.468 1.00 77.19 373 ASP A O 1
ATOM 2921 N N . GLU A 1 374 ? -16.849 13.560 0.746 1.00 82.81 374 GLU A N 1
ATOM 2922 C CA . GLU A 1 374 ? -16.080 13.192 -0.440 1.00 82.81 374 GLU A CA 1
ATOM 2923 C C . GLU A 1 374 ? -14.687 12.643 -0.111 1.00 82.81 374 GLU A C 1
ATOM 2925 O O . GLU A 1 374 ? -14.031 13.026 0.861 1.00 82.81 374 GLU A O 1
ATOM 2930 N N . ARG A 1 375 ? -14.215 11.715 -0.951 1.00 81.00 375 ARG A N 1
ATOM 2931 C CA . ARG A 1 375 ? -12.910 11.051 -0.795 1.00 81.00 375 ARG A CA 1
ATOM 2932 C C . ARG A 1 375 ? -12.154 11.035 -2.110 1.00 81.00 375 ARG A C 1
ATOM 2934 O O . ARG A 1 375 ? -12.094 9.986 -2.758 1.00 81.00 375 ARG A O 1
ATOM 2941 N N . PRO A 1 376 ? -11.588 12.171 -2.520 1.00 87.12 376 PRO A N 1
ATOM 2942 C CA . PRO A 1 376 ? -10.943 12.218 -3.805 1.00 87.12 376 PRO A CA 1
ATOM 2943 C C . PRO A 1 376 ? -9.604 11.470 -3.775 1.00 87.12 376 PRO A C 1
ATOM 2945 O O . PRO A 1 376 ? -8.966 11.321 -2.723 1.00 87.12 376 PRO A O 1
ATOM 2948 N N . LEU A 1 377 ? -9.206 10.959 -4.937 1.00 88.19 377 LEU A N 1
ATOM 2949 C CA . LEU A 1 377 ? -7.999 10.156 -5.137 1.00 88.19 377 LEU A CA 1
ATOM 2950 C C . LEU A 1 377 ? -7.248 10.641 -6.388 1.00 88.19 377 LEU A C 1
ATOM 2952 O O . LEU A 1 377 ? -7.881 11.193 -7.288 1.00 88.19 377 LEU A O 1
ATOM 2956 N N . PRO A 1 378 ? -5.918 10.459 -6.468 1.00 92.00 378 PRO A N 1
ATOM 2957 C CA . PRO A 1 378 ? -5.168 10.786 -7.679 1.00 92.00 378 PRO A CA 1
ATOM 2958 C C . PRO A 1 378 ? -5.704 10.042 -8.909 1.00 92.00 378 PRO A C 1
ATOM 2960 O O . PRO A 1 378 ? -5.863 8.816 -8.873 1.00 92.00 378 PRO A O 1
ATOM 2963 N N . ASP A 1 379 ? -5.931 10.761 -10.010 1.00 93.00 379 ASP A N 1
ATOM 2964 C CA . ASP A 1 379 ? -6.402 10.179 -11.270 1.00 93.00 379 ASP A CA 1
ATOM 2965 C C . ASP A 1 379 ? -5.275 9.465 -12.036 1.00 93.00 379 ASP A C 1
ATOM 2967 O O . ASP A 1 379 ? -4.694 9.972 -12.998 1.00 93.00 379 ASP A O 1
ATOM 2971 N N . VAL A 1 380 ? -4.944 8.257 -11.579 1.00 92.19 380 VAL A N 1
ATOM 2972 C CA . VAL A 1 380 ? -3.881 7.425 -12.168 1.00 92.19 380 VAL A CA 1
ATOM 2973 C C . VAL A 1 380 ? -4.356 6.039 -12.592 1.00 92.19 380 VAL A C 1
ATOM 2975 O O . VAL A 1 380 ? -3.591 5.285 -13.185 1.00 92.19 380 VAL A O 1
ATOM 2978 N N . GLN A 1 381 ? -5.608 5.663 -12.327 1.00 90.81 381 GLN A N 1
ATOM 2979 C CA . GLN A 1 381 ? -6.108 4.346 -12.717 1.00 90.81 381 GLN A CA 1
ATOM 2980 C C . GLN A 1 381 ? -6.301 4.261 -14.229 1.00 90.81 381 GLN A C 1
ATOM 2982 O O . GLN A 1 381 ? -7.153 4.955 -14.773 1.00 90.81 381 GLN A O 1
ATOM 2987 N N . ARG A 1 382 ? -5.584 3.359 -14.910 1.00 89.31 382 ARG A N 1
ATOM 2988 C CA . ARG A 1 382 ? -5.853 3.024 -16.316 1.00 89.31 382 ARG A CA 1
ATOM 2989 C C . ARG A 1 382 ? -5.741 1.510 -16.575 1.00 89.31 382 ARG A C 1
ATOM 2991 O O . ARG A 1 382 ? -4.856 0.850 -16.026 1.00 89.31 382 ARG A O 1
ATOM 2998 N N . PRO A 1 383 ? -6.583 0.948 -17.460 1.00 88.50 383 PRO A N 1
ATOM 2999 C CA . PRO A 1 383 ? -7.673 1.621 -18.163 1.00 88.50 383 PRO A CA 1
ATOM 3000 C C . PRO A 1 383 ? -8.863 1.927 -17.231 1.00 88.50 383 PRO A C 1
ATOM 3002 O O . PRO A 1 383 ? -9.114 1.196 -16.276 1.00 88.50 383 PRO A O 1
ATOM 3005 N N . LEU A 1 384 ? -9.588 3.009 -17.508 1.00 86.69 384 LEU A N 1
ATOM 3006 C CA . LEU A 1 384 ? -10.750 3.460 -16.738 1.00 86.69 384 LEU A CA 1
ATOM 3007 C C . LEU A 1 384 ? -11.936 3.673 -17.677 1.00 86.69 384 LEU A C 1
ATOM 3009 O O . LEU A 1 384 ? -11.780 4.243 -18.754 1.00 86.69 384 LEU A O 1
ATOM 3013 N N . LEU A 1 385 ? -13.118 3.204 -17.281 1.00 85.75 385 LEU A N 1
ATOM 3014 C CA . LEU A 1 385 ? -14.345 3.454 -18.029 1.00 85.75 385 LEU A CA 1
ATOM 3015 C C . LEU A 1 385 ? -14.889 4.830 -17.633 1.00 85.75 385 LEU A C 1
ATOM 3017 O O . LEU A 1 385 ? -15.210 5.044 -16.466 1.00 85.75 385 LEU A O 1
ATOM 3021 N N . ILE A 1 386 ? -14.969 5.744 -18.594 1.00 82.44 386 ILE A N 1
ATOM 3022 C CA . ILE A 1 386 ? -15.392 7.135 -18.399 1.00 82.44 386 ILE A CA 1
ATOM 3023 C C . ILE A 1 386 ? -16.680 7.368 -19.186 1.00 82.44 386 ILE A C 1
ATOM 3025 O O . ILE A 1 386 ? -16.911 6.723 -20.210 1.00 82.44 386 ILE A O 1
ATOM 3029 N N . ARG A 1 387 ? -17.533 8.263 -18.685 1.00 83.06 387 ARG A N 1
ATOM 3030 C CA . ARG A 1 387 ? -18.751 8.704 -19.363 1.00 83.06 387 ARG A CA 1
ATOM 3031 C C . ARG A 1 387 ? -18.502 10.057 -20.028 1.00 83.06 387 ARG A C 1
ATOM 3033 O O . ARG A 1 387 ? -17.980 10.946 -19.366 1.00 83.06 387 ARG A O 1
ATOM 3040 N N . ASN A 1 388 ? -18.841 10.197 -21.307 1.00 81.62 388 ASN A N 1
ATOM 3041 C CA . ASN A 1 388 ? -18.807 11.494 -21.992 1.00 81.62 388 ASN A CA 1
ATOM 3042 C C . ASN A 1 388 ? -20.062 12.334 -21.669 1.00 81.62 388 ASN A C 1
ATOM 3044 O O . ASN A 1 388 ? -20.969 11.865 -20.975 1.00 81.62 388 ASN A O 1
ATOM 3048 N N . ASP A 1 389 ? -20.118 13.560 -22.195 1.00 83.06 389 ASP A N 1
ATOM 3049 C CA . ASP A 1 389 ? -21.232 14.498 -21.978 1.00 83.06 389 ASP A CA 1
ATOM 3050 C C . ASP A 1 389 ? -22.577 13.971 -22.509 1.00 83.06 389 ASP A C 1
ATOM 3052 O O . ASP A 1 389 ? -23.628 14.257 -21.937 1.00 83.06 389 ASP A O 1
ATOM 3056 N N . ASP A 1 390 ? -22.544 13.129 -23.547 1.00 88.19 390 ASP A N 1
ATOM 3057 C CA . ASP A 1 390 ? -23.721 12.459 -24.119 1.00 88.19 390 ASP A CA 1
ATOM 3058 C C . ASP A 1 390 ? -24.188 11.248 -23.289 1.00 88.19 390 ASP A C 1
ATOM 3060 O O . ASP A 1 390 ? -25.203 10.612 -23.581 1.00 88.19 390 ASP A O 1
ATOM 3064 N N . GLY A 1 391 ? -23.456 10.906 -22.228 1.00 82.00 391 GLY A N 1
ATOM 3065 C CA . GLY A 1 391 ? -23.768 9.787 -21.356 1.00 82.00 391 GLY A CA 1
ATOM 3066 C C . GLY A 1 391 ? -23.238 8.433 -21.840 1.00 82.00 391 GLY A C 1
ATOM 3067 O O . GLY A 1 391 ? -23.512 7.422 -21.191 1.00 82.00 391 GLY A O 1
ATOM 3068 N N . GLU A 1 392 ? -22.466 8.366 -22.921 1.00 86.56 392 GLU A N 1
ATOM 3069 C CA . GLU A 1 392 ? -21.864 7.136 -23.443 1.00 86.56 392 GLU A CA 1
ATOM 3070 C C . GLU A 1 392 ? -20.598 6.745 -22.673 1.00 86.56 392 GLU A C 1
ATOM 3072 O O . GLU A 1 392 ? -19.790 7.588 -22.283 1.00 86.56 392 GLU A O 1
ATOM 3077 N N . LEU A 1 393 ? -20.413 5.439 -22.453 1.00 85.69 393 LEU A N 1
ATOM 3078 C CA . LEU A 1 393 ? -19.236 4.901 -21.771 1.00 85.69 393 LEU A CA 1
ATOM 3079 C C . LEU A 1 393 ? -18.140 4.547 -22.779 1.00 85.69 393 LEU A C 1
ATOM 3081 O O . LEU A 1 393 ? -18.375 3.767 -23.701 1.00 85.69 393 LEU A O 1
ATOM 3085 N N . TYR A 1 394 ? -16.925 5.036 -22.547 1.00 86.25 394 TYR A N 1
ATOM 3086 C CA . TYR A 1 394 ? -15.739 4.683 -23.323 1.00 86.25 394 TYR A CA 1
ATOM 3087 C C . TYR A 1 394 ? -14.558 4.352 -22.410 1.00 86.25 394 TYR A C 1
ATOM 3089 O O . TYR A 1 394 ? -14.469 4.799 -21.265 1.00 86.25 394 TYR A O 1
ATOM 3097 N N . LEU A 1 395 ? -13.640 3.524 -22.908 1.00 87.88 395 LEU A N 1
ATOM 3098 C CA . LEU A 1 395 ? -12.462 3.110 -22.156 1.00 87.88 395 LEU A CA 1
ATOM 3099 C C . LEU A 1 395 ? -11.321 4.108 -22.380 1.00 87.88 395 LEU A C 1
ATOM 3101 O O . LEU A 1 395 ? -10.757 4.164 -23.471 1.00 87.88 395 LEU A O 1
ATOM 3105 N N . ASN A 1 396 ? -10.948 4.865 -21.349 1.00 87.88 396 ASN A N 1
ATOM 3106 C CA . ASN A 1 396 ? -9.745 5.686 -21.367 1.00 87.88 396 ASN A CA 1
ATOM 3107 C C . ASN A 1 396 ? -8.538 4.861 -20.906 1.00 87.88 396 ASN A C 1
ATOM 3109 O O . ASN A 1 396 ? -8.512 4.322 -19.799 1.00 87.88 396 ASN A O 1
ATOM 3113 N N . SER A 1 397 ? -7.517 4.776 -21.753 1.00 88.31 397 SER A N 1
ATOM 3114 C CA . SER A 1 397 ? -6.272 4.065 -21.465 1.00 88.31 397 SER A CA 1
ATOM 3115 C C . SER A 1 397 ? -5.061 4.981 -21.300 1.00 88.31 397 SER A C 1
ATOM 3117 O O . SER A 1 397 ? -3.975 4.456 -21.098 1.00 88.31 397 SER A O 1
ATOM 3119 N N . LYS A 1 398 ? -5.218 6.305 -21.427 1.00 91.31 398 LYS A N 1
ATOM 3120 C CA . LYS A 1 398 ? -4.110 7.271 -21.395 1.00 91.31 398 LYS A CA 1
ATOM 3121 C C . LYS A 1 398 ? -4.070 8.011 -20.070 1.00 91.31 398 LYS A C 1
ATOM 3123 O O . LYS A 1 398 ? -5.117 8.403 -19.571 1.00 91.31 398 LYS A O 1
ATOM 3128 N N . HIS A 1 399 ? -2.881 8.217 -19.522 1.00 93.62 399 HIS A N 1
ATOM 3129 C CA . HIS A 1 399 ? -2.698 9.005 -18.305 1.00 93.62 399 HIS A CA 1
ATOM 3130 C C . HIS A 1 399 ? -2.647 10.511 -18.587 1.00 93.62 399 HIS A C 1
ATOM 3132 O O . HIS A 1 399 ? -1.962 10.941 -19.511 1.00 93.62 399 HIS A O 1
ATOM 3138 N N . ASP A 1 400 ? -3.318 11.294 -17.739 1.00 94.75 400 ASP A N 1
ATOM 3139 C CA . ASP A 1 400 ? -3.412 12.758 -17.856 1.00 94.75 400 ASP A CA 1
ATOM 3140 C C . ASP A 1 400 ? -2.556 13.499 -16.807 1.00 94.75 400 ASP A C 1
ATOM 3142 O O . ASP A 1 400 ? -2.173 14.653 -17.011 1.00 94.75 400 ASP A O 1
ATOM 3146 N N . ALA A 1 401 ? -2.214 12.833 -15.695 1.00 96.00 401 ALA A N 1
ATOM 3147 C CA . ALA A 1 401 ? -1.446 13.405 -14.588 1.00 96.00 401 ALA A CA 1
ATOM 3148 C C . ALA A 1 401 ? -0.055 13.876 -15.041 1.00 96.00 401 ALA A C 1
ATOM 3150 O O . ALA A 1 401 ? 0.661 13.126 -15.712 1.00 96.00 401 ALA A O 1
ATOM 3151 N N . LYS A 1 402 ? 0.337 15.101 -14.660 1.00 97.44 402 LYS A N 1
ATOM 3152 C CA . LYS A 1 402 ? 1.670 15.667 -14.946 1.00 97.44 402 LYS A CA 1
ATOM 3153 C C . LYS A 1 402 ? 2.538 15.850 -13.708 1.00 97.44 402 LYS A C 1
ATOM 3155 O O . LYS A 1 402 ? 3.757 15.927 -13.838 1.00 97.44 402 LYS A O 1
ATOM 3160 N N . LEU A 1 403 ? 1.943 15.912 -12.519 1.00 98.12 403 LEU A N 1
ATOM 3161 C CA . LEU A 1 403 ? 2.680 15.889 -11.261 1.00 98.12 403 LEU A CA 1
ATOM 3162 C C . LEU A 1 403 ? 1.883 15.156 -10.183 1.00 98.12 403 LEU A C 1
ATOM 3164 O O . LEU A 1 403 ? 0.689 15.385 -10.009 1.00 98.12 403 LEU A O 1
ATOM 3168 N N . ILE A 1 404 ? 2.555 14.284 -9.440 1.00 97.56 404 ILE A N 1
ATOM 3169 C CA . ILE A 1 404 ? 2.000 13.589 -8.282 1.00 97.56 404 ILE A CA 1
ATOM 3170 C C . ILE A 1 404 ? 2.921 13.865 -7.099 1.00 97.56 404 ILE A C 1
ATOM 3172 O O . ILE A 1 404 ? 4.092 13.480 -7.110 1.00 97.56 404 ILE A O 1
ATOM 3176 N N . LEU A 1 405 ? 2.376 14.522 -6.082 1.00 97.00 405 LEU A N 1
ATOM 3177 C CA . LEU A 1 405 ? 3.027 14.753 -4.803 1.00 97.00 405 LEU A CA 1
ATOM 3178 C C . LEU A 1 405 ? 2.549 13.696 -3.806 1.00 97.00 405 LEU A C 1
ATOM 3180 O O . LEU A 1 405 ? 1.405 13.708 -3.359 1.00 97.00 405 LEU A O 1
ATOM 3184 N N . ASN A 1 406 ? 3.418 12.762 -3.457 1.00 95.25 406 ASN A N 1
ATOM 3185 C CA . ASN A 1 406 ? 3.145 11.741 -2.461 1.00 95.25 406 ASN A CA 1
ATOM 3186 C C . ASN A 1 406 ? 3.750 12.160 -1.119 1.00 95.25 406 ASN A C 1
ATOM 3188 O O . ASN A 1 406 ? 4.943 12.439 -1.032 1.00 95.25 406 ASN A O 1
ATOM 3192 N N . VAL A 1 407 ? 2.914 12.202 -0.080 1.00 93.81 407 VAL A N 1
ATOM 3193 C CA . VAL A 1 407 ? 3.295 12.673 1.255 1.00 93.81 407 VAL A CA 1
ATOM 3194 C C . VAL A 1 407 ? 3.017 11.581 2.285 1.00 93.81 407 VAL A C 1
ATOM 3196 O O . VAL A 1 407 ? 1.866 11.311 2.633 1.00 93.81 407 VAL A O 1
ATOM 3199 N N . GLY A 1 408 ? 4.078 10.934 2.765 1.00 88.81 408 GLY A N 1
ATOM 3200 C CA . GLY A 1 408 ? 4.011 9.882 3.778 1.00 88.81 408 GLY A CA 1
ATOM 3201 C C . GLY A 1 408 ? 3.284 8.611 3.323 1.00 88.81 408 GLY A C 1
ATOM 3202 O O . GLY A 1 408 ? 2.700 7.909 4.158 1.00 88.81 408 GLY A O 1
ATOM 3203 N N . VAL A 1 409 ? 3.260 8.312 2.014 1.00 89.12 409 VAL A N 1
ATOM 3204 C CA . VAL A 1 409 ? 2.560 7.142 1.458 1.00 89.12 409 VAL A CA 1
ATOM 3205 C C . VAL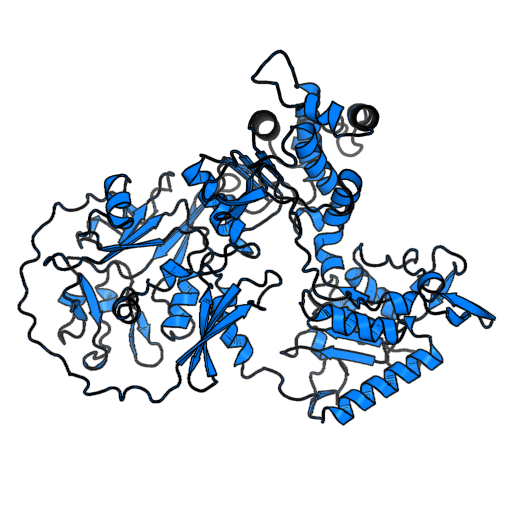 A 1 409 ? 3.490 6.246 0.650 1.00 89.12 409 VAL A C 1
ATOM 3207 O O . VAL A 1 409 ? 4.320 6.689 -0.135 1.00 89.12 409 VAL A O 1
ATOM 3210 N N . ASN A 1 410 ? 3.297 4.933 0.775 1.00 91.00 410 ASN A N 1
ATOM 3211 C CA . ASN A 1 410 ? 4.170 3.936 0.157 1.00 91.00 410 ASN A CA 1
ATOM 3212 C C . ASN A 1 410 ? 3.420 2.971 -0.781 1.00 91.00 410 ASN A C 1
ATOM 3214 O O . ASN A 1 410 ? 3.418 1.758 -0.531 1.00 91.00 410 ASN A O 1
ATOM 3218 N N . PRO A 1 411 ? 2.794 3.460 -1.877 1.00 91.69 411 PRO A N 1
ATOM 3219 C CA . PRO A 1 411 ? 2.013 2.632 -2.804 1.00 91.69 411 PRO A CA 1
ATOM 3220 C C . PRO A 1 411 ? 2.803 1.461 -3.404 1.00 91.69 411 PRO A C 1
ATOM 3222 O O . PRO A 1 411 ? 2.219 0.416 -3.696 1.00 91.69 411 PRO A O 1
ATOM 3225 N N . PHE A 1 412 ? 4.126 1.587 -3.547 1.00 93.81 412 PHE A N 1
ATOM 3226 C CA . PHE A 1 412 ? 4.980 0.549 -4.141 1.00 93.81 412 PHE A CA 1
ATOM 3227 C C . PHE A 1 412 ? 5.463 -0.512 -3.146 1.00 93.81 412 PHE A C 1
ATOM 3229 O O . PHE A 1 412 ? 5.896 -1.586 -3.562 1.00 93.81 412 PHE A O 1
ATOM 3236 N N . VAL A 1 413 ? 5.347 -0.247 -1.841 1.00 91.56 413 VAL A N 1
ATOM 3237 C CA . VAL A 1 413 ? 5.607 -1.233 -0.778 1.00 91.56 413 VAL A CA 1
ATOM 3238 C C . VAL A 1 413 ? 4.297 -1.904 -0.371 1.00 91.56 413 VAL A C 1
ATOM 3240 O O . VAL A 1 413 ? 4.164 -3.125 -0.437 1.00 91.56 413 VAL A O 1
ATOM 3243 N N . ALA A 1 414 ? 3.293 -1.101 -0.006 1.00 89.44 414 ALA A N 1
ATOM 3244 C CA . ALA A 1 414 ? 2.008 -1.600 0.469 1.00 89.44 414 ALA A CA 1
ATOM 3245 C C . ALA A 1 414 ? 1.262 -2.380 -0.620 1.00 89.44 414 ALA A C 1
ATOM 3247 O O . ALA A 1 414 ? 0.625 -3.394 -0.320 1.00 89.44 414 ALA A O 1
ATOM 3248 N N . THR A 1 415 ? 1.355 -1.920 -1.879 1.00 90.25 415 THR A N 1
ATOM 3249 C CA . THR A 1 415 ? 0.677 -2.492 -3.059 1.00 90.25 415 THR A CA 1
ATOM 3250 C C . THR A 1 415 ? -0.826 -2.726 -2.854 1.00 90.25 415 THR A C 1
ATOM 3252 O O . THR A 1 415 ? -1.410 -3.609 -3.476 1.00 90.25 415 THR A O 1
ATOM 3255 N N . ARG A 1 416 ? -1.450 -1.946 -1.954 1.00 85.06 416 ARG A N 1
ATOM 3256 C CA . ARG A 1 416 ? -2.883 -2.013 -1.625 1.00 85.06 416 ARG A CA 1
ATOM 3257 C C . ARG A 1 416 ? -3.714 -1.584 -2.829 1.00 85.06 416 ARG A C 1
ATOM 3259 O O . ARG A 1 416 ? -4.579 -2.314 -3.280 1.00 85.06 416 ARG A O 1
ATOM 3266 N N . PHE A 1 417 ? -3.408 -0.421 -3.388 1.00 86.56 417 PHE A N 1
ATOM 3267 C CA . PHE A 1 417 ? -4.120 0.119 -4.539 1.00 86.56 417 PHE A CA 1
ATOM 3268 C C . PHE A 1 417 ? -3.378 -0.264 -5.821 1.00 86.56 417 PHE A C 1
ATOM 3270 O O . PHE A 1 417 ? -2.425 0.408 -6.224 1.00 86.56 417 PHE A O 1
ATOM 3277 N N . SER A 1 418 ? -3.793 -1.369 -6.450 1.00 85.69 418 SER A N 1
ATOM 3278 C CA . SER A 1 418 ? -3.136 -1.924 -7.648 1.00 85.69 418 SER A CA 1
ATOM 3279 C C . SER A 1 418 ? -2.988 -0.907 -8.775 1.00 85.69 418 SER A C 1
ATOM 3281 O O . SER A 1 418 ? -1.973 -0.882 -9.477 1.00 85.69 418 SER A O 1
ATOM 3283 N N . TYR A 1 419 ? -3.979 -0.031 -8.914 1.00 88.00 419 TYR A N 1
ATOM 3284 C CA . TYR A 1 419 ? -3.979 1.011 -9.923 1.00 88.00 419 TYR A CA 1
ATOM 3285 C C . TYR A 1 419 ? -2.916 2.090 -9.675 1.00 88.00 419 TYR A C 1
ATOM 3287 O O . TYR A 1 419 ? -2.460 2.688 -10.635 1.00 88.00 419 TYR A O 1
ATOM 3295 N N . MET A 1 420 ? -2.454 2.325 -8.439 1.00 91.62 420 MET A N 1
ATOM 3296 C CA . MET A 1 420 ? -1.327 3.238 -8.189 1.00 91.62 420 MET A CA 1
ATOM 3297 C C . MET A 1 420 ? 0.009 2.581 -8.530 1.00 91.62 420 MET A C 1
ATOM 3299 O O . MET A 1 420 ? 0.889 3.220 -9.101 1.00 91.62 420 MET A O 1
ATOM 3303 N N . SER A 1 421 ? 0.144 1.283 -8.235 1.00 92.44 421 SER A N 1
ATOM 3304 C CA . SER A 1 421 ? 1.339 0.495 -8.559 1.00 92.44 421 SER A CA 1
ATOM 3305 C C . SER A 1 421 ? 1.635 0.432 -10.062 1.00 92.44 421 SER A C 1
ATOM 3307 O O . SER A 1 421 ? 2.802 0.382 -10.438 1.00 92.44 421 SER A O 1
ATOM 3309 N N . SER A 1 422 ? 0.599 0.449 -10.905 1.00 90.38 422 SER A N 1
ATOM 3310 C CA . SER A 1 422 ? 0.726 0.517 -12.370 1.00 90.38 422 SER A CA 1
ATOM 3311 C C . SER A 1 422 ? 0.603 1.943 -12.908 1.00 90.38 422 SER A C 1
ATOM 3313 O O . SER A 1 422 ? 1.329 2.319 -13.823 1.00 90.38 422 SER A O 1
ATOM 3315 N N . GLY A 1 423 ? -0.295 2.739 -12.333 1.00 92.88 423 GLY A N 1
ATOM 3316 C CA . GLY A 1 423 ? -0.671 4.057 -12.826 1.00 92.88 423 GLY A CA 1
ATOM 3317 C C . GLY A 1 423 ? 0.378 5.134 -12.611 1.00 92.88 423 GLY A C 1
ATOM 3318 O O . GLY A 1 423 ? 0.576 5.947 -13.504 1.00 92.88 423 GLY A O 1
ATOM 3319 N N . ILE A 1 424 ? 1.099 5.129 -11.483 1.00 95.31 424 ILE A N 1
ATOM 3320 C CA . ILE A 1 424 ? 2.170 6.112 -11.258 1.00 95.31 424 ILE A CA 1
ATOM 3321 C C . ILE A 1 424 ? 3.318 5.881 -12.260 1.00 95.31 424 ILE A C 1
ATOM 3323 O O . ILE A 1 424 ? 3.637 6.813 -12.998 1.00 95.31 424 ILE A O 1
ATOM 3327 N N . PRO A 1 425 ? 3.908 4.670 -12.398 1.00 93.38 425 PRO A N 1
ATOM 3328 C CA . PRO A 1 425 ? 4.915 4.433 -13.438 1.00 93.38 425 PRO A CA 1
ATOM 3329 C C . PRO A 1 425 ? 4.370 4.602 -14.866 1.00 93.38 425 PRO A C 1
ATOM 3331 O O . PRO A 1 425 ? 5.097 5.034 -15.760 1.00 93.38 425 PRO A O 1
ATOM 3334 N N . GLY A 1 426 ? 3.089 4.286 -15.086 1.00 92.44 426 GLY A N 1
ATOM 3335 C CA . GLY A 1 426 ? 2.390 4.526 -16.347 1.00 92.44 426 GLY A CA 1
ATOM 3336 C C . GLY A 1 426 ? 2.369 6.007 -16.723 1.00 92.44 426 GLY A C 1
ATOM 3337 O O . GLY A 1 426 ? 2.864 6.368 -17.788 1.00 92.44 426 GLY A O 1
ATOM 3338 N N . ALA A 1 427 ? 1.887 6.870 -15.826 1.00 94.69 427 ALA A N 1
ATOM 3339 C CA . ALA A 1 427 ? 1.809 8.316 -16.030 1.00 94.69 427 ALA A CA 1
ATOM 3340 C C . ALA A 1 427 ? 3.186 8.949 -16.265 1.00 94.69 427 ALA A C 1
ATOM 3342 O O . ALA A 1 427 ? 3.330 9.840 -17.102 1.00 94.69 427 ALA A O 1
ATOM 3343 N N . ARG A 1 428 ? 4.221 8.456 -15.577 1.00 93.31 428 ARG A N 1
ATOM 3344 C CA . ARG A 1 428 ? 5.607 8.877 -15.818 1.00 93.31 428 ARG A CA 1
ATOM 3345 C C . ARG A 1 428 ? 6.063 8.562 -17.236 1.00 93.31 428 ARG A C 1
ATOM 3347 O O . ARG A 1 428 ? 6.546 9.444 -17.933 1.00 93.31 428 ARG A O 1
ATOM 3354 N N . ALA A 1 429 ? 5.891 7.315 -17.662 1.00 87.88 429 ALA A N 1
ATOM 3355 C CA . ALA A 1 429 ? 6.359 6.859 -18.966 1.00 87.88 429 ALA A CA 1
ATOM 3356 C C . ALA A 1 429 ? 5.549 7.445 -20.137 1.00 87.88 429 ALA A C 1
ATOM 3358 O O . ALA A 1 429 ? 6.102 7.680 -21.205 1.00 87.88 429 ALA A O 1
ATOM 3359 N N . GLU A 1 430 ? 4.244 7.663 -19.956 1.00 88.69 430 GLU A N 1
ATOM 3360 C CA . GLU A 1 430 ? 3.335 8.065 -21.040 1.00 88.69 430 GLU A CA 1
ATOM 3361 C C . GLU A 1 430 ? 3.128 9.578 -21.133 1.00 88.69 430 GLU A C 1
ATOM 3363 O O . GLU A 1 430 ? 2.882 10.087 -22.224 1.00 88.69 430 GLU A O 1
ATOM 3368 N N . ASN A 1 431 ? 3.236 10.293 -20.009 1.00 89.62 431 ASN A N 1
ATOM 3369 C CA . ASN A 1 431 ? 2.918 11.720 -19.925 1.00 89.62 431 ASN A CA 1
ATOM 3370 C C . ASN A 1 431 ? 4.019 12.553 -19.246 1.00 89.62 431 ASN A C 1
ATOM 3372 O O . ASN A 1 431 ? 3.790 13.706 -18.887 1.00 89.62 431 ASN A O 1
ATOM 3376 N N . ASN A 1 432 ? 5.211 11.978 -19.041 1.00 90.75 432 ASN A N 1
ATOM 3377 C CA . ASN A 1 432 ? 6.328 12.628 -18.345 1.00 90.75 432 ASN A CA 1
ATOM 3378 C C . ASN A 1 432 ? 5.918 13.198 -16.971 1.00 90.75 432 ASN A C 1
ATOM 3380 O O . ASN A 1 432 ? 6.390 14.258 -16.556 1.00 90.75 432 ASN A O 1
ATOM 3384 N N . CYS A 1 433 ? 4.994 12.511 -16.287 1.00 96.19 433 CYS A N 1
ATOM 3385 C CA . CYS A 1 433 ? 4.518 12.918 -14.973 1.00 96.19 433 CYS A CA 1
ATOM 3386 C C . CYS A 1 433 ? 5.692 13.008 -13.997 1.00 96.19 433 CYS A C 1
ATOM 3388 O O . CYS A 1 433 ? 6.431 12.040 -13.839 1.00 96.19 433 CYS A O 1
ATOM 3390 N N . LYS A 1 434 ? 5.839 14.127 -13.291 1.00 97.44 434 LYS A N 1
ATOM 3391 C CA . LYS A 1 434 ? 6.788 14.246 -12.183 1.00 97.44 434 LYS A CA 1
ATOM 3392 C C . LYS A 1 434 ? 6.241 13.562 -10.943 1.00 97.44 434 LYS A C 1
ATOM 3394 O O . LYS A 1 434 ? 5.104 13.806 -10.554 1.00 97.44 434 LYS A O 1
ATOM 3399 N N . TYR A 1 435 ? 7.036 12.707 -10.314 1.00 97.19 435 TYR A N 1
ATOM 3400 C CA . TYR A 1 435 ? 6.659 12.043 -9.070 1.00 97.19 435 TYR A CA 1
ATOM 3401 C C . TYR A 1 435 ? 7.570 12.504 -7.938 1.00 97.19 435 TYR A C 1
ATOM 3403 O O . TYR A 1 435 ? 8.773 12.242 -7.957 1.00 97.19 435 TYR A O 1
ATOM 3411 N N . ILE A 1 436 ? 6.993 13.197 -6.962 1.00 97.75 436 ILE A N 1
ATOM 3412 C CA . ILE A 1 436 ? 7.699 13.744 -5.804 1.00 97.75 436 ILE A CA 1
ATOM 3413 C C . ILE A 1 436 ? 7.268 12.946 -4.578 1.00 97.75 436 ILE A C 1
ATOM 3415 O O . ILE A 1 436 ? 6.072 12.759 -4.362 1.00 97.75 436 ILE A O 1
ATOM 3419 N N . VAL A 1 437 ? 8.225 12.479 -3.778 1.00 96.62 437 VAL A N 1
ATOM 3420 C CA . VAL A 1 437 ? 7.965 11.710 -2.555 1.00 96.62 437 VAL A CA 1
ATOM 3421 C C . VAL A 1 437 ? 8.537 12.446 -1.351 1.00 96.62 437 VAL A C 1
ATOM 3423 O O . VAL A 1 437 ? 9.739 12.684 -1.270 1.00 96.62 437 VAL A O 1
ATOM 3426 N N . ILE A 1 438 ? 7.673 12.770 -0.397 1.00 95.94 438 ILE A N 1
ATOM 3427 C CA . ILE A 1 438 ? 8.027 13.309 0.914 1.00 95.94 438 ILE A CA 1
ATOM 3428 C C . ILE A 1 438 ? 7.844 12.173 1.921 1.00 95.94 438 ILE A C 1
ATOM 3430 O O . ILE A 1 438 ? 6.718 11.796 2.241 1.00 95.94 438 ILE A O 1
ATOM 3434 N N . ASP A 1 439 ? 8.946 11.578 2.367 1.00 94.12 439 ASP A N 1
ATOM 3435 C CA . ASP A 1 439 ? 8.956 10.456 3.314 1.00 94.12 439 ASP A CA 1
ATOM 3436 C C . ASP A 1 439 ? 10.320 10.440 4.026 1.00 94.12 439 ASP A C 1
ATOM 3438 O O . ASP A 1 439 ? 11.337 10.553 3.340 1.00 94.12 439 ASP A O 1
ATOM 3442 N N . PRO A 1 440 ? 10.401 10.289 5.362 1.00 93.19 440 PRO A N 1
ATOM 3443 C CA . PRO A 1 440 ? 11.683 10.163 6.069 1.00 93.19 440 PRO A CA 1
ATOM 3444 C C . PRO A 1 440 ? 12.564 9.012 5.547 1.00 93.19 440 PRO A C 1
ATOM 3446 O O . PRO A 1 440 ? 13.784 9.040 5.697 1.00 93.19 440 PRO A O 1
ATOM 3449 N N . SER A 1 441 ? 11.963 7.977 4.953 1.00 91.06 441 SER A N 1
ATOM 3450 C CA . SER A 1 441 ? 12.644 6.780 4.460 1.00 91.06 441 SER A CA 1
ATOM 3451 C C . SER A 1 441 ? 12.761 6.760 2.935 1.00 91.06 441 SER A C 1
ATOM 3453 O O . SER A 1 441 ? 11.816 7.070 2.214 1.00 91.06 441 SER A O 1
ATOM 3455 N N . HIS A 1 442 ? 13.891 6.261 2.416 1.00 93.12 442 HIS A N 1
ATOM 3456 C CA . HIS A 1 442 ? 14.054 5.996 0.980 1.00 93.12 442 HIS A CA 1
ATOM 3457 C C . HIS A 1 442 ? 13.349 4.686 0.571 1.00 93.12 442 HIS A C 1
ATOM 3459 O O . HIS A 1 442 ? 13.958 3.624 0.374 1.00 93.12 442 HIS A O 1
ATOM 3465 N N . THR A 1 443 ? 12.018 4.738 0.529 1.00 93.38 443 THR A N 1
ATOM 3466 C CA . THR A 1 443 ? 11.134 3.597 0.262 1.00 93.38 443 THR A CA 1
ATOM 3467 C C . THR A 1 443 ? 11.158 3.160 -1.205 1.00 93.38 443 THR A C 1
ATOM 3469 O O . THR A 1 443 ? 11.869 3.723 -2.033 1.00 93.38 443 THR A O 1
ATOM 3472 N N . ASN A 1 444 ? 10.383 2.129 -1.571 1.00 94.94 444 ASN A N 1
ATOM 3473 C CA . ASN A 1 444 ? 10.241 1.763 -2.987 1.00 94.94 444 ASN A CA 1
ATOM 3474 C C . ASN A 1 444 ? 9.586 2.879 -3.810 1.00 94.94 444 ASN A C 1
ATOM 3476 O O . ASN A 1 444 ? 9.905 3.015 -4.985 1.00 94.94 444 ASN A O 1
ATOM 3480 N N . SER A 1 445 ? 8.700 3.671 -3.199 1.00 94.50 445 SER A N 1
ATOM 3481 C CA . SER A 1 445 ? 8.110 4.851 -3.831 1.00 94.50 445 SER A CA 1
ATOM 3482 C C . SER A 1 445 ? 9.172 5.914 -4.095 1.00 94.50 445 SER A C 1
ATOM 3484 O O . SER A 1 445 ? 9.339 6.334 -5.239 1.00 94.50 445 SER A O 1
ATOM 3486 N N . ALA A 1 446 ? 9.958 6.266 -3.070 1.00 94.31 446 ALA A N 1
ATOM 3487 C CA . ALA A 1 446 ? 11.061 7.217 -3.203 1.00 94.31 446 ALA A CA 1
ATOM 3488 C C . ALA A 1 446 ? 12.110 6.753 -4.227 1.00 94.31 446 ALA A C 1
ATOM 3490 O O . ALA A 1 446 ? 12.590 7.547 -5.023 1.00 94.31 446 ALA A O 1
ATOM 3491 N N . ALA A 1 447 ? 12.376 5.444 -4.291 1.00 92.50 447 ALA A N 1
ATOM 3492 C CA . ALA A 1 447 ? 13.317 4.848 -5.234 1.00 92.50 447 ALA A CA 1
ATOM 3493 C C . ALA A 1 447 ? 12.966 5.071 -6.706 1.00 92.50 447 ALA A C 1
ATOM 3495 O O . ALA A 1 447 ? 13.853 4.970 -7.551 1.00 92.50 447 ALA A O 1
ATOM 3496 N N . LEU A 1 448 ? 11.692 5.304 -7.031 1.00 92.00 448 LEU A N 1
ATOM 3497 C CA . LEU A 1 448 ? 11.292 5.683 -8.380 1.00 92.00 448 LEU A CA 1
ATOM 3498 C C . LEU A 1 448 ? 11.189 7.201 -8.525 1.00 92.00 448 LEU A C 1
ATOM 3500 O O . LEU A 1 448 ? 11.353 7.664 -9.641 1.00 92.00 448 LEU A O 1
ATOM 3504 N N . ALA A 1 449 ? 10.923 7.965 -7.462 1.00 94.00 449 ALA A N 1
ATOM 3505 C CA . ALA A 1 449 ? 10.654 9.406 -7.493 1.00 94.00 449 ALA A CA 1
ATOM 3506 C C . ALA A 1 449 ? 11.694 10.233 -8.274 1.00 94.00 449 ALA A C 1
ATOM 3508 O O . ALA A 1 449 ? 12.880 9.921 -8.292 1.00 94.00 449 ALA A O 1
ATOM 3509 N N . ASP A 1 450 ? 11.232 11.301 -8.928 1.00 93.94 450 ASP A N 1
ATOM 3510 C CA . ASP A 1 450 ? 12.106 12.333 -9.498 1.00 93.94 450 ASP A CA 1
ATOM 3511 C C . ASP A 1 450 ? 12.760 13.176 -8.394 1.00 93.94 450 ASP A C 1
ATOM 3513 O O . ASP A 1 450 ? 13.890 13.630 -8.546 1.00 93.94 450 ASP A O 1
ATOM 3517 N N . ILE A 1 451 ? 12.028 13.405 -7.298 1.00 95.25 451 ILE A N 1
ATOM 3518 C CA . ILE A 1 451 ? 12.476 14.161 -6.126 1.00 95.25 451 ILE A CA 1
ATOM 3519 C C . ILE A 1 451 ? 12.047 13.389 -4.878 1.00 95.25 451 ILE A C 1
ATOM 3521 O O . ILE A 1 451 ? 10.866 13.077 -4.717 1.00 95.25 451 ILE A O 1
ATOM 3525 N N . TRP A 1 452 ? 12.998 13.113 -3.987 1.00 96.31 452 TRP A N 1
ATOM 3526 C CA . TRP A 1 452 ? 12.739 12.578 -2.654 1.00 96.31 452 TRP A CA 1
ATOM 3527 C C . TRP A 1 452 ? 13.177 13.589 -1.595 1.00 96.31 452 TRP A C 1
ATOM 3529 O O . TRP A 1 452 ? 14.316 14.050 -1.624 1.00 96.31 452 TRP A O 1
ATOM 3539 N N . LEU A 1 453 ? 12.279 13.917 -0.663 1.00 96.50 453 LEU A N 1
ATOM 3540 C CA . LEU A 1 453 ? 12.543 14.833 0.444 1.00 96.50 453 LEU A CA 1
ATOM 3541 C C . LEU A 1 453 ? 12.412 14.091 1.788 1.00 96.50 453 LEU A C 1
ATOM 3543 O O . LEU A 1 453 ? 11.291 13.736 2.175 1.00 96.50 453 LEU A O 1
ATOM 3547 N N . PRO A 1 454 ? 13.528 13.844 2.505 1.00 95.81 454 PRO A N 1
ATOM 3548 C CA . PRO A 1 454 ? 13.528 13.142 3.786 1.00 95.81 454 PRO A CA 1
ATOM 3549 C C . PRO A 1 454 ? 13.085 14.061 4.928 1.00 95.81 454 PRO A C 1
ATOM 3551 O O . PRO A 1 454 ? 13.898 14.626 5.656 1.00 95.81 454 PRO A O 1
ATOM 3554 N N . ILE A 1 455 ? 11.772 14.222 5.067 1.00 95.75 455 ILE A N 1
ATOM 3555 C CA . ILE A 1 455 ? 11.166 15.070 6.095 1.00 95.75 455 ILE A CA 1
ATOM 3556 C C . ILE A 1 455 ? 11.383 14.516 7.513 1.00 95.75 455 ILE A C 1
ATOM 3558 O O . ILE A 1 455 ? 11.373 13.302 7.727 1.00 95.75 455 ILE A O 1
ATOM 3562 N N . ILE A 1 456 ? 11.497 15.393 8.512 1.00 95.62 456 ILE A N 1
ATOM 3563 C CA . ILE A 1 456 ? 11.406 15.006 9.927 1.00 95.62 456 ILE A CA 1
ATOM 3564 C C . ILE A 1 456 ? 9.974 14.501 10.228 1.00 95.62 456 ILE A C 1
ATOM 3566 O O . ILE A 1 456 ? 9.008 15.228 9.968 1.00 95.62 456 ILE A O 1
ATOM 3570 N N . PRO A 1 457 ? 9.792 13.290 10.797 1.00 94.50 457 PRO A N 1
ATOM 3571 C CA . PRO A 1 457 ? 8.464 12.719 11.037 1.00 94.50 457 PRO A CA 1
ATOM 3572 C C . PRO A 1 457 ? 7.540 13.629 11.858 1.00 94.50 457 PRO A C 1
ATOM 3574 O O . PRO A 1 457 ? 7.934 14.144 12.904 1.00 94.50 457 PRO A O 1
ATOM 3577 N N . GLY A 1 458 ? 6.292 13.794 11.409 1.00 91.56 458 GLY A N 1
ATOM 3578 C CA . GLY A 1 458 ? 5.280 14.614 12.084 1.00 91.56 458 GLY A CA 1
ATOM 3579 C C . GLY A 1 458 ? 5.329 16.109 11.753 1.00 91.56 458 GLY A C 1
ATOM 3580 O O . GLY A 1 458 ? 4.564 16.886 12.332 1.00 91.56 458 GLY A O 1
ATOM 3581 N N . THR A 1 459 ? 6.196 16.529 10.826 1.00 95.44 459 THR A N 1
ATOM 3582 C CA . THR A 1 459 ? 6.355 17.942 10.431 1.00 95.44 459 THR A CA 1
ATOM 3583 C C . THR A 1 459 ? 5.733 18.266 9.067 1.00 95.44 459 THR A C 1
ATOM 3585 O O . THR A 1 459 ? 5.863 19.383 8.572 1.00 95.44 459 THR A O 1
ATOM 3588 N N . ASP A 1 460 ? 4.964 17.338 8.488 1.00 95.31 460 ASP A N 1
ATOM 3589 C CA . ASP A 1 460 ? 4.309 17.472 7.178 1.00 95.31 460 ASP A CA 1
ATOM 3590 C C . ASP A 1 460 ? 3.389 18.698 7.096 1.00 95.31 460 ASP A C 1
ATOM 3592 O O . ASP A 1 460 ? 3.422 19.440 6.115 1.00 95.31 460 ASP A O 1
ATOM 3596 N N . ALA A 1 461 ? 2.614 18.973 8.152 1.00 95.00 461 ALA A N 1
ATOM 3597 C CA . ALA A 1 461 ? 1.770 20.167 8.225 1.00 95.00 461 ALA A CA 1
ATOM 3598 C C . ALA A 1 461 ? 2.582 21.471 8.104 1.00 95.00 461 ALA A C 1
ATOM 3600 O O . ALA A 1 461 ? 2.107 22.430 7.503 1.00 95.00 461 ALA A O 1
ATOM 3601 N N . ALA A 1 462 ? 3.806 21.514 8.644 1.00 96.88 462 ALA A N 1
ATOM 3602 C CA . ALA A 1 462 ? 4.670 22.688 8.536 1.00 96.88 462 ALA A CA 1
ATOM 3603 C C . ALA A 1 462 ? 5.141 22.901 7.093 1.00 96.88 462 ALA A C 1
ATOM 3605 O O . ALA A 1 462 ? 5.060 24.018 6.582 1.00 96.88 462 ALA A O 1
ATOM 3606 N N . LEU A 1 463 ? 5.553 21.821 6.421 1.00 98.06 463 LEU A N 1
ATOM 3607 C CA . LEU A 1 463 ? 5.936 21.856 5.012 1.00 98.06 463 LEU A CA 1
ATOM 3608 C C . LEU A 1 463 ? 4.778 22.344 4.134 1.00 98.06 463 LEU A C 1
ATOM 3610 O O . LEU A 1 463 ? 4.927 23.315 3.399 1.00 98.06 463 LEU A O 1
ATOM 3614 N N . LEU A 1 464 ? 3.609 21.704 4.239 1.00 97.81 464 LEU A N 1
ATOM 3615 C CA . LEU A 1 464 ? 2.454 22.026 3.396 1.00 97.81 464 LEU A CA 1
ATOM 3616 C C . LEU A 1 464 ? 1.919 23.442 3.654 1.00 97.81 464 LEU A C 1
ATOM 3618 O O . LEU A 1 464 ? 1.472 24.103 2.719 1.00 97.81 464 LEU A O 1
ATOM 3622 N N . ALA A 1 465 ? 1.987 23.932 4.897 1.00 98.25 465 ALA A N 1
ATOM 3623 C CA . ALA A 1 465 ? 1.620 25.310 5.209 1.00 98.25 465 ALA A CA 1
ATOM 3624 C C . ALA A 1 465 ? 2.595 26.312 4.574 1.00 98.25 465 ALA A C 1
ATOM 3626 O O . ALA A 1 465 ? 2.154 27.303 3.998 1.00 98.25 465 ALA A O 1
ATOM 3627 N N . ALA A 1 466 ? 3.903 26.045 4.605 1.00 98.62 466 ALA A N 1
ATOM 3628 C CA . ALA A 1 466 ? 4.876 26.893 3.920 1.00 98.62 466 ALA A CA 1
ATOM 3629 C C . ALA A 1 466 ? 4.714 26.859 2.393 1.00 98.62 466 ALA A C 1
ATOM 3631 O O . ALA A 1 466 ? 4.816 27.903 1.753 1.00 98.62 466 ALA A O 1
ATOM 3632 N N . MET A 1 467 ? 4.368 25.701 1.816 1.00 98.75 467 MET A N 1
ATOM 3633 C CA . MET A 1 467 ? 4.027 25.602 0.393 1.00 98.75 467 MET A CA 1
ATOM 3634 C C . MET A 1 467 ? 2.803 26.452 0.036 1.00 98.75 467 MET A C 1
ATOM 3636 O O . MET A 1 467 ? 2.831 27.207 -0.935 1.00 98.75 467 MET A O 1
ATOM 3640 N N . LEU A 1 468 ? 1.730 26.361 0.831 1.00 98.62 468 LEU A N 1
ATOM 3641 C CA . LEU A 1 468 ? 0.513 27.144 0.615 1.00 98.62 468 LEU A CA 1
ATOM 3642 C C . LEU A 1 468 ? 0.785 28.649 0.753 1.00 98.62 468 LEU A C 1
ATOM 3644 O O . LEU A 1 468 ? 0.319 29.432 -0.070 1.00 98.62 468 LEU A O 1
ATOM 3648 N N . HIS A 1 469 ? 1.575 29.046 1.751 1.00 98.50 469 HIS A N 1
ATOM 3649 C CA . HIS A 1 469 ? 1.997 30.432 1.938 1.00 98.50 469 HIS A CA 1
ATOM 3650 C C . HIS A 1 469 ? 2.824 30.945 0.751 1.00 98.50 469 HIS A C 1
ATOM 3652 O O . HIS A 1 469 ? 2.515 32.011 0.224 1.00 98.50 469 HIS A O 1
ATOM 3658 N N . TYR A 1 470 ? 3.805 30.168 0.272 1.00 98.56 470 TYR A N 1
ATOM 3659 C CA . TYR A 1 470 ? 4.590 30.518 -0.914 1.00 98.56 470 TYR A CA 1
ATOM 3660 C C . TYR A 1 470 ? 3.694 30.726 -2.138 1.00 98.56 470 TYR A C 1
ATOM 3662 O O . TYR A 1 470 ? 3.839 31.731 -2.831 1.00 98.56 470 TYR A O 1
ATOM 3670 N N . ILE A 1 471 ? 2.757 29.805 -2.383 1.00 98.44 471 ILE A N 1
ATOM 3671 C CA . ILE A 1 471 ? 1.817 29.878 -3.506 1.00 98.44 471 ILE A CA 1
ATOM 3672 C C . ILE A 1 471 ? 0.957 31.141 -3.423 1.00 98.44 471 ILE A C 1
ATOM 3674 O O . ILE A 1 471 ? 0.857 31.851 -4.415 1.00 98.44 471 ILE A O 1
ATOM 3678 N N . ILE A 1 472 ? 0.376 31.452 -2.259 1.00 97.69 472 ILE A N 1
ATOM 3679 C CA . ILE A 1 472 ? -0.503 32.621 -2.093 1.00 97.69 472 ILE A CA 1
ATOM 3680 C C . ILE A 1 472 ? 0.265 33.939 -2.262 1.00 97.69 472 ILE A C 1
ATOM 3682 O O . ILE A 1 472 ? -0.233 34.850 -2.918 1.00 97.69 472 ILE A O 1
ATOM 3686 N N . GLU A 1 473 ? 1.458 34.061 -1.676 1.00 96.88 473 GLU A N 1
ATOM 3687 C CA . GLU A 1 473 ? 2.238 35.309 -1.710 1.00 96.88 473 GLU A CA 1
ATOM 3688 C C . GLU A 1 473 ? 2.895 35.572 -3.069 1.00 96.88 473 GLU A C 1
ATOM 3690 O O . GLU A 1 473 ? 3.143 36.723 -3.427 1.00 96.88 473 GLU A O 1
ATOM 3695 N N . ASN A 1 474 ? 3.191 34.517 -3.832 1.00 97.38 474 ASN A N 1
ATOM 3696 C CA . ASN A 1 474 ? 3.889 34.633 -5.112 1.00 97.38 474 ASN A CA 1
ATOM 3697 C C . ASN A 1 474 ? 2.972 34.470 -6.328 1.00 97.38 474 ASN A C 1
ATOM 3699 O O . ASN A 1 474 ? 3.476 34.541 -7.449 1.00 97.38 474 ASN A O 1
ATOM 3703 N N . ASP A 1 475 ? 1.667 34.263 -6.132 1.00 97.50 475 ASP A N 1
ATOM 3704 C CA . ASP A 1 475 ? 0.715 34.160 -7.234 1.00 97.50 475 ASP A CA 1
ATOM 3705 C C . ASP A 1 475 ? 0.602 35.478 -8.016 1.00 97.50 475 ASP A C 1
ATOM 3707 O O . ASP A 1 475 ? 0.517 36.574 -7.456 1.00 97.50 475 ASP A O 1
ATOM 3711 N N . SER A 1 476 ? 0.583 35.373 -9.342 1.00 95.06 476 SER A N 1
ATOM 3712 C CA . SER A 1 476 ? 0.395 36.505 -10.242 1.00 95.06 476 SER A CA 1
ATOM 3713 C C . SER A 1 476 ? -0.428 36.098 -11.455 1.00 95.06 476 SER A C 1
ATOM 3715 O O . SER A 1 476 ? 0.007 35.314 -12.294 1.00 95.06 476 SER A O 1
ATOM 3717 N N . SER A 1 477 ? -1.588 36.732 -11.640 1.00 87.88 477 SER A N 1
ATOM 3718 C CA . SER A 1 477 ? -2.400 36.548 -12.850 1.00 87.88 477 SER A CA 1
ATOM 3719 C C . SER A 1 477 ? -1.726 37.078 -14.125 1.00 87.88 477 SER A C 1
ATOM 3721 O O . SER A 1 477 ? -2.117 36.690 -15.229 1.00 87.88 477 SER A O 1
ATOM 3723 N N . LYS A 1 478 ? -0.703 37.937 -13.985 1.00 91.06 478 LYS A N 1
ATOM 3724 C CA . LYS A 1 478 ? 0.012 38.603 -15.089 1.00 91.06 478 LYS A CA 1
ATOM 3725 C C . LYS A 1 478 ? 1.271 37.875 -15.556 1.00 91.06 478 LYS A C 1
ATOM 3727 O O . LYS A 1 478 ? 1.766 38.194 -16.631 1.00 91.06 478 LYS A O 1
ATOM 3732 N N . ASP A 1 479 ? 1.808 36.967 -14.748 1.00 92.44 479 ASP A N 1
ATOM 3733 C CA . ASP A 1 479 ? 3.030 36.222 -15.053 1.00 92.44 479 ASP A CA 1
ATOM 3734 C C . ASP A 1 479 ? 2.677 34.742 -15.161 1.00 92.44 479 ASP A C 1
ATOM 3736 O O . ASP A 1 479 ? 2.362 34.102 -14.160 1.00 92.44 479 ASP A O 1
ATOM 3740 N N . ASP A 1 480 ? 2.722 34.202 -16.379 1.00 90.25 480 ASP A N 1
ATOM 3741 C CA . ASP A 1 480 ? 2.368 32.807 -16.632 1.00 90.25 480 ASP A CA 1
ATOM 3742 C C . ASP A 1 480 ? 3.254 31.828 -15.855 1.00 90.25 480 ASP A C 1
ATOM 3744 O O . ASP A 1 480 ? 2.784 30.731 -15.594 1.00 90.25 480 ASP A O 1
ATOM 3748 N N . LEU A 1 481 ? 4.478 32.205 -15.448 1.00 93.88 481 LEU A N 1
ATOM 3749 C CA . LEU A 1 481 ? 5.373 31.372 -14.629 1.00 93.88 481 LEU A CA 1
ATOM 3750 C C . LEU A 1 481 ? 5.057 31.432 -13.129 1.00 93.88 481 LEU A C 1
ATOM 3752 O O . LEU A 1 481 ? 5.605 30.654 -12.349 1.00 93.88 481 LEU A O 1
ATOM 3756 N N . LYS A 1 482 ? 4.183 32.352 -12.724 1.00 94.31 482 LYS A N 1
ATOM 3757 C CA . LYS A 1 482 ? 3.751 32.555 -11.338 1.00 94.31 482 LYS A CA 1
ATOM 3758 C C . LYS A 1 482 ? 2.234 32.513 -11.179 1.00 94.31 482 LYS A C 1
ATOM 3760 O O . LYS A 1 482 ? 1.722 32.871 -10.126 1.00 94.31 482 LYS A O 1
ATOM 3765 N N . ARG A 1 483 ? 1.498 32.070 -12.201 1.00 95.81 483 ARG A N 1
ATOM 3766 C CA . ARG A 1 483 ? 0.061 31.803 -12.098 1.00 95.81 483 ARG A CA 1
ATOM 3767 C C . ARG A 1 483 ? -0.131 30.443 -11.433 1.00 95.81 483 ARG A C 1
ATOM 3769 O O . ARG A 1 483 ? -0.182 29.416 -12.105 1.00 95.81 483 ARG A O 1
ATOM 3776 N N . TYR A 1 484 ? -0.179 30.442 -10.108 1.00 97.88 484 TYR A N 1
ATOM 3777 C CA . TYR A 1 484 ? -0.283 29.230 -9.301 1.00 97.88 484 TYR A CA 1
ATOM 3778 C C . TYR A 1 484 ? -1.722 28.913 -8.899 1.00 97.88 484 TYR A C 1
ATOM 3780 O O . TYR A 1 484 ? -2.088 27.739 -8.784 1.00 97.88 484 TYR A O 1
ATOM 3788 N N . MET A 1 485 ? -2.519 29.951 -8.651 1.00 97.12 485 MET A N 1
ATOM 3789 C CA . MET A 1 485 ? -3.884 29.842 -8.159 1.00 97.12 485 MET A CA 1
ATOM 3790 C C . MET A 1 485 ? -4.900 29.837 -9.300 1.00 97.12 485 MET A C 1
ATOM 3792 O O . MET A 1 485 ? -4.795 30.603 -10.260 1.00 97.12 485 MET A O 1
ATOM 3796 N N . ASP A 1 486 ? -5.935 29.014 -9.151 1.00 95.88 486 ASP A N 1
ATOM 3797 C CA . ASP A 1 486 ? -7.102 29.024 -10.029 1.00 95.88 486 ASP A CA 1
ATOM 3798 C C . ASP A 1 486 ? -8.195 29.912 -9.425 1.00 95.88 486 ASP A C 1
ATOM 3800 O O . ASP A 1 486 ? -9.082 29.464 -8.693 1.00 95.88 486 ASP A O 1
ATOM 3804 N N . HIS A 1 487 ? -8.098 31.214 -9.702 1.00 94.50 487 HIS A N 1
ATOM 3805 C CA . HIS A 1 487 ? -9.053 32.203 -9.196 1.00 94.50 487 HIS A CA 1
ATOM 3806 C C . HIS A 1 487 ? -10.479 31.955 -9.699 1.00 94.50 487 HIS A C 1
ATOM 3808 O O . HIS A 1 487 ? -11.429 32.228 -8.967 1.00 94.50 487 HIS A O 1
ATOM 3814 N N . ASP A 1 488 ? -10.651 31.412 -10.907 1.00 94.19 488 ASP A N 1
ATOM 3815 C CA . ASP A 1 488 ? -11.975 31.124 -11.465 1.00 94.19 488 ASP A CA 1
ATOM 3816 C C . ASP A 1 488 ? -12.639 29.969 -10.710 1.00 94.19 488 ASP A C 1
ATOM 3818 O O . ASP A 1 488 ? -13.805 30.075 -10.313 1.00 94.19 488 ASP A O 1
ATOM 3822 N N . PHE A 1 489 ? -11.889 28.894 -10.441 1.00 93.94 489 PHE A N 1
ATOM 3823 C CA . PHE A 1 489 ? -12.362 27.786 -9.617 1.00 93.94 489 PHE A CA 1
ATOM 3824 C C . PHE A 1 489 ? -12.714 28.252 -8.203 1.00 93.94 489 PHE A C 1
ATOM 3826 O O . PHE A 1 489 ? -13.813 27.974 -7.718 1.00 93.94 489 PHE A O 1
ATOM 3833 N N . ILE A 1 490 ? -11.812 28.998 -7.554 1.00 94.50 490 ILE A N 1
ATOM 3834 C CA . ILE A 1 490 ? -12.014 29.504 -6.191 1.00 94.50 490 ILE A CA 1
ATOM 3835 C C . ILE A 1 490 ? -13.289 30.354 -6.126 1.00 94.50 490 ILE A C 1
ATOM 3837 O O . ILE A 1 490 ? -14.146 30.111 -5.277 1.00 94.50 490 ILE A O 1
ATOM 3841 N N . ASN A 1 491 ? -13.460 31.308 -7.041 1.00 93.44 491 ASN A N 1
ATOM 3842 C CA . ASN A 1 491 ? -14.610 32.213 -7.026 1.00 93.44 491 ASN A CA 1
ATOM 3843 C C . ASN A 1 491 ? -15.939 31.499 -7.308 1.00 93.44 491 ASN A C 1
ATOM 3845 O O . ASN A 1 491 ? -16.981 31.928 -6.813 1.00 93.44 491 ASN A O 1
ATOM 3849 N N . LYS A 1 492 ? -15.922 30.429 -8.112 1.00 94.81 492 LYS A N 1
ATOM 3850 C CA . LYS A 1 492 ? -17.139 29.731 -8.542 1.00 94.81 492 LYS A CA 1
ATOM 3851 C C . LYS A 1 492 ? -17.555 28.585 -7.619 1.00 94.81 492 LYS A C 1
ATOM 3853 O O . LYS A 1 492 ? -18.752 28.346 -7.470 1.00 94.81 492 LYS A O 1
ATOM 3858 N N . TYR A 1 493 ? -16.597 27.863 -7.040 1.00 92.25 493 TYR A N 1
ATOM 3859 C CA . TYR A 1 493 ? -16.846 26.578 -6.376 1.00 92.25 493 TYR A CA 1
ATOM 3860 C C . TYR A 1 493 ? -16.424 26.533 -4.903 1.00 92.25 493 TYR A C 1
ATOM 3862 O O . TYR A 1 493 ? -16.559 25.485 -4.273 1.00 92.25 493 TYR A O 1
ATOM 3870 N N . SER A 1 494 ? -15.941 27.640 -4.329 1.00 91.75 494 SER A N 1
ATOM 3871 C CA . SER A 1 494 ? -15.596 27.712 -2.904 1.00 91.75 494 SER A CA 1
ATOM 3872 C C . SER A 1 494 ? -16.499 28.669 -2.121 1.00 91.75 494 SER A C 1
ATOM 3874 O O . SER A 1 494 ? -17.102 29.592 -2.667 1.00 91.75 494 SER A O 1
ATOM 3876 N N . VAL A 1 495 ? -16.580 28.448 -0.809 1.00 93.25 495 VAL A N 1
ATOM 3877 C CA . VAL A 1 495 ? -17.232 29.332 0.165 1.00 93.25 495 VAL A CA 1
ATOM 3878 C C . VAL A 1 495 ? -16.256 29.608 1.304 1.00 93.25 495 VAL A C 1
ATOM 3880 O O . VAL A 1 495 ? -15.534 28.711 1.730 1.00 93.25 495 VAL A O 1
ATOM 3883 N N . GLY A 1 496 ? -16.206 30.854 1.784 1.00 93.38 496 GLY A N 1
ATOM 3884 C CA . GLY A 1 496 ? -15.316 31.242 2.887 1.00 93.38 496 GLY A CA 1
ATOM 3885 C C . GLY A 1 496 ? -13.832 31.379 2.518 1.00 93.38 496 GLY A C 1
ATOM 3886 O O . GLY A 1 496 ? -13.006 31.489 3.416 1.00 93.38 496 GLY A O 1
ATOM 3887 N N . TRP A 1 497 ? -13.469 31.410 1.226 1.00 94.44 497 TRP A N 1
ATOM 3888 C CA . TRP A 1 497 ? -12.067 31.552 0.798 1.00 94.44 497 TRP A CA 1
ATOM 3889 C C . TRP A 1 497 ? -11.376 32.788 1.385 1.00 94.44 497 TRP A C 1
ATOM 3891 O O . TRP A 1 497 ? -10.267 32.676 1.899 1.00 94.44 497 TRP A O 1
ATOM 3901 N N . GLN A 1 498 ? -12.026 33.956 1.338 1.00 95.12 498 GLN A N 1
ATOM 3902 C CA . GLN A 1 498 ? -11.431 35.194 1.846 1.00 95.12 498 GLN A CA 1
ATOM 3903 C C . GLN A 1 498 ? -11.159 35.113 3.356 1.00 95.12 498 GLN A C 1
ATOM 3905 O O . GLN A 1 498 ? -10.072 35.473 3.793 1.00 95.12 498 GLN A O 1
ATOM 3910 N N . GLU A 1 499 ? -12.108 34.577 4.131 1.00 95.69 499 GLU A N 1
ATOM 3911 C CA . GLU A 1 499 ? -11.956 34.355 5.575 1.00 95.69 499 GLU A CA 1
ATOM 3912 C C . GLU A 1 499 ? -10.813 33.376 5.866 1.00 95.69 499 GLU A C 1
ATOM 3914 O O . GLU A 1 499 ? -9.917 33.687 6.648 1.00 95.69 499 GLU A O 1
ATOM 3919 N N . PHE A 1 500 ? -10.787 32.230 5.177 1.00 94.50 500 PHE A N 1
ATOM 3920 C CA . PHE A 1 500 ? -9.712 31.246 5.301 1.00 94.50 500 PHE A CA 1
ATOM 3921 C C . PHE A 1 500 ? -8.342 31.859 4.995 1.00 94.50 500 PHE A C 1
ATOM 3923 O O . PHE A 1 500 ? -7.402 31.706 5.776 1.00 94.50 500 PHE A O 1
ATOM 3930 N N . ARG A 1 501 ? -8.225 32.561 3.862 1.00 95.75 501 ARG A N 1
ATOM 3931 C CA . ARG A 1 501 ? -6.982 33.188 3.409 1.00 95.75 501 ARG A CA 1
ATOM 3932 C C . ARG A 1 501 ? -6.500 34.228 4.412 1.00 95.75 501 ARG A C 1
ATOM 3934 O O . ARG A 1 501 ? -5.325 34.216 4.771 1.00 95.75 501 ARG A O 1
ATOM 3941 N N . ASP A 1 502 ? -7.379 35.121 4.850 1.00 96.56 502 ASP A N 1
ATOM 3942 C CA . ASP A 1 502 ? -6.999 36.222 5.730 1.00 96.56 502 ASP A CA 1
ATOM 3943 C C . ASP A 1 502 ? -6.598 35.716 7.122 1.00 96.56 502 ASP A C 1
ATOM 3945 O O . ASP A 1 502 ? -5.586 36.173 7.653 1.00 96.56 502 ASP A O 1
ATOM 3949 N N . GLU A 1 503 ? -7.297 34.720 7.677 1.00 95.44 503 GLU A N 1
ATOM 3950 C CA . GLU A 1 503 ? -6.910 34.073 8.940 1.00 95.44 503 GLU A CA 1
ATOM 3951 C C . GLU A 1 503 ? -5.589 33.297 8.815 1.00 95.44 503 GLU A C 1
ATOM 3953 O O . GLU A 1 503 ? -4.712 33.396 9.682 1.00 95.44 503 GLU A O 1
ATOM 3958 N N . PHE A 1 504 ? -5.393 32.570 7.709 1.00 96.06 504 PHE A N 1
ATOM 3959 C CA . PHE A 1 504 ? -4.146 31.857 7.431 1.00 96.06 504 PHE A CA 1
ATOM 3960 C C . PHE A 1 504 ? -2.950 32.821 7.341 1.00 96.06 504 PHE A C 1
ATOM 3962 O O . PHE A 1 504 ? -1.936 32.618 8.014 1.00 96.06 504 PHE A O 1
ATOM 3969 N N . LEU A 1 505 ? -3.083 33.914 6.580 1.00 96.62 505 LEU A N 1
ATOM 3970 C CA . LEU A 1 505 ? -2.048 34.946 6.445 1.00 96.62 505 LEU A CA 1
ATOM 3971 C C . LEU A 1 505 ? -1.879 35.787 7.719 1.00 96.62 505 LEU A C 1
ATOM 3973 O O . LEU A 1 505 ? -0.788 36.273 8.005 1.00 96.62 505 LEU A O 1
ATOM 3977 N N . ALA A 1 506 ? -2.915 35.961 8.539 1.00 95.81 506 ALA A N 1
ATOM 3978 C CA . ALA A 1 506 ? -2.759 36.599 9.844 1.00 95.81 506 ALA A CA 1
ATOM 3979 C C . ALA A 1 506 ? -1.848 35.772 10.767 1.00 95.81 506 ALA A C 1
ATOM 3981 O O . ALA A 1 506 ? -1.109 36.339 11.579 1.00 95.81 506 ALA A O 1
ATOM 3982 N N . TYR A 1 507 ? -1.855 34.443 10.625 1.00 93.50 507 TYR A N 1
ATOM 3983 C CA . TYR A 1 507 ? -1.003 33.554 11.409 1.00 93.50 507 TYR A CA 1
ATOM 3984 C C . TYR A 1 507 ? 0.488 33.690 11.063 1.00 93.50 507 TYR A C 1
ATOM 3986 O O . TYR A 1 507 ? 1.319 33.563 11.962 1.00 93.50 507 TYR A O 1
ATOM 3994 N N . THR A 1 508 ? 0.845 34.047 9.823 1.00 94.62 508 THR A N 1
ATOM 3995 C CA . THR A 1 508 ? 2.252 34.238 9.402 1.00 94.62 508 THR A CA 1
ATOM 3996 C C . THR A 1 508 ? 2.931 35.413 10.110 1.00 94.62 508 THR A C 1
ATOM 3998 O O . THR A 1 508 ? 4.152 35.459 10.229 1.00 94.62 508 THR A O 1
ATOM 4001 N N . LYS A 1 509 ? 2.151 36.352 10.662 1.00 94.06 509 LYS A N 1
ATOM 4002 C CA . LYS A 1 509 ? 2.655 37.472 11.478 1.00 94.06 509 LYS A CA 1
ATOM 4003 C C . LYS A 1 509 ? 3.037 37.049 12.900 1.00 94.06 509 LYS A C 1
ATOM 4005 O O . LYS A 1 509 ? 3.672 37.821 13.620 1.00 94.06 509 LYS A O 1
ATOM 4010 N N . LYS A 1 510 ? 2.620 35.856 13.339 1.00 96.88 510 LYS A N 1
ATOM 4011 C CA . LYS A 1 510 ? 2.961 35.300 14.653 1.00 96.88 510 LYS A CA 1
ATOM 4012 C C . LYS A 1 510 ? 4.312 34.594 14.580 1.00 96.88 510 LYS A C 1
ATOM 4014 O O . LYS A 1 510 ? 4.693 34.049 13.547 1.00 96.88 510 LYS A O 1
ATOM 4019 N N . LYS A 1 511 ? 5.013 34.569 15.713 1.00 96.56 511 LYS A N 1
ATOM 4020 C CA . LYS A 1 511 ? 6.286 33.863 15.865 1.00 96.56 511 LYS A CA 1
ATOM 4021 C C . LYS A 1 511 ? 6.080 32.533 16.558 1.00 96.56 511 LYS A C 1
ATOM 4023 O O . LYS A 1 511 ? 5.394 32.474 17.580 1.00 96.56 511 LYS A O 1
ATOM 4028 N N . ASP A 1 512 ? 6.734 31.502 16.049 1.00 95.25 512 ASP A N 1
ATOM 4029 C CA . ASP A 1 512 ? 6.789 30.215 16.717 1.00 95.25 512 ASP A CA 1
ATOM 4030 C C . ASP A 1 512 ? 7.587 30.348 18.024 1.00 95.25 512 ASP A C 1
ATOM 4032 O O . ASP A 1 512 ? 8.717 30.855 18.029 1.00 95.25 512 ASP A O 1
ATOM 4036 N N . PRO A 1 513 ? 7.018 29.944 19.172 1.00 94.50 513 PRO A N 1
ATOM 4037 C CA . PRO A 1 513 ? 7.683 30.106 20.451 1.00 94.50 513 PRO A CA 1
ATOM 4038 C C . PRO A 1 513 ? 8.986 29.305 20.557 1.00 94.50 513 PRO A C 1
ATOM 4040 O O . PRO A 1 513 ? 9.837 29.724 21.347 1.00 94.50 513 PRO A O 1
ATOM 4043 N N . SER A 1 514 ? 9.163 28.219 19.792 1.00 92.81 514 SER A N 1
ATOM 4044 C CA . SER A 1 514 ? 10.344 27.355 19.894 1.00 92.81 514 SER A CA 1
ATOM 4045 C C . SER A 1 514 ? 11.585 27.941 19.222 1.00 92.81 514 SER A C 1
ATOM 4047 O O . SER A 1 514 ? 12.677 27.742 19.737 1.00 92.81 514 SER A O 1
ATOM 4049 N N . ASN A 1 515 ? 11.433 28.659 18.103 1.00 93.31 515 ASN A N 1
ATOM 4050 C CA . ASN A 1 515 ? 12.564 29.163 17.306 1.00 93.31 515 ASN A CA 1
ATOM 4051 C C . ASN A 1 515 ? 12.489 30.658 16.951 1.00 93.31 515 ASN A C 1
ATOM 4053 O O . ASN A 1 515 ? 13.428 31.218 16.395 1.00 93.31 515 ASN A O 1
ATOM 4057 N N . LYS A 1 516 ? 11.397 31.339 17.316 1.00 96.25 516 LYS A N 1
ATOM 4058 C CA . LYS A 1 516 ? 11.160 32.777 17.094 1.00 96.25 516 LYS A CA 1
ATOM 4059 C C . LYS A 1 516 ? 11.076 33.201 15.623 1.00 96.25 516 LYS A C 1
ATOM 4061 O O . LYS A 1 516 ? 11.017 34.408 15.363 1.00 96.25 516 LYS A O 1
ATOM 4066 N N . LEU A 1 517 ? 11.020 32.252 14.690 1.00 96.94 517 LEU A N 1
ATOM 4067 C CA . LEU A 1 517 ? 10.741 32.516 13.282 1.00 96.94 517 LEU A CA 1
ATOM 4068 C C . LEU A 1 517 ? 9.240 32.741 13.076 1.00 96.94 517 LEU A C 1
ATOM 4070 O O . LEU A 1 517 ? 8.409 32.258 13.848 1.00 96.94 517 LEU A O 1
ATOM 4074 N N . ASN A 1 518 ? 8.900 33.516 12.052 1.00 97.62 518 ASN A N 1
ATOM 4075 C CA . ASN A 1 518 ? 7.511 33.746 11.671 1.00 97.62 518 ASN A CA 1
ATOM 4076 C C . ASN A 1 518 ? 6.916 32.450 11.107 1.00 97.62 518 ASN A C 1
ATOM 4078 O O . ASN A 1 518 ? 7.574 31.754 10.336 1.00 97.62 518 ASN A O 1
ATOM 4082 N N . TYR A 1 519 ? 5.684 32.114 11.489 1.00 97.50 519 TYR A N 1
ATOM 4083 C CA . TYR A 1 519 ? 5.051 30.888 11.005 1.00 97.50 519 TYR A CA 1
ATOM 4084 C C . TYR A 1 519 ? 4.941 30.866 9.475 1.00 97.50 519 TYR A C 1
ATOM 4086 O O . TYR A 1 519 ? 4.687 31.885 8.836 1.00 97.50 519 TYR A O 1
ATOM 4094 N N . PHE A 1 520 ? 5.097 29.668 8.910 1.00 97.69 520 PHE A N 1
ATOM 4095 C CA . PHE A 1 520 ? 4.937 29.353 7.485 1.00 97.69 520 PHE A CA 1
ATOM 4096 C C . PHE A 1 520 ? 5.937 30.035 6.538 1.00 97.69 520 PHE A C 1
ATOM 4098 O O . PHE A 1 520 ? 5.814 29.872 5.325 1.00 97.69 520 PHE A O 1
ATOM 4105 N N . THR A 1 521 ? 6.944 30.769 7.028 1.00 97.81 521 THR A N 1
ATOM 4106 C CA . THR A 1 521 ? 8.047 31.202 6.153 1.00 97.81 521 THR A CA 1
ATOM 4107 C C . THR A 1 521 ? 8.912 30.009 5.747 1.00 97.81 521 THR A C 1
ATOM 4109 O O . THR A 1 521 ? 8.903 28.965 6.407 1.00 97.81 521 THR A O 1
ATOM 4112 N N . LEU A 1 522 ? 9.672 30.159 4.659 1.00 98.38 522 LEU A N 1
ATOM 4113 C CA . LEU A 1 522 ? 10.552 29.095 4.174 1.00 98.38 522 LEU A CA 1
ATOM 4114 C C . LEU A 1 522 ? 11.645 28.758 5.198 1.00 98.38 522 LEU A C 1
ATOM 4116 O O . LEU A 1 522 ? 11.930 27.586 5.407 1.00 98.38 522 LEU A O 1
ATOM 4120 N N . GLU A 1 523 ? 12.196 29.758 5.892 1.00 97.88 523 GLU A N 1
ATOM 4121 C CA . GLU A 1 523 ? 13.187 29.559 6.959 1.00 97.88 523 GLU A CA 1
ATOM 4122 C C . GLU A 1 523 ? 12.591 28.792 8.143 1.00 97.88 523 GLU A C 1
ATOM 4124 O O . GLU A 1 523 ? 13.231 27.903 8.703 1.00 97.88 523 GLU A O 1
ATOM 4129 N N . TRP A 1 524 ? 11.348 29.114 8.521 1.00 98.25 524 TRP A N 1
ATOM 4130 C CA . TRP A 1 524 ? 10.654 28.400 9.588 1.00 98.25 524 TRP A CA 1
ATOM 4131 C C . TRP A 1 524 ? 10.417 26.937 9.213 1.00 98.25 524 TRP A C 1
ATOM 4133 O O . TRP A 1 524 ? 10.650 26.048 10.032 1.00 98.25 524 TRP A O 1
ATOM 4143 N N . ALA A 1 525 ? 9.982 26.675 7.981 1.00 98.12 525 ALA A N 1
ATOM 4144 C CA . ALA A 1 525 ? 9.758 25.314 7.520 1.00 98.12 525 ALA A CA 1
ATOM 4145 C C . ALA A 1 525 ? 11.065 24.532 7.361 1.00 98.12 525 ALA A C 1
ATOM 4147 O O . ALA A 1 525 ? 11.089 23.360 7.722 1.00 98.12 525 ALA A O 1
ATOM 4148 N N . GLU A 1 526 ? 12.152 25.156 6.909 1.00 98.25 526 GLU A N 1
ATOM 4149 C CA . GLU A 1 526 ? 13.470 24.518 6.829 1.00 98.25 526 GLU A CA 1
ATOM 4150 C C . GLU A 1 526 ? 13.933 24.009 8.197 1.00 98.25 526 GLU A C 1
ATOM 4152 O O . GLU A 1 526 ? 14.255 22.829 8.345 1.00 98.25 526 GLU A O 1
ATOM 4157 N N . GLU A 1 527 ? 13.860 24.855 9.228 1.00 97.75 527 GLU A N 1
ATOM 4158 C CA . GLU A 1 527 ? 14.245 24.462 10.586 1.00 97.75 527 GLU A CA 1
ATOM 4159 C C . GLU A 1 527 ? 13.339 23.361 11.160 1.00 97.75 527 GLU A C 1
ATOM 4161 O O . GLU A 1 527 ? 13.811 22.460 11.852 1.00 97.75 527 GLU A O 1
ATOM 4166 N N . LYS A 1 528 ? 12.030 23.407 10.875 1.00 96.81 528 LYS A N 1
ATOM 4167 C CA . LYS A 1 528 ? 11.077 22.414 11.392 1.00 96.81 528 LYS A CA 1
ATOM 4168 C C . LYS A 1 528 ? 11.174 21.070 10.694 1.00 96.81 528 LYS A C 1
ATOM 4170 O O . LYS A 1 528 ? 11.040 20.046 11.353 1.00 96.81 528 LYS A O 1
ATOM 4175 N N . THR A 1 529 ? 11.333 21.081 9.378 1.00 97.19 529 THR A N 1
ATOM 4176 C CA . THR A 1 529 ? 11.154 19.897 8.530 1.00 97.19 529 THR A CA 1
ATOM 4177 C C . THR A 1 529 ? 12.467 19.220 8.170 1.00 97.19 529 THR A C 1
ATOM 4179 O O . THR A 1 529 ? 12.451 18.054 7.780 1.00 97.19 529 THR A O 1
ATOM 4182 N N . GLY A 1 530 ? 13.590 19.937 8.285 1.00 96.69 530 GLY A N 1
ATOM 4183 C CA . GLY A 1 530 ? 14.894 19.497 7.792 1.00 96.69 530 GLY A CA 1
ATOM 4184 C C . GLY A 1 530 ? 15.037 19.553 6.265 1.00 96.69 530 GLY A C 1
ATOM 4185 O O . GLY A 1 530 ? 16.072 19.141 5.746 1.00 96.69 530 GLY A O 1
ATOM 4186 N N . ILE A 1 531 ? 14.026 20.046 5.540 1.00 98.00 531 ILE A N 1
ATOM 4187 C CA . ILE A 1 531 ? 14.054 20.217 4.082 1.00 98.00 531 ILE A CA 1
ATOM 4188 C C . ILE A 1 531 ? 14.578 21.614 3.766 1.00 98.00 531 ILE A C 1
ATOM 4190 O O . ILE A 1 531 ? 14.108 22.588 4.344 1.00 98.00 531 ILE A O 1
ATOM 4194 N N . SER A 1 532 ? 15.524 21.731 2.832 1.00 98.00 532 SER A N 1
ATOM 4195 C CA . SER A 1 532 ? 16.121 23.031 2.526 1.00 98.00 532 SER A CA 1
ATOM 4196 C C . SER A 1 532 ? 15.080 24.032 2.020 1.00 98.00 532 SER A C 1
ATOM 4198 O O . SER A 1 532 ? 14.161 23.671 1.281 1.00 98.00 532 SER A O 1
ATOM 4200 N N . LYS A 1 533 ? 15.250 25.318 2.340 1.00 98.12 533 LYS A N 1
ATOM 4201 C CA . LYS A 1 533 ? 14.345 26.370 1.842 1.00 98.12 533 LYS A CA 1
ATOM 4202 C C . LYS A 1 533 ? 14.218 26.374 0.313 1.00 98.12 533 LYS A C 1
ATOM 4204 O O . LYS A 1 533 ? 13.144 26.654 -0.210 1.00 98.12 533 LYS A O 1
ATOM 4209 N N . GLY A 1 534 ? 15.308 26.040 -0.388 1.00 98.50 534 GLY A N 1
ATOM 4210 C CA . GLY A 1 534 ? 15.352 25.973 -1.848 1.00 98.50 534 GLY A CA 1
ATOM 4211 C C . GLY A 1 534 ? 14.542 24.802 -2.397 1.00 98.50 534 GLY A C 1
ATOM 4212 O O . GLY A 1 534 ? 13.839 24.963 -3.391 1.00 98.50 534 GLY A O 1
ATOM 4213 N N . ASP A 1 535 ? 14.567 23.651 -1.723 1.00 98.19 535 ASP A N 1
ATOM 4214 C CA . ASP A 1 535 ? 13.720 22.514 -2.090 1.00 98.19 535 ASP A CA 1
ATOM 4215 C C . ASP A 1 535 ? 12.243 22.808 -1.821 1.00 98.19 535 ASP A C 1
ATOM 4217 O O . ASP A 1 535 ? 11.405 22.483 -2.660 1.00 98.19 535 ASP A O 1
ATOM 4221 N N . ILE A 1 536 ? 11.921 23.466 -0.698 1.00 98.69 536 ILE A N 1
ATOM 4222 C CA . ILE A 1 536 ? 10.549 23.885 -0.369 1.00 98.69 536 ILE A CA 1
ATOM 4223 C C . ILE A 1 536 ? 10.026 24.857 -1.431 1.00 98.69 536 ILE A C 1
ATOM 4225 O O . ILE A 1 536 ? 8.925 24.666 -1.951 1.00 98.69 536 ILE A O 1
ATOM 4229 N N . GLU A 1 537 ? 10.812 25.870 -1.794 1.00 98.62 537 GLU A N 1
ATOM 4230 C CA . GLU A 1 537 ? 10.488 26.794 -2.882 1.00 98.62 537 GLU A CA 1
ATOM 4231 C C . GLU A 1 537 ? 10.276 26.046 -4.207 1.00 98.62 537 GLU A C 1
ATOM 4233 O O . GLU A 1 537 ? 9.245 26.224 -4.858 1.00 98.62 537 GLU A O 1
ATOM 4238 N N . ASN A 1 538 ? 11.198 25.151 -4.573 1.00 98.56 538 ASN A N 1
ATOM 4239 C CA . ASN A 1 538 ? 11.130 24.389 -5.814 1.00 98.56 538 ASN A CA 1
ATOM 4240 C C . ASN A 1 538 ? 9.859 23.530 -5.903 1.00 98.56 538 ASN A C 1
ATOM 4242 O O . ASN A 1 538 ? 9.137 23.607 -6.896 1.00 98.56 538 ASN A O 1
ATOM 4246 N N . ILE A 1 539 ? 9.528 22.742 -4.872 1.00 98.44 539 ILE A N 1
ATOM 4247 C CA . ILE A 1 539 ? 8.307 21.919 -4.905 1.00 98.44 539 ILE A CA 1
ATOM 4248 C C . ILE A 1 539 ? 7.031 22.767 -4.871 1.00 98.44 539 ILE A C 1
ATOM 4250 O O . ILE A 1 539 ? 6.033 22.374 -5.476 1.00 98.44 539 ILE A O 1
ATOM 4254 N N . SER A 1 540 ? 7.057 23.929 -4.208 1.00 98.62 540 SER A N 1
ATOM 4255 C CA . SER A 1 540 ? 5.924 24.862 -4.169 1.00 98.62 540 SER A CA 1
ATOM 4256 C C . SER A 1 540 ? 5.664 25.449 -5.550 1.00 98.62 540 SER A C 1
ATOM 4258 O O . SER A 1 540 ? 4.529 25.426 -6.027 1.00 98.62 540 SER A O 1
ATOM 4260 N N . HIS A 1 541 ? 6.726 25.899 -6.224 1.00 98.38 541 HIS A N 1
ATOM 4261 C CA . HIS A 1 541 ? 6.672 26.369 -7.601 1.00 98.38 541 HIS A CA 1
ATOM 4262 C C . HIS A 1 541 ? 6.192 25.261 -8.547 1.00 98.38 541 HIS A C 1
ATOM 4264 O O . HIS A 1 541 ? 5.221 25.464 -9.272 1.00 98.38 541 HIS A O 1
ATOM 4270 N N . LEU A 1 542 ? 6.802 24.068 -8.500 1.00 98.19 542 LEU A N 1
ATOM 4271 C CA . LEU A 1 542 ? 6.433 22.935 -9.357 1.00 98.19 542 LEU A CA 1
ATOM 4272 C C . LEU A 1 542 ? 4.960 22.544 -9.200 1.00 98.19 542 LEU A C 1
ATOM 4274 O O . LEU A 1 542 ? 4.275 22.354 -10.206 1.00 98.19 542 LEU A O 1
ATOM 4278 N N . PHE A 1 543 ? 4.462 22.436 -7.965 1.00 98.31 543 PHE A N 1
ATOM 4279 C CA . PHE A 1 543 ? 3.064 22.095 -7.696 1.00 98.31 543 PHE A CA 1
ATOM 4280 C C . PHE A 1 543 ? 2.102 23.220 -8.114 1.00 98.31 543 PHE A C 1
ATOM 4282 O O . PHE A 1 543 ? 1.040 22.963 -8.692 1.00 98.31 543 PHE A O 1
ATOM 4289 N N . GLY A 1 544 ? 2.486 24.475 -7.858 1.00 97.19 544 GLY A N 1
ATOM 4290 C CA . GLY A 1 544 ? 1.732 25.659 -8.256 1.00 97.19 544 GLY A CA 1
ATOM 4291 C C . GLY A 1 544 ? 1.580 25.765 -9.772 1.00 97.19 544 GLY A C 1
ATOM 4292 O O . GLY A 1 544 ? 0.470 25.976 -10.249 1.00 97.19 544 GLY A O 1
ATOM 4293 N N . ILE A 1 545 ? 2.658 25.549 -10.530 1.00 96.75 545 ILE A N 1
ATOM 4294 C CA . ILE A 1 545 ? 2.698 25.792 -11.978 1.00 96.75 545 ILE A CA 1
ATOM 4295 C C . ILE A 1 545 ? 2.275 24.592 -12.833 1.00 96.75 545 ILE A C 1
ATOM 4297 O O . ILE A 1 545 ? 1.743 24.753 -13.932 1.00 96.75 545 ILE A O 1
ATOM 4301 N N . THR A 1 546 ? 2.500 23.366 -12.357 1.00 96.50 546 THR A N 1
ATOM 4302 C CA . THR A 1 546 ? 2.231 22.162 -13.152 1.00 96.50 546 THR A CA 1
ATOM 4303 C C . THR A 1 546 ? 0.764 21.772 -13.040 1.00 96.50 546 THR A C 1
ATOM 4305 O O . THR A 1 546 ? 0.292 21.453 -11.950 1.00 96.50 546 THR A O 1
ATOM 4308 N N . LYS A 1 547 ? 0.047 21.756 -14.172 1.00 94.44 547 LYS A N 1
ATOM 4309 C CA . LYS A 1 547 ? -1.363 21.338 -14.262 1.00 94.44 547 LYS A CA 1
ATOM 4310 C C . LYS A 1 547 ? -1.583 20.292 -15.365 1.00 94.44 547 LYS A C 1
ATOM 4312 O O . LYS A 1 547 ? -1.103 20.496 -16.492 1.00 94.44 547 LYS A O 1
ATOM 4317 N N . PRO A 1 548 ? -2.330 19.206 -15.103 1.00 95.81 548 PRO A N 1
ATOM 4318 C CA . PRO A 1 548 ? -2.919 18.822 -13.816 1.00 95.81 548 PRO A CA 1
ATOM 4319 C C . PRO A 1 548 ? -1.881 18.204 -12.859 1.00 95.81 548 PRO A C 1
ATOM 4321 O O . PRO A 1 548 ? -0.982 17.468 -13.284 1.00 95.81 548 PRO A O 1
ATOM 4324 N N . ALA A 1 549 ? -2.020 18.493 -11.566 1.00 96.94 549 ALA A N 1
ATOM 4325 C CA . ALA A 1 549 ? -1.245 17.886 -10.489 1.00 96.94 549 ALA A CA 1
ATOM 4326 C C . ALA A 1 549 ? -2.161 17.292 -9.414 1.00 96.94 549 ALA A C 1
ATOM 4328 O O . ALA A 1 549 ? -3.305 17.702 -9.256 1.00 96.94 549 ALA A O 1
ATOM 4329 N N . SER A 1 550 ? -1.659 16.331 -8.647 1.00 95.31 550 SER A N 1
ATOM 4330 C CA . SER A 1 550 ? -2.411 15.702 -7.560 1.00 95.31 550 SER A CA 1
ATOM 4331 C C . SER A 1 550 ? -1.541 15.482 -6.330 1.00 95.31 550 SER A C 1
ATOM 4333 O O . SER A 1 550 ? -0.316 15.388 -6.424 1.00 95.31 550 SER A O 1
ATOM 4335 N N . ILE A 1 551 ? -2.188 15.393 -5.169 1.00 94.06 551 ILE A N 1
ATOM 4336 C CA . ILE A 1 551 ? -1.556 14.953 -3.926 1.00 94.06 551 ILE A CA 1
ATOM 4337 C C . ILE A 1 551 ? -2.108 13.572 -3.574 1.00 94.06 551 ILE A C 1
ATOM 4339 O O . ILE A 1 551 ? -3.324 13.374 -3.538 1.00 94.06 551 ILE A O 1
ATOM 4343 N N . GLU A 1 552 ? -1.232 12.611 -3.283 1.00 88.38 552 GLU A N 1
ATOM 4344 C CA . GLU A 1 552 ? -1.650 11.339 -2.694 1.00 88.38 552 GLU A CA 1
ATOM 4345 C C . GLU A 1 552 ? -1.987 11.559 -1.218 1.00 88.38 552 GLU A C 1
ATOM 4347 O O . GLU A 1 552 ? -1.119 11.556 -0.346 1.00 88.38 552 GLU A O 1
ATOM 4352 N N . ILE A 1 553 ? -3.274 11.755 -0.938 1.00 73.44 553 ILE A N 1
ATOM 4353 C CA . ILE A 1 553 ? -3.781 11.911 0.426 1.00 73.44 553 ILE A CA 1
ATOM 4354 C C . ILE A 1 553 ? -3.851 10.513 1.054 1.00 73.44 553 ILE A C 1
ATOM 4356 O O . ILE A 1 553 ? -4.850 9.808 0.928 1.00 73.44 553 ILE A O 1
ATOM 4360 N N . GLY A 1 554 ? -2.746 10.051 1.641 1.00 66.75 554 GLY A N 1
ATOM 4361 C CA . GLY A 1 554 ? -2.616 8.701 2.197 1.00 66.75 554 GLY A CA 1
ATOM 4362 C C . GLY A 1 554 ? -3.362 8.474 3.513 1.00 66.75 554 GLY A C 1
ATOM 4363 O O . GLY A 1 554 ? -3.684 9.405 4.241 1.00 66.75 554 GLY A O 1
ATOM 4364 N N . MET A 1 555 ? -3.610 7.201 3.838 1.00 67.06 555 MET A N 1
ATOM 4365 C CA . MET A 1 555 ? -4.337 6.770 5.049 1.00 67.06 555 MET A CA 1
ATOM 4366 C C . MET A 1 555 ? -3.434 6.543 6.276 1.00 67.06 555 MET A C 1
ATOM 4368 O O . MET A 1 555 ? -3.928 6.079 7.297 1.00 67.06 555 MET A O 1
ATOM 4372 N N . HIS A 1 556 ? -2.113 6.743 6.167 1.00 68.75 556 HIS A N 1
ATOM 4373 C CA . HIS A 1 556 ? -1.157 6.169 7.126 1.00 68.75 556 HIS A CA 1
ATOM 4374 C C . HIS A 1 556 ? -0.135 7.188 7.646 1.00 68.75 556 HIS A C 1
ATOM 4376 O O . HIS A 1 556 ? -0.335 7.703 8.739 1.00 68.75 556 HIS A O 1
ATOM 4382 N N . GLY A 1 557 ? 0.915 7.526 6.882 1.00 76.00 557 GLY A N 1
ATOM 4383 C CA . GLY A 1 557 ? 2.050 8.309 7.400 1.00 76.00 557 GLY A CA 1
ATOM 4384 C C . GLY A 1 557 ? 1.627 9.625 8.045 1.00 76.00 557 GLY A C 1
ATOM 4385 O O . GLY A 1 557 ? 1.796 9.817 9.242 1.00 76.00 557 GLY A O 1
ATOM 4386 N N . THR A 1 558 ? 0.953 10.482 7.285 1.00 83.19 558 THR A N 1
ATOM 4387 C CA . THR A 1 558 ? 0.483 11.782 7.783 1.00 83.19 558 THR A CA 1
ATOM 4388 C C . THR A 1 558 ? -0.686 11.683 8.761 1.00 83.19 558 THR A C 1
ATOM 4390 O O . THR A 1 558 ? -0.855 12.555 9.608 1.00 83.19 558 THR A O 1
ATOM 4393 N N . SER A 1 559 ? -1.489 10.618 8.680 1.00 79.38 559 SER A N 1
ATOM 4394 C CA . SER A 1 559 ? -2.657 10.419 9.547 1.00 79.38 559 SER A CA 1
ATOM 4395 C C . SER A 1 559 ? -2.292 9.901 10.938 1.00 79.38 559 SER A C 1
ATOM 4397 O O . SER A 1 559 ? -3.078 10.082 11.861 1.00 79.38 559 SER A O 1
ATOM 4399 N N . HIS A 1 560 ? -1.119 9.298 11.128 1.00 83.81 560 HIS A N 1
ATOM 4400 C CA . HIS A 1 560 ? -0.700 8.706 12.405 1.00 83.81 560 HIS A CA 1
ATOM 4401 C C . HIS A 1 560 ? 0.075 9.690 13.307 1.00 83.81 560 HIS A C 1
ATOM 4403 O O . HIS A 1 560 ? 0.865 9.284 14.158 1.00 83.81 560 HIS A O 1
ATOM 4409 N N . HIS A 1 561 ? -0.169 10.992 13.147 1.00 85.44 561 HIS A N 1
ATOM 4410 C CA . HIS A 1 561 ? 0.408 12.056 13.969 1.00 85.44 561 HIS A CA 1
ATOM 4411 C C . HIS A 1 561 ? -0.678 12.887 14.662 1.00 85.44 561 HIS A C 1
ATOM 4413 O O . HIS A 1 561 ? -1.839 12.911 14.251 1.00 85.44 561 HIS A O 1
ATOM 4419 N N . THR A 1 562 ? -0.301 13.596 15.729 1.00 83.88 562 THR A N 1
ATOM 4420 C CA . THR A 1 562 ? -1.216 14.432 16.530 1.00 83.88 562 THR A CA 1
ATOM 4421 C C . THR A 1 562 ? -1.823 15.603 15.753 1.00 83.88 562 THR A C 1
ATOM 4423 O O . THR A 1 562 ? -2.846 16.131 16.178 1.00 83.88 562 THR A O 1
ATOM 4426 N N . ASN A 1 563 ? -1.210 15.981 14.629 1.00 88.12 563 ASN A N 1
ATOM 4427 C CA . ASN A 1 563 ? -1.602 17.045 13.704 1.00 88.12 563 ASN A CA 1
ATOM 4428 C C . ASN A 1 563 ? -2.067 16.509 12.331 1.00 88.12 563 ASN A C 1
ATOM 4430 O O . ASN A 1 563 ? -2.100 17.260 11.356 1.00 88.12 563 ASN A O 1
ATOM 4434 N N . GLY A 1 564 ? -2.381 15.211 12.218 1.00 87.94 564 GLY A N 1
ATOM 4435 C CA . GLY A 1 564 ? -2.687 14.585 10.928 1.00 87.94 564 GLY A CA 1
ATOM 4436 C C . GLY A 1 564 ? -3.946 15.120 10.237 1.00 87.94 564 GLY A C 1
ATOM 4437 O O . GLY A 1 564 ? -4.032 15.122 9.010 1.00 87.94 564 GLY A O 1
ATOM 4438 N N . ASP A 1 565 ? -4.912 15.616 11.007 1.00 86.94 565 ASP A N 1
ATOM 4439 C CA . ASP A 1 565 ? -6.106 16.299 10.505 1.00 86.94 565 ASP A CA 1
ATOM 4440 C C . ASP A 1 565 ? -5.760 17.634 9.833 1.00 86.94 565 ASP A C 1
ATOM 4442 O O . ASP A 1 565 ? -6.218 17.898 8.721 1.00 86.94 565 ASP A O 1
ATOM 4446 N N . VAL A 1 566 ? -4.882 18.432 10.449 1.00 91.38 566 VAL A N 1
ATOM 4447 C CA . VAL A 1 566 ? -4.359 19.681 9.870 1.00 91.38 566 VAL A CA 1
ATOM 4448 C C . VAL A 1 566 ? -3.574 19.399 8.591 1.00 91.38 566 VAL A C 1
ATOM 4450 O O . VAL A 1 566 ? -3.782 20.068 7.580 1.00 91.38 566 VAL A O 1
ATOM 4453 N N . THR A 1 567 ? -2.721 18.371 8.597 1.00 93.00 567 THR A N 1
ATOM 4454 C CA . THR A 1 567 ? -2.004 17.922 7.395 1.00 93.00 567 THR A CA 1
ATOM 4455 C C . THR A 1 567 ? -2.983 17.608 6.260 1.00 93.00 567 THR A C 1
ATOM 4457 O O . THR A 1 567 ? -2.807 18.073 5.135 1.00 93.00 567 THR A O 1
ATOM 4460 N N . SER A 1 568 ? -4.062 16.879 6.560 1.00 90.88 568 SER A N 1
ATOM 4461 C CA . SER A 1 568 ? -5.094 16.545 5.578 1.00 90.88 568 SER A CA 1
ATOM 4462 C C . SER A 1 568 ? -5.868 17.766 5.061 1.00 90.88 568 SER A C 1
ATOM 4464 O O . SER A 1 568 ? -6.237 17.780 3.885 1.00 90.88 568 SER A O 1
ATOM 4466 N N . ILE A 1 569 ? -6.119 18.776 5.902 1.00 92.75 569 ILE A N 1
ATOM 4467 C CA . ILE A 1 569 ? -6.737 20.048 5.489 1.00 92.75 569 ILE A CA 1
ATOM 4468 C C . ILE A 1 569 ? -5.836 20.766 4.481 1.00 92.75 569 ILE A C 1
ATOM 4470 O O . ILE A 1 569 ? -6.307 21.185 3.426 1.00 92.75 569 ILE A O 1
ATOM 4474 N N . LEU A 1 570 ? -4.536 20.863 4.770 1.00 95.25 570 LEU A N 1
ATOM 4475 C CA . LEU A 1 570 ? -3.574 21.566 3.917 1.00 95.25 570 LEU A CA 1
ATOM 4476 C C . LEU A 1 570 ? -3.391 20.885 2.554 1.00 95.25 570 LEU A C 1
ATOM 4478 O O . LEU A 1 570 ? -3.302 21.573 1.540 1.00 95.25 570 LEU A O 1
ATOM 4482 N N . MET A 1 571 ? -3.409 19.548 2.498 1.00 94.56 571 MET A N 1
ATOM 4483 C CA . MET A 1 571 ? -3.402 18.813 1.224 1.00 94.56 571 MET A CA 1
ATOM 4484 C C . MET A 1 571 ? -4.622 19.147 0.356 1.00 94.56 571 MET A C 1
ATOM 4486 O O . MET A 1 571 ? -4.486 19.382 -0.847 1.00 94.56 571 MET A O 1
ATOM 4490 N N . ALA A 1 572 ? -5.815 19.179 0.960 1.00 92.94 572 ALA A N 1
ATOM 4491 C CA . ALA A 1 572 ? -7.041 19.539 0.254 1.00 92.94 572 ALA A CA 1
ATOM 4492 C C . ALA A 1 572 ? -7.009 21.006 -0.200 1.00 92.94 572 ALA A C 1
ATOM 4494 O O . ALA A 1 572 ? -7.303 21.287 -1.361 1.00 92.94 572 ALA A O 1
ATOM 4495 N N . ALA A 1 573 ? -6.587 21.922 0.678 1.00 95.00 573 ALA A N 1
ATOM 4496 C CA . ALA A 1 573 ? -6.457 23.344 0.375 1.00 95.00 573 ALA A CA 1
ATOM 4497 C C . ALA A 1 573 ? -5.503 23.590 -0.802 1.00 95.00 573 ALA A C 1
ATOM 4499 O O . ALA A 1 573 ? -5.872 24.296 -1.735 1.00 95.00 573 ALA A O 1
ATOM 4500 N N . LEU A 1 574 ? -4.325 22.956 -0.819 1.00 96.75 574 LEU A N 1
ATOM 4501 C CA . LEU A 1 574 ? -3.380 23.055 -1.934 1.00 96.75 574 LEU A CA 1
ATOM 4502 C C . LEU A 1 574 ? -4.015 22.623 -3.261 1.00 96.75 574 LEU A C 1
ATOM 4504 O O . LEU A 1 574 ? -3.868 23.323 -4.259 1.00 96.75 574 LEU A O 1
ATOM 4508 N N . CYS A 1 575 ? -4.751 21.509 -3.292 1.00 95.56 575 CYS A N 1
ATOM 4509 C CA . CYS A 1 575 ? -5.405 21.051 -4.522 1.00 95.56 575 CYS A CA 1
ATOM 4510 C C . CYS A 1 575 ? -6.542 21.986 -4.967 1.00 95.56 575 CYS A C 1
ATOM 4512 O O . CYS A 1 575 ? -6.654 22.271 -6.156 1.00 95.56 575 CYS A O 1
ATOM 4514 N N . LEU A 1 576 ? -7.356 22.486 -4.031 1.00 94.75 576 LEU A N 1
ATOM 4515 C CA . LEU A 1 576 ? -8.452 23.421 -4.316 1.00 94.75 576 LE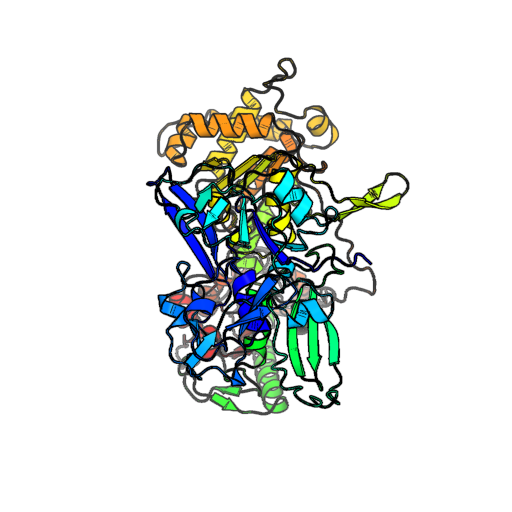U A CA 1
ATOM 4516 C C . LEU A 1 576 ? -7.934 24.762 -4.847 1.00 94.75 576 LEU A C 1
ATOM 4518 O O . LEU A 1 576 ? -8.361 25.218 -5.902 1.00 94.75 576 LEU A O 1
ATOM 4522 N N . VAL A 1 577 ? -6.983 25.373 -4.134 1.00 96.00 577 VAL A N 1
ATOM 4523 C CA . VAL A 1 577 ? -6.427 26.697 -4.456 1.00 96.00 577 VAL A CA 1
ATOM 4524 C C . VAL A 1 577 ? -5.746 26.702 -5.817 1.00 96.00 577 VAL A C 1
ATOM 4526 O O . VAL A 1 577 ? -5.773 27.697 -6.534 1.00 96.00 577 VAL A O 1
ATOM 4529 N N . THR A 1 578 ? -5.141 25.579 -6.184 1.00 96.81 578 THR A N 1
ATOM 4530 C CA . THR A 1 578 ? -4.344 25.470 -7.400 1.00 96.81 578 THR A CA 1
ATOM 4531 C C . THR A 1 578 ? -5.104 24.855 -8.584 1.00 96.81 578 THR A C 1
ATOM 4533 O O . THR A 1 578 ? -4.466 24.473 -9.563 1.00 96.81 578 THR A O 1
ATOM 4536 N N . GLY A 1 579 ? -6.437 24.724 -8.509 1.00 95.00 579 GLY A N 1
ATOM 4537 C CA . GLY A 1 579 ? -7.272 24.238 -9.625 1.00 95.00 579 GLY A CA 1
ATOM 4538 C C . GLY A 1 579 ? -7.066 22.762 -9.976 1.00 95.00 579 GLY A C 1
ATOM 4539 O O . GLY A 1 579 ? -7.267 22.337 -11.110 1.00 95.00 579 GLY A O 1
ATOM 4540 N N . ASN A 1 580 ? -6.606 21.971 -9.011 1.00 96.06 580 ASN A N 1
ATOM 4541 C CA . ASN A 1 580 ? -6.237 20.569 -9.188 1.00 96.06 580 ASN A CA 1
ATOM 4542 C C . ASN A 1 580 ? -7.306 19.594 -8.659 1.00 96.06 580 ASN A C 1
ATOM 4544 O O . ASN A 1 580 ? -7.111 18.378 -8.710 1.00 96.06 580 ASN A O 1
ATOM 4548 N N . MET A 1 581 ? -8.416 20.110 -8.127 1.00 93.38 581 MET A N 1
ATOM 4549 C CA . MET A 1 581 ? -9.551 19.315 -7.658 1.00 93.38 581 MET A CA 1
ATOM 4550 C C . MET A 1 581 ? -10.514 19.012 -8.809 1.00 93.38 581 MET A C 1
ATOM 4552 O O . MET A 1 581 ? -10.864 19.907 -9.571 1.00 93.38 581 MET A O 1
ATOM 4556 N N . ASP A 1 582 ? -10.954 17.760 -8.896 1.00 90.25 582 ASP A N 1
ATOM 4557 C CA . ASP A 1 582 ? -11.944 17.261 -9.857 1.00 90.25 582 ASP A CA 1
ATOM 4558 C C . ASP A 1 582 ? -11.627 17.560 -11.334 1.00 90.25 582 ASP A C 1
ATOM 4560 O O . ASP A 1 582 ? -12.494 17.867 -12.146 1.00 90.25 582 ASP A O 1
ATOM 4564 N N . THR A 1 583 ? -10.343 17.453 -11.686 1.00 90.94 583 THR A N 1
ATOM 4565 C CA . THR A 1 583 ? -9.829 17.620 -13.052 1.00 90.94 583 THR A CA 1
ATOM 4566 C C . THR A 1 583 ? -9.114 16.344 -13.518 1.00 90.94 583 THR A C 1
ATOM 4568 O O . THR A 1 583 ? -8.452 15.703 -12.691 1.00 90.94 583 THR A O 1
ATOM 4571 N N . PRO A 1 584 ? -9.207 15.933 -14.802 1.00 91.56 584 PRO A N 1
ATOM 4572 C CA . PRO A 1 584 ? -8.472 14.775 -15.319 1.00 91.56 584 PRO A CA 1
ATOM 4573 C C . PRO A 1 584 ? -6.972 14.880 -15.026 1.00 91.56 584 PRO A C 1
ATOM 4575 O O . PRO A 1 584 ? -6.354 15.909 -15.284 1.00 91.56 584 PRO A O 1
ATOM 4578 N N . GLY A 1 585 ? -6.378 13.830 -14.460 1.00 92.69 585 GLY A N 1
ATOM 4579 C CA . GLY A 1 585 ? -4.984 13.817 -13.997 1.00 92.69 585 GLY A CA 1
ATOM 4580 C C . GLY A 1 585 ? -4.717 14.525 -12.660 1.00 92.69 585 GLY A C 1
ATOM 4581 O O . GLY A 1 585 ? -3.593 14.466 -12.158 1.00 92.69 585 GLY A O 1
ATOM 4582 N N . GLY A 1 586 ? -5.721 15.192 -12.088 1.00 94.75 586 GLY A N 1
ATOM 4583 C CA . GLY A 1 586 ? -5.667 15.835 -10.781 1.00 94.75 586 GLY A CA 1
ATOM 4584 C C . GLY A 1 586 ? -6.150 14.925 -9.653 1.00 94.75 586 GLY A C 1
ATOM 4585 O O . GLY A 1 586 ? -5.988 13.701 -9.679 1.00 94.75 586 GLY A O 1
ATOM 4586 N N . LEU A 1 587 ? -6.726 15.540 -8.624 1.00 92.38 587 LEU A N 1
ATOM 4587 C CA . LEU A 1 587 ? -7.331 14.868 -7.483 1.00 92.38 587 LEU A CA 1
ATOM 4588 C C . LEU A 1 587 ? -8.850 14.780 -7.714 1.00 92.38 587 LEU A C 1
ATOM 4590 O O . LEU A 1 587 ? -9.554 15.764 -7.520 1.00 92.38 587 LEU A O 1
ATOM 4594 N N . VAL A 1 588 ? -9.349 13.626 -8.164 1.00 90.06 588 VAL A N 1
ATOM 4595 C CA . VAL A 1 588 ? -10.730 13.479 -8.673 1.00 90.06 588 VAL A CA 1
ATOM 4596 C C . VAL A 1 588 ? -11.691 12.924 -7.633 1.00 90.06 588 VAL A C 1
ATOM 4598 O O . VAL A 1 588 ? -11.313 12.049 -6.845 1.00 90.06 588 VAL A O 1
ATOM 4601 N N . PHE A 1 589 ? -12.943 13.393 -7.647 1.00 86.81 589 PHE A N 1
ATOM 4602 C CA . PHE A 1 589 ? -13.996 12.769 -6.854 1.00 86.81 589 PHE A CA 1
ATOM 4603 C C . PHE A 1 589 ? -14.358 11.410 -7.447 1.00 86.81 589 PHE A C 1
ATOM 4605 O O . PHE A 1 589 ? -14.437 11.219 -8.660 1.00 86.81 589 PHE A O 1
ATOM 4612 N N . ILE A 1 590 ? -14.568 10.431 -6.573 1.00 74.44 590 ILE A N 1
ATOM 4613 C CA . ILE A 1 590 ? -14.986 9.102 -6.998 1.00 74.44 590 ILE A CA 1
ATOM 4614 C C . ILE A 1 590 ? -16.506 9.029 -6.932 1.00 74.44 590 ILE A C 1
ATOM 4616 O O . ILE A 1 590 ? -17.088 9.019 -5.846 1.00 74.44 590 ILE A O 1
ATOM 4620 N N . ASP A 1 591 ? -17.166 8.914 -8.086 1.00 59.78 591 ASP A N 1
ATOM 4621 C CA . ASP A 1 591 ? -18.574 8.530 -8.104 1.00 59.78 591 ASP A CA 1
ATOM 4622 C C . ASP A 1 591 ? -18.659 7.068 -7.656 1.00 59.78 591 ASP A C 1
ATOM 4624 O O . ASP A 1 591 ? -18.518 6.115 -8.431 1.00 59.78 591 ASP A O 1
ATOM 4628 N N . SER A 1 592 ? -18.786 6.870 -6.343 1.00 49.59 592 SER A N 1
ATOM 4629 C CA . SER A 1 592 ? -19.053 5.554 -5.794 1.00 49.59 592 SER A CA 1
ATOM 4630 C C . SER A 1 592 ? -20.425 5.130 -6.311 1.00 49.59 592 SER A C 1
ATOM 4632 O O . SER A 1 592 ? -21.453 5.458 -5.715 1.00 49.59 592 SER A O 1
ATOM 4634 N N . GLN A 1 593 ? -20.454 4.372 -7.411 1.00 44.69 593 GLN A N 1
ATOM 4635 C CA . GLN A 1 593 ? -21.640 3.629 -7.816 1.00 44.69 593 GLN A CA 1
ATOM 4636 C C . GLN A 1 593 ? -21.937 2.615 -6.714 1.00 44.69 593 GLN A C 1
ATOM 4638 O O . GLN A 1 593 ? -21.523 1.459 -6.747 1.00 44.69 593 GLN A O 1
ATOM 4643 N N . LYS A 1 594 ? -22.622 3.073 -5.666 1.00 46.81 594 LYS A N 1
ATOM 4644 C CA . LYS A 1 594 ? -23.115 2.230 -4.589 1.00 46.81 594 LYS A CA 1
ATOM 4645 C C . LYS A 1 594 ? -24.130 1.313 -5.262 1.00 46.81 594 LYS A C 1
ATOM 4647 O O . LYS A 1 594 ? -25.146 1.833 -5.731 1.00 46.81 594 LYS A O 1
ATOM 4652 N N . PRO A 1 595 ? -23.896 -0.011 -5.333 1.00 45.84 595 PRO A N 1
ATOM 4653 C CA . PRO A 1 595 ? -24.871 -0.908 -5.928 1.00 45.84 595 PRO A CA 1
ATOM 4654 C C . PRO A 1 595 ? -26.216 -0.684 -5.228 1.00 45.84 595 PRO A C 1
ATOM 4656 O O . PRO A 1 595 ? -26.345 -0.862 -4.017 1.00 45.84 595 PRO A O 1
ATOM 4659 N N . ARG A 1 596 ? -27.206 -0.211 -5.993 1.00 44.06 596 ARG A N 1
ATOM 4660 C CA . ARG A 1 596 ? -28.575 0.103 -5.543 1.00 44.06 596 ARG A CA 1
ATOM 4661 C C . ARG A 1 596 ? -29.470 -1.143 -5.491 1.00 44.06 596 ARG A C 1
ATOM 4663 O O . ARG A 1 596 ? -30.690 -1.027 -5.533 1.00 44.06 596 ARG A O 1
ATOM 4670 N N . LYS A 1 597 ? -28.895 -2.349 -5.448 1.00 42.66 597 LYS A N 1
ATOM 4671 C CA . LYS A 1 597 ? -29.692 -3.577 -5.388 1.00 42.66 597 LYS A CA 1
ATOM 4672 C C . LYS A 1 597 ? -30.003 -3.918 -3.930 1.00 42.66 597 LYS A C 1
ATOM 4674 O O . LYS A 1 597 ? -29.154 -4.453 -3.226 1.00 42.66 597 LYS A O 1
ATOM 4679 N N . GLY A 1 598 ? -31.230 -3.601 -3.518 1.00 53.41 598 GLY A N 1
ATOM 4680 C CA . GLY A 1 598 ? -31.791 -3.911 -2.201 1.00 53.41 598 GLY A CA 1
ATOM 4681 C C . GLY A 1 598 ? -31.746 -2.747 -1.209 1.00 53.41 598 GLY A C 1
ATOM 4682 O O . GLY A 1 598 ? -30.914 -1.842 -1.309 1.00 53.41 598 GLY A O 1
ATOM 4683 N N . GLU A 1 599 ? -32.653 -2.771 -0.233 1.00 55.00 599 GLU A N 1
ATOM 4684 C CA . GLU A 1 599 ? -32.574 -1.897 0.935 1.00 55.00 599 GLU A CA 1
ATOM 4685 C C . GLU A 1 599 ? -31.322 -2.263 1.739 1.00 55.00 599 GLU A C 1
ATOM 4687 O O . GLU A 1 599 ? -31.118 -3.421 2.109 1.00 55.00 599 GLU A O 1
ATOM 4692 N N . LYS A 1 600 ? -30.448 -1.289 2.017 1.00 56.03 600 LYS A N 1
ATOM 4693 C CA . LYS A 1 600 ? -29.306 -1.529 2.905 1.00 56.03 600 LYS A CA 1
ATOM 4694 C C . LYS A 1 600 ? -29.828 -1.743 4.320 1.00 56.03 600 LYS A C 1
ATOM 4696 O O . LYS A 1 600 ? -30.106 -0.769 5.014 1.00 56.03 600 LYS A O 1
ATOM 4701 N N . THR A 1 601 ? -29.890 -2.986 4.783 1.00 59.09 601 THR A N 1
ATOM 4702 C CA . THR A 1 601 ? -30.174 -3.276 6.193 1.00 59.09 601 THR A CA 1
ATOM 4703 C C . THR A 1 601 ? -28.907 -3.056 7.019 1.00 59.09 601 THR A C 1
ATOM 4705 O O . THR A 1 601 ? -28.218 -3.996 7.403 1.00 59.09 601 THR A O 1
ATOM 4708 N N . LYS A 1 602 ? -28.559 -1.785 7.252 1.00 62.31 602 LYS A N 1
ATOM 4709 C CA . LYS A 1 602 ? -27.410 -1.402 8.095 1.00 62.31 602 LYS A CA 1
ATOM 4710 C C . LYS A 1 602 ? -27.670 -1.619 9.583 1.00 62.31 602 LYS A C 1
ATOM 4712 O O . LYS A 1 602 ? -26.804 -1.294 10.384 1.00 62.31 602 LYS A O 1
ATOM 4717 N N . ALA A 1 603 ? -28.878 -2.054 9.946 1.00 67.94 603 ALA A N 1
ATOM 4718 C CA . ALA A 1 603 ? -29.329 -2.205 11.320 1.00 67.94 603 ALA A CA 1
ATOM 4719 C C . ALA A 1 603 ? -29.313 -0.910 12.147 1.00 67.94 603 ALA A C 1
ATOM 4721 O O . ALA A 1 603 ? -29.554 -0.933 13.351 1.00 67.94 603 ALA A O 1
ATOM 4722 N N . LYS A 1 604 ? -29.082 0.247 11.517 1.00 68.38 604 LYS A N 1
ATOM 4723 C CA . LYS A 1 604 ? -29.146 1.540 12.203 1.00 68.38 604 LYS A CA 1
ATOM 4724 C C . LYS A 1 604 ? -30.561 1.848 12.680 1.00 68.38 604 LYS A C 1
ATOM 4726 O O . LYS A 1 604 ? -30.727 2.588 13.636 1.00 68.38 604 LYS A O 1
ATOM 4731 N N . GLU A 1 605 ? -31.575 1.238 12.074 1.00 77.44 605 GLU A N 1
ATOM 4732 C CA . GLU A 1 605 ? -32.952 1.267 12.556 1.00 77.44 605 GLU A CA 1
ATOM 4733 C C . GLU A 1 605 ? -33.098 0.702 13.979 1.00 77.44 605 GLU A C 1
ATOM 4735 O O . GLU A 1 605 ? -33.953 1.168 14.730 1.00 77.44 605 GLU A O 1
ATOM 4740 N N . PHE A 1 606 ? -32.236 -0.235 14.398 1.00 78.75 606 PHE A N 1
ATOM 4741 C CA . PHE A 1 606 ? -32.217 -0.727 15.777 1.00 78.75 606 PHE A CA 1
ATOM 4742 C C . PHE A 1 606 ? -31.740 0.350 16.758 1.00 78.75 606 PHE A C 1
ATOM 4744 O O . PHE A 1 606 ? -32.207 0.372 17.895 1.00 78.75 606 PHE A O 1
ATOM 4751 N N . LEU A 1 607 ? -30.898 1.290 16.307 1.00 70.88 607 LEU A N 1
ATOM 4752 C CA . LEU A 1 607 ? -30.461 2.434 17.113 1.00 70.88 607 LEU A CA 1
ATOM 4753 C C . LEU A 1 607 ? -31.605 3.420 17.401 1.00 70.88 607 LEU A C 1
ATOM 4755 O O . LEU A 1 607 ? -31.548 4.156 18.377 1.00 70.88 607 LEU A O 1
ATOM 4759 N N . ASN A 1 608 ? -32.680 3.402 16.614 1.00 78.94 608 ASN A N 1
ATOM 4760 C CA . ASN A 1 608 ? -33.841 4.265 16.843 1.00 78.94 608 ASN A CA 1
ATOM 4761 C C . ASN A 1 608 ? -34.881 3.635 17.784 1.00 78.94 608 ASN A C 1
ATOM 4763 O O . ASN A 1 608 ? -35.922 4.237 18.042 1.00 78.94 608 ASN A O 1
ATOM 4767 N N . ARG A 1 609 ? -34.644 2.418 18.291 1.00 82.44 609 ARG A N 1
ATOM 4768 C CA . ARG A 1 609 ? -35.571 1.750 19.213 1.00 82.44 609 ARG A CA 1
ATOM 4769 C C . ARG A 1 609 ? -35.594 2.466 20.552 1.00 82.44 609 ARG A C 1
ATOM 4771 O O . ARG A 1 609 ? -34.541 2.709 21.134 1.00 82.44 609 ARG A O 1
ATOM 4778 N N . THR A 1 610 ? -36.786 2.743 21.065 1.00 83.75 610 THR A N 1
ATOM 4779 C CA . THR A 1 610 ? -36.947 3.218 22.437 1.00 83.75 610 THR A CA 1
ATOM 4780 C C . THR A 1 610 ? -36.617 2.091 23.404 1.00 83.75 610 THR A C 1
ATOM 4782 O O . THR A 1 610 ? -37.199 1.008 23.325 1.00 83.75 610 THR A O 1
ATOM 4785 N N . VAL A 1 611 ? -35.687 2.347 24.317 1.00 79.00 611 VAL A N 1
ATOM 4786 C CA . VAL A 1 611 ? -35.337 1.420 25.394 1.00 79.00 611 VAL A CA 1
ATOM 4787 C C . VAL A 1 611 ? -35.560 2.083 26.746 1.00 79.00 611 VAL A C 1
ATOM 4789 O O . VAL A 1 611 ? -35.601 3.309 26.852 1.00 79.00 611 VAL A O 1
ATOM 4792 N N . LEU A 1 612 ? -35.749 1.257 27.772 1.00 78.00 612 LEU A N 1
ATOM 4793 C CA . LEU A 1 612 ? -35.747 1.675 29.168 1.00 78.00 612 LEU A CA 1
ATOM 4794 C C . LEU A 1 612 ? -34.390 1.296 29.761 1.00 78.00 612 LEU A C 1
ATOM 4796 O O . LEU A 1 612 ? -33.978 0.140 29.656 1.00 78.00 612 LEU A O 1
ATOM 4800 N N . ARG A 1 613 ? -33.699 2.258 30.366 1.00 71.88 613 ARG A N 1
ATOM 4801 C CA . ARG A 1 613 ? -32.383 2.066 30.978 1.00 71.88 613 ARG A CA 1
ATOM 4802 C C . ARG A 1 613 ? -32.411 2.552 32.414 1.00 71.88 613 ARG A C 1
ATOM 4804 O O . ARG A 1 613 ? -32.958 3.614 32.684 1.00 71.88 613 ARG A O 1
ATOM 4811 N N . LYS A 1 614 ? -31.771 1.815 33.318 1.00 69.31 614 LYS A N 1
ATOM 4812 C CA . LYS A 1 614 ? -31.574 2.251 34.700 1.00 69.31 614 LYS A CA 1
ATOM 4813 C C . LYS A 1 614 ? -30.223 2.954 34.823 1.00 69.31 614 LYS A C 1
ATOM 4815 O O . LYS A 1 614 ? -29.184 2.310 34.746 1.00 69.31 614 LYS A O 1
ATOM 4820 N N . ILE A 1 615 ? -30.234 4.273 34.997 1.00 67.44 615 ILE A N 1
ATOM 4821 C CA . ILE A 1 615 ? -29.042 5.128 35.095 1.00 67.44 615 ILE A CA 1
ATOM 4822 C C . ILE A 1 615 ? -29.028 5.748 36.491 1.00 67.44 615 ILE A C 1
ATOM 4824 O O . ILE A 1 615 ? -29.970 6.443 36.863 1.00 67.44 615 ILE A O 1
ATOM 4828 N N . ASN A 1 616 ? -27.985 5.485 37.286 1.00 66.94 616 ASN A N 1
ATOM 4829 C CA . ASN A 1 616 ? -27.909 5.912 38.695 1.00 66.94 616 ASN A CA 1
ATOM 4830 C C . ASN A 1 616 ? -29.151 5.518 39.524 1.00 66.94 616 ASN A C 1
ATOM 4832 O O . ASN A 1 616 ? -29.614 6.274 40.373 1.00 66.94 616 ASN A O 1
ATOM 4836 N N . GLY A 1 617 ? -29.727 4.344 39.244 1.00 69.06 617 GLY A N 1
ATOM 4837 C CA . GLY A 1 617 ? -30.937 3.854 39.914 1.00 69.06 617 GLY A CA 1
ATOM 4838 C C . GLY A 1 617 ? -32.256 4.442 39.398 1.00 69.06 617 GLY A C 1
ATOM 4839 O O . GLY A 1 617 ? -33.310 4.008 39.856 1.00 69.06 617 GLY A O 1
ATOM 4840 N N . ILE A 1 618 ? -32.218 5.368 38.436 1.00 71.31 618 ILE A N 1
ATOM 4841 C CA . ILE A 1 618 ? -33.397 6.005 37.837 1.00 71.31 618 ILE A CA 1
ATOM 4842 C C . ILE A 1 618 ? -33.689 5.366 36.483 1.00 71.31 618 ILE A C 1
ATOM 4844 O O . ILE A 1 618 ? -32.797 5.250 35.643 1.00 71.31 618 ILE A O 1
ATOM 4848 N N . ASP A 1 619 ? -34.943 4.991 36.252 1.00 80.25 619 ASP A N 1
ATOM 4849 C CA . ASP A 1 619 ? -35.382 4.495 34.952 1.00 80.25 619 ASP A CA 1
ATOM 4850 C C . ASP A 1 619 ? -35.565 5.666 33.972 1.00 80.25 619 ASP A C 1
ATOM 4852 O O . ASP A 1 619 ? -36.317 6.609 34.218 1.00 80.25 619 ASP A O 1
ATOM 4856 N N . VAL A 1 620 ? -34.862 5.603 32.845 1.00 75.88 620 VAL A N 1
ATOM 4857 C CA . VAL A 1 620 ? -34.860 6.607 31.783 1.00 75.88 620 VAL A CA 1
ATOM 4858 C C . VAL A 1 620 ? -35.245 5.942 30.470 1.00 75.88 620 VAL A C 1
ATOM 4860 O O . VAL A 1 620 ? -34.693 4.904 30.103 1.00 75.88 620 VAL A O 1
ATOM 4863 N N . SER A 1 621 ? -36.185 6.548 29.746 1.00 83.00 621 SER A N 1
ATOM 4864 C CA . SER A 1 621 ? -36.605 6.092 28.423 1.00 83.00 621 SER A CA 1
ATOM 4865 C C . SER A 1 621 ? -36.152 7.064 27.337 1.00 83.00 621 SER A C 1
ATOM 4867 O O . SER A 1 621 ? -36.166 8.277 27.531 1.00 83.00 621 SER A O 1
ATOM 4869 N N . GLY A 1 622 ? -35.740 6.529 26.195 1.00 77.19 622 GLY A N 1
ATOM 4870 C CA . GLY A 1 622 ? -35.281 7.289 25.036 1.00 77.19 622 GLY A CA 1
ATOM 4871 C C . GLY A 1 622 ? -34.874 6.344 23.916 1.00 77.19 622 GLY A C 1
ATOM 4872 O O . GLY A 1 622 ? -34.820 5.127 24.121 1.00 77.19 622 GLY A O 1
ATOM 4873 N N . THR A 1 623 ? -34.610 6.871 22.721 1.00 79.50 623 THR A N 1
ATOM 4874 C CA . THR A 1 623 ? -34.058 6.021 21.657 1.00 79.50 623 THR A CA 1
ATOM 4875 C C . THR A 1 623 ? -32.666 5.534 22.046 1.00 79.50 623 THR A C 1
ATOM 4877 O O . THR A 1 623 ? -31.923 6.231 22.740 1.00 79.50 623 THR A O 1
ATOM 4880 N N . LEU A 1 624 ? -32.289 4.342 21.588 1.00 74.00 624 LEU A N 1
ATOM 4881 C CA . LEU A 1 624 ? -30.979 3.760 21.859 1.00 74.00 624 LEU A CA 1
ATOM 4882 C C . LEU A 1 624 ? -29.857 4.740 21.475 1.00 74.00 624 LEU A C 1
ATOM 4884 O O . LEU A 1 624 ? -28.970 4.986 22.277 1.00 74.00 624 LEU A O 1
ATOM 4888 N N . SER A 1 625 ? -29.947 5.403 20.318 1.00 70.88 625 SER A N 1
ATOM 4889 C CA . SER A 1 625 ? -28.997 6.434 19.877 1.00 70.88 625 SER A CA 1
ATOM 4890 C C . SER A 1 625 ? -28.941 7.681 20.766 1.00 70.88 625 SER A C 1
ATOM 4892 O O . SER A 1 625 ? -27.900 8.330 20.847 1.00 70.88 625 SER A O 1
ATOM 4894 N N . GLU A 1 626 ? -30.045 8.056 21.417 1.00 72.12 626 GLU A N 1
ATOM 4895 C CA . GLU A 1 626 ? -30.081 9.208 22.328 1.00 72.12 626 GLU A CA 1
ATOM 4896 C C . GLU A 1 626 ? -29.551 8.863 23.716 1.00 72.12 626 GLU A C 1
ATOM 4898 O O . GLU A 1 626 ? -28.890 9.694 24.344 1.00 72.12 626 GLU A O 1
ATOM 4903 N N . LEU A 1 627 ? -29.848 7.652 24.189 1.00 68.75 627 LEU A N 1
ATOM 4904 C CA . LEU A 1 627 ? -29.370 7.142 25.469 1.00 68.75 627 LEU A CA 1
ATOM 4905 C C . LEU A 1 627 ? -27.898 6.720 25.404 1.00 68.75 627 LEU A C 1
ATOM 4907 O O . LEU A 1 627 ? -27.205 6.778 26.419 1.00 68.75 627 LEU A O 1
ATOM 4911 N N . HIS A 1 628 ? -27.416 6.354 24.215 1.00 64.56 628 HIS A N 1
ATOM 4912 C CA . HIS A 1 628 ? -26.046 5.932 23.925 1.00 64.56 628 HIS A CA 1
ATOM 4913 C C . HIS A 1 628 ? -25.258 7.031 23.202 1.00 64.56 628 HIS A C 1
ATOM 4915 O O . HIS A 1 628 ? -24.627 6.815 22.165 1.00 64.56 628 HIS A O 1
ATOM 4921 N N . LYS A 1 629 ? -25.292 8.255 23.744 1.00 54.03 629 LYS A N 1
ATOM 4922 C CA . LYS A 1 629 ? -24.456 9.382 23.288 1.00 54.03 629 LYS A CA 1
ATOM 4923 C C . LYS A 1 629 ? -22.981 9.215 23.695 1.00 54.03 629 LYS A C 1
ATOM 4925 O O . LYS A 1 629 ? -22.334 10.180 24.100 1.00 54.03 629 LYS A O 1
ATOM 4930 N N . ASP A 1 630 ? -22.421 8.022 23.503 1.00 50.50 630 ASP A N 1
ATOM 4931 C CA . ASP A 1 630 ? -20.981 7.743 23.604 1.00 50.50 630 ASP A CA 1
ATOM 4932 C C . ASP A 1 630 ? -20.167 8.576 22.600 1.00 50.50 630 ASP A C 1
ATOM 4934 O O . ASP A 1 630 ? -18.969 8.783 22.776 1.00 50.50 630 ASP A O 1
ATOM 4938 N N . ASN A 1 631 ? -20.839 9.178 21.606 1.00 45.34 631 ASN A N 1
ATOM 4939 C CA . ASN A 1 631 ? -20.259 10.161 20.688 1.00 45.34 631 ASN A CA 1
ATOM 4940 C C . ASN A 1 631 ? -19.634 11.390 21.341 1.00 45.34 631 ASN A C 1
ATOM 4942 O O . ASN A 1 631 ? -18.906 12.139 20.691 1.00 45.34 631 ASN A O 1
ATOM 4946 N N . TYR A 1 632 ? -19.901 11.585 22.626 1.00 48.41 632 TYR A N 1
ATOM 4947 C CA . TYR A 1 632 ? -19.435 12.721 23.385 1.00 48.41 632 TYR A CA 1
ATOM 4948 C C . TYR A 1 632 ? -19.037 12.289 24.815 1.00 48.41 632 TYR A C 1
ATOM 4950 O O . TYR A 1 632 ? -19.292 12.990 25.796 1.00 48.41 632 TYR A O 1
ATOM 4958 N N . GLY A 1 633 ? -18.471 11.088 24.965 1.00 50.19 633 GLY A N 1
ATOM 4959 C CA . GLY A 1 633 ? -17.897 10.589 26.216 1.00 50.19 633 GLY A CA 1
ATOM 4960 C C . GLY A 1 633 ? -16.496 11.135 26.517 1.00 50.19 633 GLY A C 1
ATOM 4961 O O . GLY A 1 633 ? -15.938 11.944 25.776 1.00 50.19 633 GLY A O 1
ATOM 4962 N N . ASP A 1 634 ? -15.889 10.667 27.611 1.00 56.62 634 ASP A N 1
ATOM 4963 C CA . ASP A 1 634 ? -14.433 10.711 27.808 1.00 56.62 634 ASP A CA 1
ATOM 4964 C C . ASP A 1 634 ? -13.679 9.676 26.967 1.00 56.62 634 ASP A C 1
ATOM 4966 O O . ASP A 1 634 ? -12.449 9.676 26.944 1.00 56.62 634 ASP A O 1
ATOM 4970 N N . TYR A 1 635 ? -14.457 8.866 26.261 1.00 53.72 635 TYR A N 1
ATOM 4971 C CA . TYR A 1 635 ? -14.104 7.964 25.195 1.00 53.72 635 TYR A CA 1
ATOM 4972 C C . TYR A 1 635 ? -14.630 8.562 23.881 1.00 53.72 635 TYR A C 1
ATOM 4974 O O . TYR A 1 635 ? -15.828 8.844 23.786 1.00 53.72 635 TYR A O 1
ATOM 4982 N N . PRO A 1 636 ? -13.780 8.841 22.879 1.00 50.62 636 PRO A N 1
ATOM 4983 C CA . PRO A 1 636 ? -14.265 9.363 21.612 1.00 50.62 636 PRO A CA 1
ATOM 4984 C C . PRO A 1 636 ? -14.987 8.246 20.857 1.00 50.62 636 PRO A C 1
ATOM 4986 O O . PRO A 1 636 ? -14.405 7.193 20.605 1.00 50.62 636 PRO A O 1
ATOM 4989 N N . SER A 1 637 ? -16.223 8.474 20.410 1.00 44.16 637 SER A N 1
ATOM 4990 C CA . SER A 1 637 ? -16.809 7.577 19.415 1.00 44.16 637 SER A CA 1
ATOM 4991 C C . SER A 1 637 ? -15.933 7.539 18.170 1.00 44.16 637 SER A C 1
ATOM 4993 O O . SER A 1 637 ? -15.688 8.570 17.543 1.00 44.16 637 SER A O 1
ATOM 4995 N N . ALA A 1 638 ? -15.526 6.334 17.799 1.00 45.75 638 ALA A N 1
ATOM 4996 C CA . ALA A 1 638 ? -15.199 5.887 16.448 1.00 45.75 638 ALA A CA 1
ATOM 4997 C C . ALA A 1 638 ? -14.064 6.573 15.653 1.00 45.75 638 ALA A C 1
ATOM 4999 O O . ALA A 1 638 ? -13.729 6.054 14.590 1.00 45.75 638 ALA A O 1
ATOM 5000 N N . TRP A 1 639 ? -13.430 7.664 16.106 1.00 53.34 639 TRP A N 1
ATOM 5001 C CA . TRP A 1 639 ? -12.544 8.427 15.202 1.00 53.34 639 TRP A CA 1
ATOM 5002 C C . TRP A 1 639 ? -11.256 8.995 15.813 1.00 53.34 639 TRP A C 1
ATOM 5004 O O . TRP A 1 639 ? -10.513 9.658 15.108 1.00 53.34 639 TRP A O 1
ATOM 5014 N N . LYS A 1 640 ? -10.909 8.754 17.082 1.00 53.59 640 LYS A N 1
ATOM 5015 C CA . LYS A 1 640 ? -9.597 9.202 17.593 1.00 53.59 640 LYS A CA 1
ATOM 5016 C C . LYS A 1 640 ? -8.980 8.189 18.548 1.00 53.59 640 LYS A C 1
ATOM 5018 O O . LYS A 1 640 ? -9.222 8.261 19.744 1.00 53.59 640 LYS A O 1
ATOM 5023 N N . GLY A 1 641 ? -8.209 7.237 18.013 1.00 62.44 641 GLY A N 1
ATOM 5024 C CA . GLY A 1 641 ? -7.405 6.314 18.827 1.00 62.44 641 GLY A CA 1
ATOM 5025 C C . GLY A 1 641 ? -8.237 5.439 19.767 1.00 62.44 641 GLY A C 1
ATOM 5026 O O . GLY A 1 641 ? -7.816 5.151 20.880 1.00 62.44 641 GLY A O 1
ATOM 5027 N N . VAL A 1 642 ? -9.435 5.040 19.335 1.00 72.44 642 VAL A N 1
ATOM 5028 C CA . VAL A 1 642 ? -10.417 4.304 20.152 1.00 72.44 642 VAL A CA 1
ATOM 5029 C C . VAL A 1 642 ? -9.831 3.004 20.697 1.00 72.44 642 VAL A C 1
ATOM 5031 O O . VAL A 1 642 ? -9.912 2.734 21.893 1.00 72.44 642 VAL A O 1
ATOM 5034 N N . LEU A 1 643 ? -9.180 2.229 19.827 1.00 78.44 643 LEU A N 1
ATOM 5035 C CA . LEU A 1 643 ? -8.460 1.023 20.226 1.00 78.44 643 LEU A CA 1
ATOM 5036 C C . LEU A 1 643 ? -7.207 1.342 21.065 1.00 78.44 643 LEU A C 1
ATOM 5038 O O . LEU A 1 643 ? -6.782 0.518 21.862 1.00 78.44 643 LEU A O 1
ATOM 5042 N N . THR A 1 644 ? -6.616 2.528 20.939 1.00 79.06 644 THR A N 1
ATOM 5043 C CA . THR A 1 644 ? -5.469 2.926 21.771 1.00 79.06 644 THR A CA 1
ATOM 5044 C C . THR A 1 644 ? -5.887 3.210 23.219 1.00 79.06 644 THR A C 1
ATOM 5046 O O . THR A 1 644 ? -5.139 2.898 24.136 1.00 79.06 644 THR A O 1
ATOM 5049 N N . ASP A 1 645 ? -7.085 3.762 23.442 1.00 82.25 645 ASP A N 1
ATOM 5050 C CA . ASP A 1 645 ? -7.596 4.096 24.784 1.00 82.25 645 ASP A CA 1
ATOM 5051 C C . ASP A 1 645 ? -8.435 2.969 25.424 1.00 82.25 645 ASP A C 1
ATOM 5053 O O . ASP A 1 645 ? -8.610 2.938 26.644 1.00 82.25 645 ASP A O 1
ATOM 5057 N N . LEU A 1 646 ? -8.940 2.014 24.630 1.00 87.69 646 LEU A N 1
ATOM 5058 C CA . LEU A 1 646 ? -9.796 0.920 25.114 1.00 87.69 646 LEU A CA 1
ATOM 5059 C C . LEU A 1 646 ? -9.192 0.100 26.275 1.00 87.69 646 LEU A C 1
ATOM 5061 O O . LEU A 1 646 ? -9.944 -0.194 27.202 1.00 87.69 646 LEU A O 1
ATOM 5065 N N . PRO A 1 647 ? -7.884 -0.226 26.324 1.00 92.50 647 PRO A N 1
ATOM 5066 C CA . PRO A 1 647 ? -7.305 -0.937 27.468 1.00 92.50 647 PRO A CA 1
ATOM 5067 C C . PRO A 1 647 ? -7.535 -0.232 28.802 1.00 92.50 647 PRO A C 1
ATOM 5069 O O . PRO A 1 647 ? -7.931 -0.846 29.791 1.00 92.50 647 PRO A O 1
ATOM 5072 N N . ARG A 1 648 ? -7.358 1.092 28.816 1.00 90.75 648 ARG A N 1
ATOM 5073 C CA . ARG A 1 648 ? -7.639 1.910 29.992 1.00 90.75 648 ARG A CA 1
ATOM 5074 C C . ARG A 1 648 ? -9.126 1.871 30.333 1.00 90.75 648 ARG A C 1
ATOM 5076 O O . ARG A 1 648 ? -9.478 1.748 31.500 1.00 90.75 648 ARG A O 1
ATOM 5083 N N . LYS A 1 649 ? -10.003 1.912 29.326 1.00 89.12 649 LYS A N 1
ATOM 5084 C CA . LYS A 1 649 ? -11.462 1.826 29.514 1.00 89.12 649 LYS A CA 1
ATOM 5085 C C . LYS A 1 649 ? -11.955 0.484 30.026 1.00 89.12 649 LYS A C 1
ATOM 5087 O O . LYS A 1 649 ? -12.926 0.465 30.773 1.00 89.12 649 LYS A O 1
ATOM 5092 N N . ILE A 1 650 ? -11.275 -0.607 29.694 1.00 92.12 650 ILE A N 1
ATOM 5093 C CA . ILE A 1 650 ? -11.546 -1.920 30.287 1.00 92.12 650 ILE A CA 1
ATOM 5094 C C . ILE A 1 650 ? -11.302 -1.898 31.801 1.00 92.12 650 ILE A C 1
ATOM 5096 O O . ILE A 1 650 ? -12.067 -2.500 32.548 1.00 92.12 650 ILE A O 1
ATOM 5100 N N . ARG A 1 651 ? -10.295 -1.150 32.264 1.00 91.38 651 ARG A N 1
ATOM 5101 C CA . ARG A 1 651 ? -9.957 -1.037 33.690 1.00 91.38 651 ARG A CA 1
ATOM 5102 C C . ARG A 1 651 ? -10.796 -0.008 34.447 1.00 91.38 651 ARG A C 1
ATOM 5104 O O . ARG A 1 651 ? -11.183 -0.251 35.581 1.00 91.38 651 ARG A O 1
ATOM 5111 N N . GLU A 1 652 ? -11.052 1.148 33.838 1.00 90.88 652 GLU A N 1
ATOM 5112 C CA . GLU A 1 652 ? -11.638 2.315 34.520 1.00 90.88 652 GLU A CA 1
ATOM 5113 C C . GLU A 1 652 ? -13.136 2.517 34.235 1.00 90.88 652 GLU A C 1
ATOM 5115 O O . GLU A 1 652 ? -13.806 3.275 34.936 1.00 90.88 652 GLU A O 1
ATOM 5120 N N . GLY A 1 653 ? -13.671 1.877 33.194 1.00 88.94 653 GLY A N 1
ATOM 5121 C CA . GLY A 1 653 ? -14.986 2.198 32.644 1.00 88.94 653 GLY A CA 1
ATOM 5122 C C . GLY A 1 653 ? -14.996 3.478 31.796 1.00 88.94 653 GLY A C 1
ATOM 5123 O O . GLY A 1 653 ? -13.996 4.186 31.633 1.00 88.94 653 GLY A O 1
ATOM 5124 N N . ILE A 1 654 ? -16.153 3.776 31.206 1.00 85.75 654 ILE A N 1
ATOM 5125 C CA . ILE A 1 654 ? -16.364 4.916 30.303 1.00 85.75 654 ILE A CA 1
ATOM 5126 C C . ILE A 1 654 ? -17.282 5.924 30.971 1.00 85.75 654 ILE A C 1
ATOM 5128 O O . ILE A 1 654 ? -18.390 5.578 31.373 1.00 85.75 654 ILE A O 1
ATOM 5132 N N . THR A 1 655 ? -16.831 7.178 31.052 1.00 84.25 655 THR A N 1
ATOM 5133 C CA . THR A 1 655 ? -17.582 8.273 31.671 1.00 84.25 655 THR A CA 1
ATOM 5134 C C . THR A 1 655 ? -18.128 9.207 30.602 1.00 84.25 655 THR A C 1
ATOM 5136 O O . THR A 1 655 ? -17.388 9.771 29.795 1.00 84.25 655 THR A O 1
ATOM 5139 N N . LEU A 1 656 ? -19.435 9.438 30.603 1.00 77.75 656 LEU A N 1
ATOM 5140 C CA . LEU A 1 656 ? -20.077 10.315 29.627 1.00 77.75 656 LEU A CA 1
ATOM 5141 C C . LEU A 1 656 ? -19.720 11.790 29.905 1.00 77.75 656 LEU A C 1
ATOM 5143 O O . LEU A 1 656 ? -19.931 12.283 31.012 1.00 77.75 656 LEU A O 1
ATOM 5147 N N . LYS A 1 657 ? -19.181 12.527 28.917 1.00 74.44 657 LYS A N 1
ATOM 5148 C CA . LYS A 1 657 ? -18.739 13.933 29.082 1.00 74.44 657 LYS A CA 1
ATOM 5149 C C . LYS A 1 657 ? -19.775 14.964 28.653 1.00 74.44 657 LYS A C 1
ATOM 5151 O O . LYS A 1 657 ? -19.745 16.097 29.143 1.00 74.44 657 LYS A O 1
ATOM 5156 N N . HIS A 1 658 ? -20.691 14.594 27.768 1.00 67.50 658 HIS A N 1
ATOM 5157 C CA . HIS A 1 658 ? -21.720 15.482 27.247 1.00 67.50 658 HIS A CA 1
ATOM 5158 C C . HIS A 1 658 ? -23.088 14.779 27.179 1.00 67.50 658 HIS A C 1
ATOM 5160 O O . HIS A 1 658 ? -23.208 13.573 27.381 1.00 67.50 658 HIS A O 1
ATOM 5166 N N . GLY A 1 659 ? -24.137 15.551 26.887 1.00 67.75 659 GLY A N 1
ATOM 5167 C CA . GLY A 1 659 ? -25.519 15.067 26.876 1.00 67.75 659 GLY A CA 1
ATOM 5168 C C . GLY A 1 659 ? -26.154 15.010 28.269 1.00 67.75 659 GLY A C 1
ATOM 5169 O O . GLY A 1 659 ? -25.561 15.432 29.260 1.00 67.75 659 GLY A O 1
ATOM 5170 N N . TRP A 1 660 ? -27.385 14.499 28.334 1.00 65.44 660 TRP A N 1
ATOM 5171 C CA . TRP A 1 660 ? -28.198 14.466 29.558 1.00 65.44 660 TRP A CA 1
ATOM 5172 C C . TRP A 1 660 ? -27.654 13.543 30.656 1.00 65.44 660 TRP A C 1
ATOM 5174 O O . TRP A 1 660 ? -28.064 13.665 31.803 1.00 65.44 660 TRP A O 1
ATOM 5184 N N . PHE A 1 661 ? -26.703 12.666 30.325 1.00 71.56 661 PHE A N 1
ATOM 5185 C CA . PHE A 1 661 ? -26.112 11.685 31.246 1.00 71.56 661 PHE A CA 1
ATOM 5186 C C . PHE A 1 661 ? -24.653 11.988 31.588 1.00 71.56 661 PHE A C 1
ATOM 5188 O O . PHE A 1 661 ? -23.907 11.097 31.986 1.00 71.56 661 PHE A O 1
ATOM 5195 N N . LYS A 1 662 ? -24.224 13.242 31.412 1.00 76.44 662 LYS A N 1
ATOM 5196 C CA . LYS A 1 662 ? -22.876 13.681 31.771 1.00 76.44 662 LYS A CA 1
ATOM 5197 C C . LYS A 1 662 ? -22.531 13.274 33.214 1.00 76.44 662 LYS A C 1
ATOM 5199 O O . LYS A 1 662 ? -23.272 13.596 34.137 1.00 76.44 662 LYS A O 1
ATOM 5204 N N . GLY A 1 663 ? -21.387 12.618 33.394 1.00 78.38 663 GLY A N 1
ATOM 5205 C CA . GLY A 1 663 ? -20.879 12.143 34.683 1.00 78.38 663 GLY A CA 1
ATOM 5206 C C . GLY A 1 663 ? -21.281 10.713 35.053 1.00 78.38 663 GLY A C 1
ATOM 5207 O O . GLY A 1 663 ? -20.752 10.188 36.024 1.00 78.38 663 GLY A O 1
ATOM 5208 N N . TYR A 1 664 ? -22.174 10.067 34.298 1.00 80.31 664 TYR A N 1
ATOM 5209 C CA . TYR A 1 664 ? -22.445 8.640 34.463 1.00 80.31 664 TYR A CA 1
ATOM 5210 C C . TYR A 1 664 ? -21.294 7.797 33.896 1.00 80.31 664 TYR A C 1
ATOM 5212 O O . TYR A 1 664 ? -20.817 8.078 32.791 1.00 80.31 664 TYR A O 1
ATOM 5220 N N . THR A 1 665 ? -20.900 6.752 34.629 1.00 85.00 665 THR A N 1
ATOM 5221 C CA . THR A 1 665 ? -19.832 5.817 34.248 1.00 85.00 665 THR A CA 1
ATOM 5222 C C . THR A 1 665 ? -20.378 4.396 34.143 1.00 85.00 665 THR A C 1
ATOM 5224 O O . THR A 1 665 ? -21.036 3.926 35.071 1.00 85.00 665 THR A O 1
ATOM 5227 N N . TYR A 1 666 ? -20.085 3.701 33.041 1.00 84.69 666 TYR A N 1
ATOM 5228 C CA . TYR A 1 666 ? -20.407 2.278 32.860 1.00 84.69 666 TYR A CA 1
ATOM 5229 C C . TYR A 1 666 ? -19.145 1.429 32.637 1.00 84.69 666 TYR A C 1
ATOM 5231 O O . TYR A 1 666 ? -18.155 1.940 32.103 1.00 84.69 666 TYR A O 1
ATOM 5239 N N . PRO A 1 667 ? -19.150 0.143 33.035 1.00 91.62 667 PRO A N 1
ATOM 5240 C CA . PRO A 1 667 ? -18.005 -0.745 32.850 1.00 91.62 667 PRO A CA 1
ATOM 5241 C C . PRO A 1 667 ? -17.949 -1.331 31.433 1.00 91.62 667 PRO A C 1
ATOM 5243 O O . PRO A 1 667 ? -18.969 -1.455 30.758 1.00 91.62 667 PRO A O 1
ATOM 5246 N N . VAL A 1 668 ? -16.765 -1.780 31.013 1.00 92.69 668 VAL A N 1
ATOM 5247 C CA . VAL A 1 668 ? -16.587 -2.625 29.822 1.00 92.69 668 VAL A CA 1
ATOM 5248 C C . VAL A 1 668 ? -16.428 -4.071 30.285 1.00 92.69 668 VAL A C 1
ATOM 5250 O O . VAL A 1 668 ? -15.495 -4.382 31.017 1.00 92.69 668 VAL A O 1
ATOM 5253 N N . LYS A 1 669 ? -17.349 -4.950 29.881 1.00 96.69 669 LYS A N 1
ATOM 5254 C CA . LYS A 1 669 ? -17.456 -6.325 30.397 1.00 96.69 669 LYS A CA 1
ATOM 5255 C C . LYS A 1 669 ? -17.336 -7.417 29.346 1.00 96.69 669 LYS A C 1
ATOM 5257 O O . LYS A 1 669 ? -16.981 -8.539 29.694 1.00 96.69 669 LYS A O 1
ATOM 5262 N N . ALA A 1 670 ? -17.571 -7.108 28.074 1.00 97.62 670 ALA A N 1
ATOM 5263 C CA . ALA A 1 670 ? -17.275 -8.036 26.991 1.00 97.62 670 ALA A CA 1
ATOM 5264 C C . ALA A 1 670 ? -16.558 -7.353 25.833 1.00 97.62 670 ALA A C 1
ATOM 5266 O O . ALA A 1 670 ? -16.931 -6.251 25.429 1.00 97.62 670 ALA A O 1
ATOM 5267 N N . PHE A 1 671 ? -15.580 -8.051 25.266 1.00 96.44 671 PHE A N 1
ATOM 5268 C CA . PHE A 1 671 ? -14.898 -7.654 24.044 1.00 96.44 671 PHE A CA 1
ATOM 5269 C C . PHE A 1 671 ? -14.983 -8.806 23.044 1.00 96.44 671 PHE A C 1
ATOM 5271 O O . PHE A 1 671 ? -14.575 -9.928 23.325 1.00 96.44 671 PHE A O 1
ATOM 5278 N N . VAL A 1 672 ? -15.576 -8.553 21.884 1.00 96.94 672 VAL A N 1
ATOM 5279 C CA . VAL A 1 672 ? -15.659 -9.518 20.788 1.00 96.94 672 VAL A CA 1
ATOM 5280 C C . VAL A 1 672 ? -14.868 -8.947 19.631 1.00 96.94 672 VAL A C 1
ATOM 5282 O O . VAL A 1 672 ? -15.141 -7.829 19.205 1.00 96.94 672 VAL A O 1
ATOM 5285 N N . THR A 1 673 ? -13.895 -9.693 19.118 1.00 94.81 673 THR A N 1
ATOM 5286 C CA . THR A 1 673 ? -13.084 -9.250 17.981 1.00 94.81 673 THR A CA 1
ATOM 5287 C C . THR A 1 673 ? -13.154 -10.240 16.825 1.00 94.81 673 THR A C 1
ATOM 5289 O O . THR A 1 673 ? -12.965 -11.450 16.988 1.00 94.81 673 THR A O 1
ATOM 5292 N N . ARG A 1 674 ? -13.429 -9.715 15.627 1.00 93.94 674 ARG A N 1
ATOM 5293 C CA . ARG A 1 674 ? -13.374 -10.446 14.359 1.00 93.94 674 ARG A CA 1
ATOM 5294 C C . ARG A 1 674 ? -12.170 -9.972 13.561 1.00 93.94 674 ARG A C 1
ATOM 5296 O O . ARG A 1 674 ? -12.135 -8.819 13.141 1.00 93.94 674 ARG A O 1
ATOM 5303 N N . ALA A 1 675 ? -11.218 -10.875 13.315 1.00 91.31 675 ALA A N 1
ATOM 5304 C CA . ALA A 1 675 ? -9.974 -10.585 12.592 1.00 91.31 675 ALA A CA 1
ATOM 5305 C C . ALA A 1 675 ? -9.185 -9.379 13.153 1.00 91.31 675 ALA A C 1
ATOM 5307 O O . ALA A 1 675 ? -8.451 -8.710 12.423 1.00 91.31 675 ALA A O 1
ATOM 5308 N N . GLY A 1 676 ? -9.362 -9.067 14.441 1.00 91.12 676 GLY A N 1
ATOM 5309 C CA . GLY A 1 676 ? -8.599 -8.037 15.133 1.00 91.12 676 GLY A CA 1
ATOM 5310 C C . GLY A 1 676 ? -7.372 -8.621 15.825 1.00 91.12 676 GLY A C 1
ATOM 5311 O O . GLY A 1 676 ? -7.331 -9.789 16.220 1.00 91.12 676 GLY A O 1
ATOM 5312 N N . ASN A 1 677 ? -6.340 -7.792 15.970 1.00 93.50 677 ASN A N 1
ATOM 5313 C CA . ASN A 1 677 ? -5.151 -8.133 16.748 1.00 93.50 677 ASN A CA 1
ATOM 5314 C C . ASN A 1 677 ? -4.641 -6.948 17.600 1.00 93.50 677 ASN A C 1
ATOM 5316 O O . ASN A 1 677 ? -3.450 -6.616 17.557 1.00 93.50 677 ASN A O 1
ATOM 5320 N N . PRO A 1 678 ? -5.531 -6.276 18.357 1.00 91.75 678 PRO A N 1
ATOM 5321 C CA . PRO A 1 678 ? -5.236 -5.016 19.030 1.00 91.75 678 PRO A CA 1
ATOM 5322 C C . PRO A 1 678 ? -4.046 -5.065 19.993 1.00 91.75 678 PRO A C 1
ATOM 5324 O O . PRO A 1 678 ? -3.346 -4.060 20.094 1.00 91.75 678 PRO A O 1
ATOM 5327 N N . VAL A 1 679 ? -3.743 -6.221 20.607 1.00 94.06 679 VAL A N 1
ATOM 5328 C CA . VAL A 1 679 ? -2.579 -6.381 21.501 1.00 94.06 679 VAL A CA 1
ATOM 5329 C C . VAL A 1 679 ? -1.273 -5.944 20.826 1.00 94.06 679 VAL A C 1
ATOM 5331 O O . VAL A 1 679 ? -0.389 -5.414 21.495 1.00 94.06 679 VAL A O 1
ATOM 5334 N N . ILE A 1 680 ? -1.145 -6.111 19.504 1.00 92.56 680 ILE A N 1
ATOM 5335 C CA . ILE A 1 680 ? 0.042 -5.666 18.755 1.00 92.56 680 ILE A CA 1
ATOM 5336 C C . ILE A 1 680 ? -0.238 -4.541 17.751 1.00 92.56 680 ILE A C 1
ATOM 5338 O O . ILE A 1 680 ? 0.711 -3.904 17.302 1.00 92.56 680 ILE A O 1
ATOM 5342 N N . THR A 1 681 ? -1.498 -4.280 17.377 1.00 89.62 681 THR A N 1
ATOM 5343 C CA . THR A 1 681 ? -1.827 -3.308 16.313 1.00 89.62 681 THR A CA 1
ATOM 5344 C C . THR A 1 681 ? -2.387 -1.970 16.800 1.00 89.62 681 THR A C 1
ATOM 5346 O O . THR A 1 681 ? -2.334 -1.007 16.043 1.00 89.62 681 THR A O 1
ATOM 5349 N N . ALA A 1 682 ? -2.945 -1.873 18.012 1.00 84.38 682 ALA A N 1
ATOM 5350 C CA . ALA A 1 682 ? -3.700 -0.692 18.462 1.00 84.38 682 ALA A CA 1
ATOM 5351 C C . ALA A 1 682 ? -2.888 0.357 19.254 1.00 84.38 682 ALA A C 1
ATOM 5353 O O . ALA A 1 682 ? -3.388 1.453 19.518 1.00 84.38 682 ALA A O 1
ATOM 5354 N N . GLY A 1 683 ? -1.639 0.038 19.607 1.00 81.06 683 GLY A N 1
ATOM 5355 C CA . GLY A 1 683 ? -0.773 0.843 20.477 1.00 81.06 683 GLY A CA 1
ATOM 5356 C C . GLY A 1 683 ? -0.762 0.339 21.926 1.00 81.06 683 GLY A C 1
ATOM 5357 O O . GLY A 1 683 ? -1.745 -0.218 22.393 1.00 81.06 683 GLY A O 1
ATOM 5358 N N . SER A 1 684 ? 0.368 0.522 22.620 1.00 87.56 684 SER A N 1
ATOM 5359 C CA . SER A 1 684 ? 0.630 0.067 24.001 1.00 87.56 684 SER A CA 1
ATOM 5360 C C . SER A 1 684 ? 0.273 -1.403 24.289 1.00 87.56 684 SER A C 1
ATOM 5362 O O . SER A 1 684 ? -0.699 -1.725 24.972 1.00 87.56 684 SER A O 1
ATOM 5364 N N . THR A 1 685 ? 1.100 -2.330 23.798 1.00 94.12 685 THR A N 1
ATOM 5365 C CA . THR A 1 685 ? 0.951 -3.771 24.072 1.00 94.12 685 THR A CA 1
ATOM 5366 C C . THR A 1 685 ? 0.830 -4.118 25.565 1.00 94.12 685 THR A C 1
ATOM 5368 O O . THR A 1 685 ? -0.055 -4.909 25.892 1.00 94.12 685 THR A O 1
ATOM 5371 N N . PRO A 1 686 ? 1.637 -3.550 26.490 1.00 95.38 686 PRO A N 1
ATOM 5372 C CA . PRO A 1 686 ? 1.508 -3.869 27.913 1.00 95.38 686 PRO A CA 1
ATOM 5373 C C . PRO A 1 686 ? 0.142 -3.494 28.485 1.00 95.38 686 PRO A C 1
ATOM 5375 O O . PRO A 1 686 ? -0.423 -4.269 29.250 1.00 95.38 686 PRO A O 1
ATOM 5378 N N . ASP A 1 687 ? -0.417 -2.352 28.070 1.00 95.00 687 ASP A N 1
ATOM 5379 C CA . ASP A 1 687 ? -1.736 -1.923 28.527 1.00 95.00 687 ASP A CA 1
ATOM 5380 C C . ASP A 1 687 ? -2.826 -2.884 28.076 1.00 95.00 687 ASP A C 1
ATOM 5382 O O . ASP A 1 687 ? -3.713 -3.196 28.865 1.00 95.00 687 ASP A O 1
ATOM 5386 N N . TRP A 1 688 ? -2.764 -3.360 26.832 1.00 95.75 688 TRP A N 1
ATOM 5387 C CA . TRP A 1 688 ? -3.711 -4.347 26.318 1.00 95.75 688 TRP A CA 1
ATOM 5388 C C . TRP A 1 688 ? -3.637 -5.671 27.071 1.00 95.75 688 TRP A C 1
ATOM 5390 O O . TRP A 1 688 ? -4.675 -6.220 27.427 1.00 95.75 688 TRP A O 1
ATOM 5400 N N . ILE A 1 689 ? -2.428 -6.178 27.321 1.00 96.56 689 ILE A N 1
ATOM 5401 C CA . ILE A 1 689 ? -2.244 -7.418 28.083 1.00 96.56 689 ILE A CA 1
ATOM 5402 C C . ILE A 1 689 ? -2.839 -7.249 29.478 1.00 96.56 689 ILE A C 1
ATOM 5404 O O . ILE A 1 689 ? -3.692 -8.039 29.869 1.00 96.56 689 ILE A O 1
ATOM 5408 N N . ASP A 1 690 ? -2.451 -6.181 30.177 1.00 96.38 690 ASP A N 1
ATOM 5409 C CA . ASP A 1 690 ? -2.952 -5.881 31.513 1.00 96.38 690 ASP A CA 1
ATOM 5410 C C . ASP A 1 690 ? -4.481 -5.747 31.527 1.00 96.38 690 ASP A C 1
ATOM 5412 O O . ASP A 1 690 ? -5.142 -6.379 32.341 1.00 96.38 690 ASP A O 1
ATOM 5416 N N . ALA A 1 691 ? -5.081 -5.033 30.573 1.00 96.00 691 ALA A N 1
ATOM 5417 C CA . ALA A 1 691 ? -6.533 -4.908 30.473 1.00 96.00 691 ALA A CA 1
ATOM 5418 C C . ALA A 1 691 ? -7.237 -6.268 30.329 1.00 96.00 691 ALA A C 1
ATOM 5420 O O . ALA A 1 691 ? -8.236 -6.519 31.005 1.00 96.00 691 ALA A O 1
ATOM 5421 N N . LEU A 1 692 ? -6.701 -7.161 29.492 1.00 96.75 692 LEU A N 1
ATOM 5422 C CA . LEU A 1 692 ? -7.285 -8.477 29.224 1.00 96.75 692 LEU A CA 1
ATOM 5423 C C . LEU A 1 692 ? -7.055 -9.483 30.366 1.00 96.75 692 LEU A C 1
ATOM 5425 O O . LEU A 1 692 ? -7.812 -10.450 30.472 1.00 96.75 692 LEU A O 1
ATOM 5429 N N . THR A 1 693 ? -6.052 -9.265 31.224 1.00 96.81 693 THR A N 1
ATOM 5430 C CA . THR A 1 693 ? -5.728 -10.148 32.362 1.00 96.81 693 THR A CA 1
ATOM 5431 C C . THR A 1 693 ? -6.060 -9.565 33.734 1.00 96.81 693 THR A C 1
ATOM 5433 O O . THR A 1 693 ? -5.975 -10.287 34.725 1.00 96.81 693 THR A O 1
ATOM 5436 N N . SER A 1 694 ? -6.412 -8.280 33.815 1.00 95.75 694 SER A N 1
ATOM 5437 C CA . SER A 1 694 ? -6.698 -7.592 35.076 1.00 95.75 694 SER A CA 1
ATOM 5438 C C . SER A 1 694 ? -7.890 -8.220 35.796 1.00 95.75 694 SER A C 1
ATOM 5440 O O . SER A 1 694 ? -8.842 -8.690 35.163 1.00 95.75 694 SER A O 1
ATOM 5442 N N . ARG A 1 695 ? -7.822 -8.238 37.129 1.00 95.31 695 ARG A N 1
ATOM 5443 C CA . ARG A 1 695 ? -8.815 -8.860 38.006 1.00 95.31 695 ARG A CA 1
ATOM 5444 C C . ARG A 1 695 ? -9.322 -7.879 39.058 1.00 95.31 695 ARG A C 1
ATOM 5446 O O . ARG A 1 695 ? -8.616 -6.930 39.403 1.00 95.31 695 ARG A O 1
ATOM 5453 N N . ASP A 1 696 ? -10.529 -8.126 39.545 1.00 91.88 696 ASP A N 1
ATOM 5454 C CA . ASP A 1 696 ? -11.121 -7.409 40.665 1.00 91.88 696 ASP A CA 1
ATOM 5455 C C . ASP A 1 696 ? -10.618 -7.951 42.017 1.00 91.88 696 ASP A C 1
ATOM 5457 O O . ASP A 1 696 ? -9.790 -8.863 42.093 1.00 91.88 696 ASP A O 1
ATOM 5461 N N . GLU A 1 697 ? -11.118 -7.375 43.109 1.00 91.88 697 GLU A N 1
ATOM 5462 C CA . GLU A 1 697 ? -10.771 -7.774 44.479 1.00 91.88 697 GLU A CA 1
ATOM 5463 C C . GLU A 1 697 ? -11.181 -9.213 44.840 1.00 91.88 697 GLU A C 1
ATOM 5465 O O . GLU A 1 697 ? -10.605 -9.799 45.756 1.00 91.88 697 GLU A O 1
ATOM 5470 N N . ASN A 1 698 ? -12.130 -9.802 44.104 1.00 92.56 698 ASN A N 1
ATOM 5471 C CA . ASN A 1 698 ? -12.567 -11.189 44.275 1.00 92.56 698 ASN A CA 1
ATOM 5472 C C . ASN A 1 698 ? -11.729 -12.166 43.440 1.00 92.56 698 ASN A C 1
ATOM 5474 O O . ASN A 1 698 ? -11.941 -13.377 43.501 1.00 92.56 698 ASN A O 1
ATOM 5478 N N . GLY A 1 699 ? -10.767 -11.652 42.669 1.00 92.50 699 GLY A N 1
ATOM 5479 C CA . GLY A 1 699 ? -9.950 -12.436 41.762 1.00 92.50 699 GLY A CA 1
ATOM 5480 C C . GLY A 1 699 ? -10.661 -12.790 40.459 1.00 92.50 699 GLY A C 1
ATOM 5481 O O . GLY A 1 699 ? -10.122 -13.599 39.711 1.00 92.50 699 GLY A O 1
ATOM 5482 N N . GLU A 1 700 ? -11.814 -12.204 40.137 1.00 92.69 700 GLU A N 1
ATOM 5483 C CA . GLU A 1 700 ? -12.497 -12.399 38.852 1.00 92.69 700 GLU A CA 1
ATOM 5484 C C . GLU A 1 700 ? -11.926 -11.451 37.795 1.00 92.69 700 GLU A C 1
ATOM 5486 O O . GLU A 1 700 ? -11.473 -10.358 38.120 1.00 92.69 700 GLU A O 1
ATOM 5491 N N . TYR A 1 701 ? -11.907 -11.842 36.516 1.00 95.88 701 TYR A N 1
ATOM 5492 C CA . TYR A 1 701 ? -11.415 -10.941 35.465 1.00 95.88 701 TYR A CA 1
ATOM 5493 C C . TYR A 1 701 ? -12.308 -9.701 35.343 1.00 95.88 701 TYR A C 1
ATOM 5495 O O . TYR A 1 701 ? -13.530 -9.811 35.307 1.00 95.88 701 TYR A O 1
ATOM 5503 N N . ASN A 1 702 ? -11.700 -8.523 35.179 1.00 94.44 702 ASN A N 1
ATOM 5504 C CA . ASN A 1 702 ? -12.443 -7.278 34.967 1.00 94.44 702 ASN A CA 1
ATOM 5505 C C . ASN A 1 702 ? -13.289 -7.329 33.686 1.00 94.44 702 ASN A C 1
ATOM 5507 O O . ASN A 1 702 ? -14.417 -6.829 33.670 1.00 94.44 702 ASN A O 1
ATOM 5511 N N . LEU A 1 703 ? -12.746 -7.959 32.638 1.00 96.50 703 LEU A N 1
ATOM 5512 C CA . LEU A 1 703 ? -13.441 -8.282 31.396 1.00 96.50 703 LEU A CA 1
ATOM 5513 C C . LEU A 1 703 ? -14.006 -9.709 31.476 1.00 96.50 703 LEU A C 1
ATOM 5515 O O . LEU A 1 703 ? -13.272 -10.673 31.253 1.00 96.50 703 LEU A O 1
ATOM 5519 N N . ASP A 1 704 ? -15.301 -9.832 31.754 1.00 96.88 704 ASP A N 1
ATOM 5520 C CA . ASP A 1 704 ? -16.007 -11.098 32.004 1.00 96.88 704 ASP A CA 1
ATOM 5521 C C . ASP A 1 704 ? -16.059 -12.053 30.793 1.00 96.88 704 ASP A C 1
ATOM 5523 O O . ASP A 1 704 ? -16.263 -13.259 30.974 1.00 96.88 704 ASP A O 1
ATOM 5527 N N . LEU A 1 705 ? -15.945 -11.519 29.569 1.00 98.06 705 LEU A N 1
ATOM 5528 C CA . LEU A 1 705 ? -15.971 -12.288 28.321 1.00 98.06 705 LEU A CA 1
ATOM 5529 C C . LEU A 1 705 ? -15.053 -11.678 27.249 1.00 98.06 705 LEU A C 1
ATOM 5531 O O . LEU A 1 705 ? -15.196 -10.510 26.885 1.00 98.06 705 LEU A O 1
ATOM 5535 N N . MET A 1 706 ? -14.182 -12.496 26.668 1.00 97.56 706 MET A N 1
ATOM 5536 C CA . MET A 1 706 ? -13.412 -12.180 25.469 1.00 97.56 706 MET A CA 1
ATOM 5537 C C . MET A 1 706 ? -13.657 -13.237 24.394 1.00 97.56 706 MET A C 1
ATOM 5539 O O . MET A 1 706 ? -13.321 -14.398 24.588 1.00 97.56 706 MET A O 1
ATOM 5543 N N . VAL A 1 707 ? -14.191 -12.834 23.240 1.00 98.00 707 VAL A N 1
ATOM 5544 C CA . VAL A 1 707 ? -14.429 -13.736 22.101 1.00 98.00 707 VAL A CA 1
ATOM 5545 C C . VAL A 1 707 ? -13.524 -13.349 20.943 1.00 98.00 707 VAL A C 1
ATOM 5547 O O . VAL A 1 707 ? -13.485 -12.191 20.524 1.00 98.00 707 VAL A O 1
ATOM 5550 N N . PHE A 1 708 ? -12.835 -14.339 20.385 1.00 97.12 708 PHE A N 1
ATOM 5551 C CA . PHE A 1 708 ? -11.923 -14.162 19.265 1.00 97.12 708 PHE A CA 1
ATOM 5552 C C . PHE A 1 708 ? -12.368 -14.985 18.056 1.00 97.12 708 PHE A C 1
ATOM 5554 O O . PHE A 1 708 ? -12.521 -16.201 18.139 1.00 97.12 708 PHE A O 1
ATOM 5561 N N . ILE A 1 709 ? -12.570 -14.315 16.920 1.00 95.88 709 ILE A N 1
ATOM 5562 C CA . ILE A 1 709 ? -13.040 -14.938 15.681 1.00 95.88 709 ILE A CA 1
ATOM 5563 C C . ILE A 1 709 ? -11.992 -14.717 14.589 1.00 95.88 709 ILE A C 1
ATOM 5565 O O . ILE A 1 709 ? -11.927 -13.641 13.984 1.00 95.88 709 ILE A O 1
ATOM 5569 N N . ASP A 1 710 ? -11.178 -15.733 14.298 1.00 93.56 710 ASP A N 1
ATOM 5570 C CA . ASP A 1 710 ? -10.157 -15.669 13.247 1.00 93.56 710 ASP A CA 1
ATOM 5571 C C . ASP A 1 710 ? -9.754 -17.040 12.678 1.00 93.56 710 ASP A C 1
ATOM 5573 O O . ASP A 1 710 ? -10.219 -18.087 13.120 1.00 93.56 710 ASP A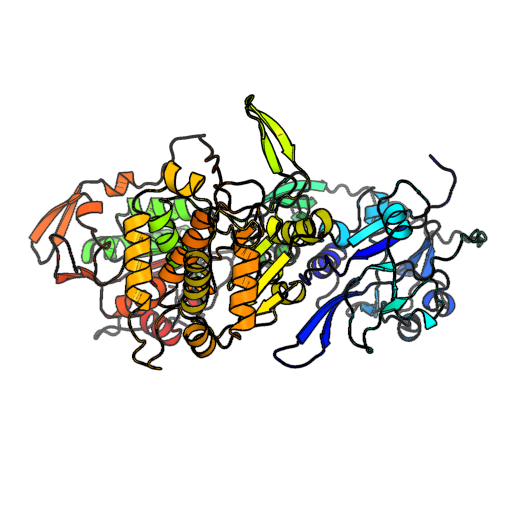 O 1
ATOM 5577 N N . THR A 1 711 ? -8.903 -17.022 11.651 1.00 91.50 711 THR A N 1
ATOM 5578 C CA . THR A 1 711 ? -8.373 -18.208 10.960 1.00 91.50 711 THR A CA 1
ATOM 5579 C C . THR A 1 711 ? -7.267 -18.896 11.768 1.00 91.50 711 THR A C 1
ATOM 5581 O O . THR A 1 711 ? -7.081 -20.109 11.656 1.00 91.50 711 THR A O 1
ATOM 5584 N N . HIS A 1 712 ? -6.548 -18.132 12.594 1.00 92.25 712 HIS A N 1
ATOM 5585 C CA . HIS A 1 712 ? -5.410 -18.567 13.406 1.00 92.25 712 HIS A CA 1
ATOM 5586 C C . HIS A 1 712 ? -5.477 -17.914 14.784 1.00 92.25 712 HIS A C 1
ATOM 5588 O O . HIS A 1 712 ? -5.912 -16.769 14.892 1.00 92.25 712 HIS A O 1
ATOM 5594 N N . ILE A 1 713 ? -4.987 -18.597 15.823 1.00 93.25 713 ILE A N 1
ATOM 5595 C CA . ILE A 1 713 ? -4.825 -17.990 17.150 1.00 93.25 713 ILE A CA 1
ATOM 5596 C C . ILE A 1 713 ? -3.672 -16.987 17.058 1.00 93.25 713 ILE A C 1
ATOM 5598 O O . ILE A 1 713 ? -2.498 -17.359 17.071 1.00 93.25 713 ILE A O 1
ATOM 5602 N N . ASN A 1 714 ? -4.006 -15.708 16.895 1.00 93.62 714 ASN A N 1
ATOM 5603 C CA . ASN A 1 714 ? -3.024 -14.630 16.890 1.00 93.62 714 ASN A CA 1
ATOM 5604 C C . ASN A 1 714 ? -2.664 -14.217 18.334 1.00 93.62 714 ASN A C 1
ATOM 5606 O O . ASN A 1 714 ? -3.127 -14.819 19.302 1.00 93.62 714 ASN A O 1
ATOM 5610 N N . VAL A 1 715 ? -1.825 -13.189 18.497 1.00 95.31 715 VAL A N 1
ATOM 5611 C CA . VAL A 1 715 ? -1.387 -12.726 19.829 1.00 95.31 715 VAL A CA 1
ATOM 5612 C C . VAL A 1 715 ? -2.573 -12.326 20.712 1.00 95.31 715 VAL A C 1
ATOM 5614 O O . VAL A 1 715 ? -2.594 -12.681 21.885 1.00 95.31 715 VAL A O 1
ATOM 5617 N N . THR A 1 716 ? -3.576 -11.644 20.154 1.00 95.62 716 THR A N 1
ATOM 5618 C CA . THR A 1 716 ? -4.801 -11.286 20.885 1.00 95.62 716 THR A CA 1
ATOM 5619 C C . THR A 1 716 ? -5.648 -12.517 21.209 1.00 95.62 716 THR A C 1
ATOM 5621 O O . THR A 1 716 ? -6.158 -12.628 22.321 1.00 95.62 716 THR A O 1
ATOM 5624 N N . GLY A 1 717 ? -5.753 -13.472 20.279 1.00 96.00 717 GLY A N 1
ATOM 5625 C CA . GLY A 1 717 ? -6.535 -14.699 20.460 1.00 96.00 717 GLY A CA 1
ATOM 5626 C C . GLY A 1 717 ? -6.130 -15.530 21.682 1.00 96.00 717 GLY A C 1
ATOM 5627 O O . GLY A 1 717 ? -6.981 -16.177 22.280 1.00 96.00 717 GLY A O 1
ATOM 5628 N N . LYS A 1 718 ? -4.870 -15.443 22.130 1.00 96.19 718 LYS A N 1
ATOM 5629 C CA . LYS A 1 718 ? -4.375 -16.123 23.346 1.00 96.19 718 LYS A CA 1
ATOM 5630 C C . LYS A 1 718 ? -5.060 -15.684 24.644 1.00 96.19 718 LYS A C 1
ATOM 5632 O O . LYS A 1 718 ? -4.960 -16.384 25.649 1.00 96.19 718 LYS A O 1
ATOM 5637 N N . TYR A 1 719 ? -5.720 -14.529 24.634 1.00 97.31 719 TYR A N 1
ATOM 5638 C CA . TYR A 1 719 ? -6.423 -13.963 25.785 1.00 97.31 719 TYR A CA 1
ATOM 5639 C C . TYR A 1 719 ? -7.943 -14.165 25.713 1.00 97.31 719 TYR A C 1
ATOM 5641 O O . TYR A 1 719 ? -8.655 -13.652 26.573 1.00 97.31 719 TYR A O 1
ATOM 5649 N N . ALA A 1 720 ? -8.445 -14.877 24.698 1.00 97.56 720 ALA A N 1
ATOM 5650 C CA . ALA A 1 720 ? -9.861 -15.206 24.596 1.00 97.56 720 ALA A CA 1
ATOM 5651 C C . ALA A 1 720 ? -10.283 -16.308 25.575 1.00 97.56 720 ALA A C 1
ATOM 5653 O O . ALA A 1 720 ? -9.451 -17.062 26.085 1.00 97.56 720 ALA A O 1
ATOM 5654 N N . ASP A 1 721 ? -11.582 -16.348 25.854 1.00 97.00 721 ASP A N 1
ATOM 5655 C CA . ASP A 1 721 ? -12.259 -17.420 26.586 1.00 97.00 721 ASP A CA 1
ATOM 5656 C C . ASP A 1 721 ? -12.782 -18.471 25.605 1.00 97.00 721 ASP A C 1
ATOM 5658 O O . ASP A 1 721 ? -12.693 -19.672 25.954 1.00 97.00 721 ASP A O 1
#

pLDDT: mean 86.84, std 13.95, range [30.28, 98.75]

=== Feature glossary ===
Each block in this record encodes a different view of the same protein. In brief:

Predicted aligned error. PAE(i, j) answers: if I align the predicted and true structures on residue i, how far off (in Å) do I expect residue j to be? A block-diagonal PAE matrix with low values on the blocks and high values off-diagonal is the signature of a multi-domain protein with confidently predicted domains but uncertain inter-domain orientation.

Contact-map, Ramachandran, and PAE plots. Plot images: a contact map (which residues are close in 3D, as an N×N binary image), a Ramachandran scatter (backbone torsion angles, revealing secondary-structure composition at a glance), and — for AlphaFold structures — a PAE heatmap (pairwise prediction confidence).

Backbone torsions (φ/ψ). φ (phi) and ψ (psi) are the two rotatable backbone dihedrals per residue: φ is the C(i-1)–N–Cα–C torsion, ψ is the N–Cα–C–N(i+1) torsion, both in degrees on (−180°, 180°]. α-helical residues cluster near (−60°, −45°); β-strand residues near (−120°, +130°). A Ramachandran plot is simply a scatter of (φ, ψ) for every residue.

Foldseek 3Di. A 3Di character summarizes, for each residue, the relative orientation of the Cα frame of its nearest spatial neighbor. Because it encodes fold topology rather than chemistry, 3Di alignments detect remote structural similarity that sequence alignment misses.

Radius of gyration, Cα contacts, bounding box. Three whole-structure scalars: the radius of gyration (RMS distance of Cα from centroid, in Å), the count of Cα–Cα contacts (pairs closer than 8 Å and separated by more than four residues in sequence — i.e. tertiary, not local, contacts), and the bounding-box dimensions. Together they distinguish compact globular folds from extended fibres or disordered chains.

Sequence. Sequence gives the chain of amino acids in standard one-letter code (A=alanine, C=cysteine, …, Y=tyrosine), read N→C. It is the only feature that is directly encoded by the gene; all structural features are derived from the folded form of this sequence.

mmCIF coordinates. Atomic coordinates in PDBx/mmCIF format — the same representation the Protein Data Bank distributes. Each line of the _atom_site loop places one backbone atom in Cartesian space (units: ångströms, origin: arbitrary).

Secondary structure (3-state, P-SEA). Three-state secondary structure (P-SEA) collapses the eight DSSP classes into helix (a), strand (b), and coil (c). P-SEA assigns these from Cα geometry alone — distances and angles — without requiring backbone oxygens, so it works on any Cα trace.

InterPro / GO / CATH / organism. Functional annotations link the protein to curated databases. InterPro entries identify conserved domains and families by matching the sequence against member-database signatures (Pfam, PROSITE, CDD, …). Gene Ontology (GO) terms describe molecular function, biological process, and cellular component in a controlled vocabulary. CATH places the structure in a hierarchical fold classification (Class/Architecture/Topology/Homologous-superfamily). The organism is the source species.

B-factor. B-factor (Debye–Waller factor) reflects atomic displacement in the crystal lattice. It is an experimental observable (units Å²), not a prediction; low values mean the atom is pinned down, high values mean it moves or is heterogeneous across the crystal.

Rendered structure images. Structure images are PyMOL renders from six orthogonal camera directions. Cartoon representation draws helices as coils and strands as arrows; sticks shows the backbone as bonds; surface shows the solvent-excluded envelope. Rainbow coloring maps sequence position to hue (blue→red, N→C); chain coloring assigns a distinct color per polypeptide.

Solvent-accessible surface area. Solvent-accessible surface area (SASA) is the area in Å² traced out by the centre of a 1.4 Å probe sphere (a water molecule) rolled over the protein's van der Waals surface (Shrake–Rupley / Lee–Richards construction). Buried residues have near-zero SASA; fully exposed residues can exceed 200 Å². The total SASA scales roughly with the number of surface residues.

Secondary structure (8-state, DSSP). The SS8 string is DSSP's per-residue secondary-structure call. α-helix (H) means an i→i+4 H-bond ladder; β-strand (E) means the residue participates in a β-sheet; 3₁₀ (G) and π (I) are tighter and wider helices; T/S are turns/bends; '-' is loop.

pLDDT. For AlphaFold models, the B-factor field carries pLDDT — the model's own estimate of local accuracy on a 0–100 scale. Regions with pLDDT<50 should be treated as essentially unmodeled; they often correspond to intrinsically disordered segments.

Nearest PDB structures. Nearest PDB neighbors are the top structural matches found by Foldseek when searching this structure against the entire Protein Data Bank. Each hit reports a TM-score (0 to 1; >0.5 almost always implies the same fold) and an E-value. These are *structural* homologs — they may share no detectable sequence similarity.